Protein AF-A0A847H593-F1 (afdb_monomer)

Radius of gyration: 24.39 Å; Cα contacts (8 Å, |Δi|>4): 795; chains: 1; bounding box: 53×45×111 Å

Sequence (424 aa):
VGGVIAFIKLRKPQNTVVKLAEGFKELTAGEINILKAEIKNKSTKDAQYRERLCKGLAEHLNFNGKIDNYRLVSITGSDELKGILNKLKPENYSFGGENLTNVKNGTFRASLHSHTNYSDGNTDVKMLLEQAAKYADKVHSKTGEKFVLAFTDHDTLESSKEAIKLIAQDPMKYRNLRFVPGMEKSYAHPSPKSVTGNPTEVAEFIAYSINPFCPKLNKYADELKNARKAAADVILDEAFKRQLVSKKYTYEEAKQICKDKSKHLPMDVQWSVYEYLKKNNPAKEPEINALCREYRPKVNDKNEIIFPTIHKTENTMKETINAIKDSGDGFLGLAHPAYLTSKNKGFDSPEKMIREFKQLGQDVAYAAEINYQDYKAAINDKIEPINNICRQVNLVPTGGTDAHSNNIFINKDIIPEKLRELLS

pLDDT: mean 87.47, std 14.46, range [35.31, 98.88]

Secondary structure (DSSP, 8-state):
------------------PPPTTPPP--HHHHHHHHHHHTTS-HHHHHHHHHHHHHHHHHTT--SPPPGGGGTTB--HHHHHHHHTT--GGGS---TTTTHHHHHT---EE--B--TTTT-SS-HHHHHHHHHHHHHHHHHHHS--EEEEE--BT--HHHHHHHHHHHH-TTTTTTEEEEEEEEEEEEEE-TT-TTS-SEEEEEEEEES--TT-HHHHHHHHHHHHHHHHHHHHHHHHHHHTTSSSS---HHHHHTT-SS--SS--SSHHHHHHHHHHHH-GGGHHHHHHHHHHTS-EE-TTS-EE-SSSS--S-BHHHHHHHHHHHTS-EEEESSGGGGGSTTT--S-HHHHHHHHHHHHTTSEEEE-TT-S---GGGHHHHHHHHHHHHHTTPEE-----B-SSSSS-S-SS--HHHHTTT-

Nearest PDB structures (foldseek):
  4ch4-assembly1_A  TM=4.869E-01  e=8.160E+00  Methanosarcina mazei Go1
  1uqt-assembly1_B  TM=3.168E-01  e=6.598E+00  Escherichia coli
  5tvg-assembly6_H  TM=2.941E-01  e=5.933E+00  Burkholderia vietnamiensis G4

Foldseek 3Di:
DDDDDDDDPPDDPPPPPQDDQPLADDDDPVRLVVLCVLCVPDDPLVQVLLQLLQVLLCVVSVHPGGQDSSLQSQEAFAVNVVVVLVVQDLQLQALPPPVSVCLQQLSPAEAAAEEALQWQFPHALVLQLLLQLLSLVVSCVRPVAAHEYEYAHELAQVSLSVNSVVSSRPVVSNNRHNYKRKYKYKAWFAFCPALQNARIFIFIKIWTNFNSSQPLLRCVSVLLQVLLQVLLQVLQVVCVVVVLAPDRDHLVQLCVQRSRNHPGQHALSLVSSLVSSCVRRVVSSVVSVVSSVCQGWHADPVSDIDGSDPGDNHHHLLVVLVSRVVSVGTAIEGEPLLCCCPSVRDGPDSLVVLLVNCVSNVVRHAAYALSEDPDDPVSPVSSVVSVVSCVVSRHRYDHHQNASESYRHHVDVDDPVVVVVSSD

Mean predicted aligned error: 6.9 Å

Solvent-accessible surface area (backbone atoms only — not comparable to full-atom values): 22508 Å² total; per-residue (Å²): 142,83,83,83,83,80,82,76,81,76,76,74,84,85,74,72,76,78,73,70,60,91,83,43,61,87,72,54,73,68,58,51,52,55,32,44,59,74,54,68,82,54,55,72,66,40,50,53,50,42,50,51,48,29,52,35,49,22,60,74,66,73,39,96,58,85,55,62,57,46,30,47,60,24,56,36,29,48,65,60,46,54,61,48,44,77,69,59,54,70,61,21,30,32,44,46,67,99,80,30,50,20,53,75,72,38,47,38,33,37,29,63,28,26,35,26,38,66,13,58,6,72,28,55,55,66,65,48,51,52,50,46,23,58,45,5,48,55,24,24,76,71,69,74,46,58,25,34,41,23,43,26,22,60,60,43,41,61,57,31,48,51,48,52,51,56,34,44,23,43,33,78,72,31,54,42,24,34,39,27,34,21,23,23,38,66,24,40,42,72,23,87,73,19,78,70,76,36,32,49,37,62,55,43,34,34,36,37,23,41,58,64,63,31,67,68,43,45,50,57,38,49,53,34,55,52,20,30,50,54,50,40,43,51,53,36,50,48,37,31,75,70,60,56,39,97,59,85,65,50,58,77,64,36,38,70,63,46,87,28,64,25,86,59,72,60,76,67,34,47,56,54,44,34,55,36,51,30,74,75,28,60,94,38,36,71,62,44,51,53,54,33,58,65,59,43,63,38,53,49,99,83,61,44,80,40,53,68,46,101,39,60,50,65,41,41,59,68,56,54,45,46,45,42,60,74,49,74,36,40,37,32,22,39,44,56,54,44,52,35,69,32,77,90,42,22,46,78,49,48,63,59,51,55,52,46,46,36,66,76,30,46,84,34,37,37,31,28,27,67,36,49,65,74,73,55,81,92,48,57,90,42,36,62,64,45,44,49,51,42,49,76,69,66,32,44,64,40,22,12,33,61,12,33,22,82,42,88,67,44,64,44,82,75,69,55,70,77,54,51,68,70,68,108

Structure (mmCIF, N/CA/C/O backbone):
data_AF-A0A847H593-F1
#
_entry.id   AF-A0A847H593-F1
#
loop_
_atom_site.group_PDB
_atom_site.id
_atom_site.type_symbol
_atom_site.label_atom_id
_atom_site.label_alt_id
_atom_site.label_comp_id
_atom_site.label_asym_id
_atom_site.label_entity_id
_atom_site.label_seq_id
_atom_site.pdbx_PDB_ins_code
_atom_site.Cartn_x
_atom_site.Cartn_y
_atom_site.Cartn_z
_atom_site.occupancy
_atom_site.B_iso_or_equiv
_atom_site.auth_seq_id
_atom_site.auth_comp_id
_atom_site.auth_asym_id
_atom_site.auth_atom_id
_atom_site.pdbx_PDB_model_num
ATOM 1 N N . VAL A 1 1 ? 9.418 17.807 77.693 1.00 40.94 1 VAL A N 1
ATOM 2 C CA . VAL A 1 1 ? 9.940 18.208 76.366 1.00 40.94 1 VAL A CA 1
ATOM 3 C C . VAL A 1 1 ? 9.781 17.017 75.438 1.00 40.94 1 VAL A C 1
ATOM 5 O O . VAL A 1 1 ? 10.441 16.014 75.649 1.00 40.94 1 VAL A O 1
ATOM 8 N N . GLY A 1 2 ? 8.832 17.072 74.509 1.00 35.31 2 GLY A N 1
ATOM 9 C CA . GLY A 1 2 ? 8.511 15.956 73.614 1.00 35.31 2 GLY A CA 1
ATOM 10 C C . GLY A 1 2 ? 7.542 16.431 72.541 1.00 35.31 2 GLY A C 1
ATOM 11 O O . GLY A 1 2 ? 6.343 16.208 72.647 1.00 35.31 2 GLY A O 1
ATOM 12 N N . GLY A 1 3 ? 8.059 17.197 71.579 1.00 35.41 3 GLY A N 1
ATOM 13 C CA . GLY A 1 3 ? 7.282 17.734 70.465 1.00 35.41 3 GLY A CA 1
ATOM 14 C C . GLY A 1 3 ? 7.120 16.689 69.366 1.00 35.41 3 GLY A C 1
ATOM 15 O O . GLY A 1 3 ? 8.106 16.209 68.812 1.00 35.41 3 GLY A O 1
ATOM 16 N N . VAL A 1 4 ? 5.873 16.350 69.048 1.00 36.84 4 VAL A N 1
ATOM 17 C CA . VAL A 1 4 ? 5.514 15.542 67.880 1.00 36.84 4 VAL A CA 1
ATOM 18 C C . VAL A 1 4 ? 5.600 16.434 66.641 1.00 36.84 4 VAL A C 1
ATOM 20 O O . VAL A 1 4 ? 4.833 17.384 66.499 1.00 36.84 4 VAL A O 1
ATOM 23 N N . ILE A 1 5 ? 6.542 16.141 65.743 1.00 38.41 5 ILE A N 1
ATOM 24 C CA . ILE A 1 5 ? 6.642 16.788 64.429 1.00 38.41 5 ILE A CA 1
ATOM 25 C C . ILE A 1 5 ? 5.685 16.065 63.477 1.00 38.41 5 ILE A C 1
ATOM 27 O O . ILE A 1 5 ? 5.936 14.936 63.056 1.00 38.41 5 ILE A O 1
ATOM 31 N N . ALA A 1 6 ? 4.577 16.719 63.133 1.00 38.28 6 ALA A N 1
ATOM 32 C CA . ALA A 1 6 ? 3.684 16.268 62.075 1.00 38.28 6 ALA A CA 1
ATOM 33 C C . ALA A 1 6 ? 4.308 16.580 60.703 1.00 38.28 6 ALA A C 1
ATOM 35 O O . ALA A 1 6 ? 4.415 17.738 60.300 1.00 38.28 6 ALA A O 1
ATOM 36 N N . PHE A 1 7 ? 4.706 15.544 59.961 1.00 37.03 7 PHE A N 1
ATOM 37 C CA . PHE A 1 7 ? 5.093 15.680 58.557 1.00 37.03 7 PHE A CA 1
ATOM 38 C C . PHE A 1 7 ? 3.843 15.877 57.691 1.00 37.03 7 PHE A C 1
ATOM 40 O O . PHE A 1 7 ? 3.176 14.920 57.295 1.00 37.03 7 PHE A O 1
ATOM 47 N N . ILE A 1 8 ? 3.540 17.129 57.353 1.00 40.47 8 ILE A N 1
ATOM 48 C CA . ILE A 1 8 ? 2.596 17.447 56.281 1.00 40.47 8 ILE A CA 1
ATOM 49 C C . ILE A 1 8 ? 3.283 17.111 54.952 1.00 40.47 8 ILE A C 1
ATOM 51 O O . ILE A 1 8 ? 4.184 17.816 54.496 1.00 40.47 8 ILE A O 1
ATOM 55 N N . LYS A 1 9 ? 2.861 16.015 54.310 1.00 40.41 9 LYS A N 1
ATOM 56 C CA . LYS A 1 9 ? 3.217 15.707 52.918 1.00 40.41 9 LYS A CA 1
ATOM 57 C C . LYS A 1 9 ? 2.542 16.746 52.017 1.00 40.41 9 LYS A C 1
ATOM 59 O O . LYS A 1 9 ? 1.393 16.582 51.615 1.00 40.41 9 LYS A O 1
ATOM 64 N N . LEU A 1 10 ? 3.255 17.825 51.704 1.00 39.19 10 LEU A N 1
ATOM 65 C CA . LEU A 1 10 ? 2.851 18.773 50.669 1.00 39.19 10 LEU A CA 1
ATOM 66 C C . LEU A 1 10 ? 2.754 18.019 49.333 1.00 39.19 10 LEU A C 1
ATOM 68 O O . LEU A 1 10 ? 3.764 17.617 48.751 1.00 39.19 10 LEU A O 1
ATOM 72 N N . ARG A 1 11 ? 1.525 17.790 48.849 1.00 41.59 11 ARG A N 1
ATOM 73 C CA . ARG A 1 11 ? 1.285 17.377 47.461 1.00 41.59 11 ARG A CA 1
ATOM 74 C C . ARG A 1 11 ? 1.849 18.477 46.564 1.00 41.59 11 ARG A C 1
ATOM 76 O O . ARG A 1 11 ? 1.363 19.604 46.600 1.00 41.59 11 ARG A O 1
ATOM 83 N N . LYS A 1 12 ? 2.867 18.153 45.760 1.00 38.25 12 LYS A N 1
ATOM 84 C CA . LYS A 1 12 ? 3.304 19.032 44.669 1.00 38.25 12 LYS A CA 1
ATOM 85 C C . LYS A 1 12 ? 2.090 19.316 43.771 1.00 38.25 12 LYS A C 1
ATOM 87 O O . LYS A 1 12 ? 1.389 18.360 43.429 1.00 38.25 12 LYS A O 1
ATOM 92 N N . PRO A 1 13 ? 1.830 20.572 43.380 1.00 40.09 13 PRO A N 1
ATOM 93 C CA . PRO A 1 13 ? 0.763 20.870 42.439 1.00 40.09 13 PRO A CA 1
ATOM 94 C C . PRO A 1 13 ? 1.096 20.206 41.097 1.00 40.09 13 PRO A C 1
ATOM 96 O O . PRO A 1 13 ? 2.041 20.593 40.411 1.00 40.09 13 PRO A O 1
ATOM 99 N N . GLN A 1 14 ? 0.340 19.168 40.735 1.00 42.22 14 GLN A N 1
ATOM 100 C CA . GLN A 1 14 ? 0.356 18.559 39.405 1.00 42.22 14 GLN A CA 1
ATOM 101 C C . GLN A 1 14 ? -0.421 19.453 38.432 1.00 42.22 14 GLN A C 1
ATOM 103 O O . GLN A 1 14 ? -1.475 19.079 37.944 1.00 42.22 14 GLN A O 1
ATOM 108 N N . ASN A 1 15 ? 0.110 20.638 38.143 1.00 40.53 15 ASN A N 1
ATOM 109 C CA . ASN A 1 15 ? -0.242 21.378 36.931 1.00 40.53 15 ASN A CA 1
ATOM 110 C C . ASN A 1 15 ? 0.964 21.362 35.993 1.00 40.53 15 ASN A C 1
ATOM 112 O O . ASN A 1 15 ? 1.471 22.392 35.560 1.00 40.53 15 ASN A O 1
ATOM 116 N N . THR A 1 16 ? 1.472 20.164 35.701 1.00 44.72 16 THR A N 1
ATOM 117 C CA . THR A 1 16 ? 2.312 19.982 34.519 1.00 44.72 16 THR A CA 1
ATOM 118 C C . THR A 1 16 ? 1.346 19.971 33.344 1.00 44.72 16 THR A C 1
ATOM 120 O O . THR A 1 16 ? 0.702 18.958 33.084 1.00 44.72 16 THR A O 1
ATOM 123 N N . VAL A 1 17 ? 1.172 21.122 32.689 1.00 51.69 17 VAL A N 1
ATOM 124 C CA . VAL A 1 17 ? 0.468 21.189 31.405 1.00 51.69 17 VAL A CA 1
ATOM 125 C C . VAL A 1 17 ? 1.188 20.210 30.485 1.00 51.69 17 VAL A C 1
ATOM 127 O O . VAL A 1 17 ? 2.344 20.429 30.118 1.00 51.69 17 VAL A O 1
ATOM 130 N N . VAL A 1 18 ? 0.550 19.076 30.190 1.00 61.72 18 VAL A N 1
ATOM 131 C CA . VAL A 1 18 ? 1.086 18.107 29.238 1.00 61.72 18 VAL A CA 1
ATOM 132 C C . VAL A 1 18 ? 1.036 18.801 27.888 1.00 61.72 18 VAL A C 1
ATOM 134 O O . VAL A 1 18 ? -0.027 18.937 27.290 1.00 61.72 18 VAL A O 1
ATOM 137 N N . LYS A 1 19 ? 2.183 19.322 27.450 1.00 77.88 19 LYS A N 1
ATOM 138 C CA . LYS A 1 19 ? 2.299 20.021 26.175 1.00 77.88 19 LYS A CA 1
ATOM 139 C C . LYS A 1 19 ? 1.885 19.052 25.069 1.00 77.88 19 LYS A C 1
ATOM 141 O O . LYS A 1 19 ? 2.487 17.991 24.945 1.00 77.88 19 LYS A O 1
ATOM 146 N N . LEU A 1 20 ? 0.856 19.400 24.302 1.00 86.31 20 LEU A N 1
ATOM 147 C CA . LEU A 1 20 ? 0.451 18.635 23.127 1.00 86.31 20 LEU A CA 1
ATOM 148 C C . LEU A 1 20 ? 1.415 18.903 21.965 1.00 86.31 20 LEU A C 1
ATOM 150 O O . LEU A 1 20 ? 2.041 19.963 21.891 1.00 86.31 20 LEU A O 1
ATOM 154 N N . ALA A 1 21 ? 1.534 17.931 21.062 1.00 88.69 21 ALA A N 1
ATOM 155 C CA . ALA A 1 21 ? 2.207 18.148 19.789 1.00 88.69 21 ALA A CA 1
ATOM 156 C C . ALA A 1 21 ? 1.424 19.169 18.944 1.00 88.69 21 ALA A C 1
ATOM 158 O O . ALA A 1 21 ? 0.207 19.311 19.077 1.00 88.69 21 ALA A O 1
ATOM 159 N N . GLU A 1 22 ? 2.121 19.893 18.074 1.00 89.81 22 GLU A N 1
ATOM 160 C CA . GLU A 1 22 ? 1.510 20.942 17.259 1.00 89.81 22 GLU A CA 1
ATOM 161 C C . GLU A 1 22 ? 0.374 20.399 16.371 1.00 89.81 22 GLU A C 1
ATOM 163 O O . GLU A 1 22 ? 0.486 19.347 15.733 1.00 89.81 22 GLU A O 1
ATOM 168 N N . GLY A 1 23 ? -0.753 21.116 16.355 1.00 92.50 23 GLY A N 1
ATOM 169 C CA . GLY A 1 23 ? -1.960 20.736 15.616 1.00 92.50 23 GLY A CA 1
ATOM 170 C C . GLY A 1 23 ? -2.795 19.625 16.263 1.00 92.50 23 GLY A C 1
ATOM 171 O O . GLY A 1 23 ? -3.813 19.239 15.696 1.00 92.50 23 GLY A O 1
ATOM 172 N N . PHE A 1 24 ? -2.403 19.099 17.429 1.00 96.25 24 PHE A N 1
ATOM 173 C CA . PHE A 1 24 ? -3.217 18.122 18.150 1.00 96.25 24 PHE A CA 1
ATOM 174 C C . PHE A 1 24 ? -4.346 18.827 18.892 1.00 96.25 24 PHE A C 1
ATOM 176 O O . PHE A 1 24 ? -4.114 19.717 19.708 1.00 96.25 24 PHE A O 1
ATOM 183 N N . LYS A 1 25 ? -5.572 18.371 18.651 1.00 95.69 25 LYS A N 1
ATOM 184 C CA . LYS A 1 25 ? -6.764 18.861 19.332 1.00 95.69 25 LYS A CA 1
ATOM 185 C C . LYS A 1 25 ? -6.735 18.480 20.815 1.00 95.69 25 LYS A C 1
ATOM 187 O O . LYS A 1 25 ? -6.384 17.343 21.177 1.00 95.69 25 LYS A O 1
ATOM 192 N N . GLU A 1 26 ? -7.119 19.430 21.664 1.00 95.00 26 GLU A N 1
ATOM 193 C CA . GLU A 1 26 ? -7.436 19.174 23.067 1.00 95.00 26 GLU A CA 1
ATOM 194 C C . GLU A 1 26 ? -8.719 18.345 23.164 1.00 95.00 26 GLU A C 1
ATOM 196 O O . GLU A 1 26 ? -9.698 18.606 22.468 1.00 95.00 26 GLU A O 1
ATOM 201 N N . LEU A 1 27 ? -8.701 17.322 24.014 1.00 95.56 27 LEU A N 1
ATOM 202 C CA . LEU A 1 27 ? -9.831 16.419 24.205 1.00 95.56 27 LEU A CA 1
ATOM 203 C C . LEU A 1 27 ? -10.391 16.608 25.607 1.00 95.56 27 LEU A C 1
ATOM 205 O O . LEU A 1 27 ? -9.642 16.714 26.581 1.00 95.56 27 LEU A O 1
ATOM 209 N N . THR A 1 28 ? -11.712 16.584 25.718 1.00 96.81 28 THR A N 1
ATOM 210 C CA . THR A 1 28 ? -12.393 16.542 27.010 1.00 96.81 28 THR A CA 1
ATOM 211 C C . THR A 1 28 ? -12.103 15.222 27.729 1.00 96.81 28 THR A C 1
ATOM 213 O O . THR A 1 28 ? -11.808 14.192 27.115 1.00 96.81 28 THR A O 1
ATOM 216 N N . ALA A 1 29 ? -12.252 15.207 29.056 1.00 96.12 29 ALA A N 1
ATOM 217 C CA . ALA A 1 29 ? -12.115 13.975 29.836 1.00 96.12 29 ALA A CA 1
ATOM 218 C C . ALA A 1 29 ? -13.088 12.871 29.367 1.00 96.12 29 ALA A C 1
ATOM 220 O O . ALA A 1 29 ? -12.730 11.693 29.361 1.00 96.12 29 ALA A O 1
ATOM 221 N N . GLY A 1 30 ? -14.297 13.252 28.934 1.00 98.00 30 GLY A N 1
ATOM 222 C CA . GLY A 1 30 ? -15.292 12.331 28.380 1.00 98.00 30 GLY A CA 1
ATOM 223 C C . GLY A 1 30 ? -14.822 11.672 27.083 1.00 98.00 30 GLY A C 1
ATOM 224 O O . GLY A 1 30 ? -14.865 10.448 26.971 1.00 98.00 30 GLY A O 1
ATOM 225 N N . GLU A 1 31 ? -14.297 12.457 26.140 1.00 98.06 31 GLU A N 1
ATOM 226 C CA . GLU A 1 31 ? -13.733 11.936 24.888 1.00 98.06 31 GLU A CA 1
ATOM 227 C C . GLU A 1 31 ? -12.554 10.995 25.150 1.00 98.06 31 GLU A C 1
ATOM 229 O O . GLU A 1 31 ? -12.506 9.896 24.601 1.00 98.06 31 GLU A O 1
ATOM 234 N N . ILE A 1 32 ? -11.641 11.364 26.054 1.00 97.81 32 ILE A N 1
ATOM 235 C CA . ILE A 1 32 ? -10.511 10.503 26.435 1.00 97.81 32 ILE A CA 1
ATOM 236 C C . ILE A 1 32 ? -11.004 9.162 26.994 1.00 97.81 32 ILE A C 1
ATOM 238 O O . ILE A 1 32 ? -10.456 8.114 26.647 1.00 97.81 32 ILE A O 1
ATOM 242 N N . ASN A 1 33 ? -12.033 9.170 27.845 1.00 97.88 33 ASN A N 1
ATOM 243 C CA . ASN A 1 33 ? -12.587 7.945 28.422 1.00 97.88 33 ASN A CA 1
ATOM 244 C C . ASN A 1 33 ? -13.215 7.036 27.358 1.00 97.88 33 ASN A C 1
ATOM 246 O O . ASN A 1 33 ? -12.984 5.827 27.395 1.00 97.88 33 ASN A O 1
ATOM 250 N N . ILE A 1 34 ? -13.938 7.608 26.390 1.00 97.56 34 ILE A N 1
ATOM 251 C CA . ILE A 1 34 ? -14.495 6.868 25.247 1.00 97.56 34 ILE A CA 1
ATOM 252 C C . ILE A 1 34 ? -13.366 6.193 24.457 1.00 97.56 34 ILE A C 1
ATOM 254 O O . ILE A 1 34 ? -13.378 4.977 24.269 1.00 97.56 34 ILE A O 1
ATOM 258 N N . LEU A 1 35 ? -12.342 6.957 24.066 1.00 97.69 35 LEU A N 1
ATOM 259 C CA . LEU A 1 35 ? -11.225 6.448 23.264 1.00 97.69 35 LEU A CA 1
ATOM 260 C C . LEU A 1 35 ? -10.426 5.364 24.008 1.00 97.69 35 LEU A C 1
ATOM 262 O O . LEU A 1 35 ? -10.050 4.348 23.421 1.00 97.69 35 LEU A O 1
ATOM 266 N N . LYS A 1 36 ? -10.191 5.542 25.315 1.00 97.25 36 LYS A N 1
ATOM 267 C CA . LYS A 1 36 ? -9.517 4.540 26.158 1.00 97.25 36 LYS A CA 1
ATOM 268 C C . LYS A 1 36 ? -10.322 3.249 26.284 1.00 97.25 36 LYS A C 1
ATOM 270 O O . LYS A 1 36 ? -9.730 2.170 26.275 1.00 97.25 36 LYS A O 1
ATOM 275 N N . ALA A 1 37 ? -11.647 3.340 26.397 1.00 96.81 37 ALA A N 1
ATOM 276 C CA . ALA A 1 37 ? -12.508 2.165 26.479 1.00 96.81 37 ALA A CA 1
ATOM 277 C C . ALA A 1 37 ? -12.427 1.315 25.199 1.00 96.81 37 ALA A C 1
ATOM 279 O O . ALA A 1 37 ? -12.328 0.091 25.284 1.00 96.81 37 ALA A O 1
ATOM 280 N N . GLU A 1 38 ? -12.374 1.950 24.025 1.00 94.50 38 GLU A N 1
ATOM 281 C CA . GLU A 1 38 ? -12.291 1.253 22.735 1.00 94.50 38 GLU A CA 1
ATOM 282 C C . GLU A 1 38 ? -10.989 0.467 22.521 1.00 94.50 38 GLU A C 1
ATOM 284 O O . GLU A 1 38 ? -10.987 -0.558 21.832 1.00 94.50 38 GLU A O 1
ATOM 289 N N . ILE A 1 39 ? -9.875 0.915 23.106 1.00 94.38 39 ILE A N 1
ATOM 290 C CA . ILE A 1 39 ? -8.580 0.232 22.961 1.00 94.38 39 ILE A CA 1
ATOM 291 C C . ILE A 1 39 ? -8.299 -0.799 24.061 1.00 94.38 39 ILE A C 1
ATOM 293 O O . ILE A 1 39 ? -7.332 -1.551 23.943 1.00 94.38 39 ILE A O 1
ATOM 297 N N . LYS A 1 40 ? -9.122 -0.861 25.118 1.00 91.12 40 LYS A N 1
ATOM 298 C CA . LYS A 1 40 ? -8.876 -1.697 26.308 1.00 91.12 40 LYS A CA 1
ATOM 299 C C . LYS A 1 40 ? -8.852 -3.200 26.005 1.00 91.12 40 LYS A C 1
ATOM 301 O O . LYS A 1 40 ? -8.079 -3.926 26.618 1.00 91.12 40 LYS A O 1
ATOM 306 N N . ASN A 1 41 ? -9.671 -3.654 25.056 1.00 85.56 41 ASN A N 1
ATOM 307 C CA . ASN A 1 41 ? -9.878 -5.080 24.764 1.00 85.56 41 ASN A CA 1
ATOM 308 C C . ASN A 1 41 ? -9.124 -5.563 23.512 1.00 85.56 41 ASN A C 1
ATOM 310 O O . ASN A 1 41 ? -9.497 -6.565 22.905 1.00 85.56 41 ASN A O 1
ATOM 314 N N . LYS A 1 42 ? -8.106 -4.823 23.068 1.00 91.25 42 LYS A N 1
ATOM 315 C CA . LYS A 1 42 ? -7.300 -5.191 21.897 1.00 91.25 42 LYS A CA 1
ATOM 316 C C . LYS A 1 42 ? -6.262 -6.247 22.276 1.00 91.25 42 LYS A C 1
ATOM 318 O O . LYS A 1 42 ? -5.853 -6.312 23.434 1.00 91.25 42 LYS A O 1
ATOM 323 N N . SER A 1 43 ? -5.814 -7.044 21.302 1.00 94.81 43 SER A N 1
ATOM 324 C CA . SER A 1 43 ? -4.760 -8.034 21.547 1.00 94.81 43 SER A CA 1
ATOM 325 C C . SER A 1 43 ? -3.484 -7.355 22.056 1.00 94.81 43 SER A C 1
ATOM 327 O O . SER A 1 43 ? -3.213 -6.188 21.749 1.00 94.81 43 SER A O 1
ATOM 329 N N . THR A 1 44 ? -2.672 -8.091 22.818 1.00 95.81 44 THR A N 1
ATOM 330 C CA . THR A 1 44 ? -1.372 -7.601 23.297 1.00 95.81 44 THR A CA 1
ATOM 331 C C . THR A 1 44 ? -0.489 -7.139 22.138 1.00 95.81 44 THR A C 1
ATOM 333 O O . THR A 1 44 ? 0.153 -6.095 22.237 1.00 95.81 44 THR A O 1
ATOM 336 N N . LYS A 1 45 ? -0.505 -7.866 21.015 1.00 95.62 45 LYS A N 1
ATOM 337 C CA . LYS A 1 45 ? 0.269 -7.522 19.820 1.00 95.62 45 LYS A CA 1
ATOM 338 C C . LYS A 1 45 ? -0.185 -6.195 19.211 1.00 95.62 45 LYS A C 1
ATOM 340 O O . LYS A 1 45 ? 0.651 -5.333 18.955 1.00 95.62 45 LYS A O 1
ATOM 345 N N . ASP A 1 46 ? -1.491 -5.986 19.056 1.00 97.00 46 ASP A N 1
ATOM 346 C CA . ASP A 1 46 ? -2.029 -4.738 18.507 1.00 97.00 46 ASP A CA 1
ATOM 347 C C . ASP A 1 46 ? -1.838 -3.548 19.466 1.00 97.00 46 ASP A C 1
ATOM 349 O O . ASP A 1 46 ? -1.678 -2.407 19.026 1.00 97.00 46 ASP A O 1
ATOM 353 N N . ALA A 1 47 ? -1.832 -3.787 20.783 1.00 96.25 47 ALA A N 1
ATOM 354 C CA . ALA A 1 47 ? -1.483 -2.769 21.773 1.00 96.25 47 ALA A CA 1
ATOM 355 C C . ALA A 1 47 ? -0.020 -2.323 21.638 1.00 96.25 47 ALA A C 1
ATOM 357 O O . ALA A 1 47 ? 0.239 -1.125 21.525 1.00 96.25 47 ALA A O 1
ATOM 358 N N . GLN A 1 48 ? 0.911 -3.275 21.556 1.00 96.88 48 GLN A N 1
ATOM 359 C CA . GLN A 1 48 ? 2.333 -2.994 21.342 1.00 96.88 48 GLN A CA 1
ATOM 360 C C . GLN A 1 48 ? 2.596 -2.333 19.981 1.00 96.88 48 GLN A C 1
ATOM 362 O O . GLN A 1 48 ? 3.434 -1.438 19.878 1.00 96.88 48 GLN A O 1
ATOM 367 N N . TYR A 1 49 ? 1.868 -2.737 18.937 1.00 98.00 49 TYR A N 1
ATOM 368 C CA . TYR A 1 49 ? 1.921 -2.096 17.623 1.00 98.00 49 TYR A CA 1
ATOM 369 C C . TYR A 1 49 ? 1.560 -0.608 17.715 1.00 98.00 49 TYR A C 1
ATOM 371 O O . TYR A 1 49 ? 2.340 0.239 17.282 1.00 98.00 49 TYR A O 1
ATOM 379 N N . ARG A 1 50 ? 0.442 -0.256 18.370 1.00 97.56 50 ARG A N 1
ATOM 380 C CA . ARG A 1 50 ? 0.069 1.155 18.582 1.00 97.56 50 ARG A CA 1
ATOM 381 C C . ARG A 1 50 ? 1.107 1.928 19.394 1.00 97.56 50 ARG A C 1
ATOM 383 O O . ARG A 1 50 ? 1.364 3.084 19.081 1.00 97.56 50 ARG A O 1
ATOM 390 N N . GLU A 1 51 ? 1.731 1.316 20.399 1.00 97.31 51 GLU A N 1
ATOM 391 C CA . GLU A 1 51 ? 2.817 1.959 21.154 1.00 97.31 51 GLU A CA 1
ATOM 392 C C . GLU A 1 51 ? 4.028 2.277 20.268 1.00 97.31 51 GLU A C 1
ATOM 394 O O . GLU A 1 51 ? 4.565 3.387 20.338 1.00 97.31 51 GLU A O 1
ATOM 399 N N . ARG A 1 52 ? 4.422 1.346 19.386 1.00 97.94 52 ARG A N 1
ATOM 400 C CA . ARG A 1 52 ? 5.483 1.580 18.394 1.00 97.94 52 ARG A CA 1
ATOM 401 C C . ARG A 1 52 ? 5.120 2.708 17.429 1.00 97.94 52 ARG A C 1
ATOM 403 O O . ARG A 1 52 ? 5.975 3.546 17.153 1.00 97.94 52 ARG A O 1
ATOM 410 N N . LEU A 1 53 ? 3.869 2.769 16.966 1.00 98.56 53 LEU A N 1
ATOM 411 C CA . LEU A 1 53 ? 3.390 3.866 16.121 1.00 98.56 53 LEU A CA 1
ATOM 412 C C . LEU A 1 53 ? 3.428 5.214 16.846 1.00 98.56 53 LEU A C 1
ATOM 414 O O . LEU A 1 53 ? 3.894 6.191 16.272 1.00 98.56 53 LEU A O 1
ATOM 418 N N . CYS A 1 54 ? 2.980 5.281 18.103 1.00 98.38 54 CYS A N 1
ATOM 419 C CA . CYS A 1 54 ? 3.034 6.511 18.898 1.00 98.38 54 CYS A CA 1
ATOM 420 C C . CYS A 1 54 ? 4.469 7.014 19.073 1.00 98.38 54 CYS A C 1
ATOM 422 O O . CYS A 1 54 ? 4.710 8.214 18.948 1.00 98.38 54 CYS A O 1
ATOM 424 N N . LYS A 1 55 ? 5.417 6.105 19.338 1.00 97.94 55 LYS A N 1
ATOM 425 C CA . LYS A 1 55 ? 6.842 6.439 19.428 1.00 97.94 55 LYS A CA 1
ATOM 426 C C . LYS A 1 55 ? 7.372 6.967 18.092 1.00 97.94 55 LYS A C 1
ATOM 428 O O . LYS A 1 55 ? 7.928 8.059 18.057 1.00 97.94 55 LYS A O 1
ATOM 433 N N . GLY A 1 56 ? 7.143 6.229 17.006 1.00 98.06 56 GLY A N 1
ATOM 434 C CA . GLY A 1 56 ? 7.597 6.621 15.672 1.00 98.06 56 GLY A CA 1
ATOM 435 C C . GLY A 1 56 ? 6.989 7.941 15.195 1.00 98.06 56 GLY A C 1
ATOM 436 O O . GLY A 1 56 ? 7.684 8.760 14.605 1.00 98.06 56 GLY A O 1
ATOM 437 N N . LEU A 1 57 ? 5.717 8.201 15.513 1.00 98.44 57 LEU A N 1
ATOM 438 C CA . LEU A 1 57 ? 5.062 9.472 15.213 1.00 98.44 57 LEU A CA 1
ATOM 439 C C . LEU A 1 57 ? 5.663 10.629 16.024 1.00 98.44 57 LEU A C 1
ATOM 441 O O . LEU A 1 57 ? 5.862 11.706 15.472 1.00 98.44 57 LEU A O 1
ATOM 445 N N . ALA A 1 58 ? 5.962 10.431 17.312 1.00 97.81 58 ALA A N 1
ATOM 446 C CA . ALA A 1 58 ? 6.598 11.464 18.132 1.00 97.81 58 ALA A CA 1
ATOM 447 C C . ALA A 1 58 ? 7.983 11.839 17.579 1.00 97.81 58 ALA A C 1
ATOM 449 O O . ALA A 1 58 ? 8.275 13.023 17.419 1.00 97.81 58 ALA A O 1
ATOM 450 N N . GLU A 1 59 ? 8.785 10.839 17.202 1.00 97.25 59 GLU A N 1
ATOM 451 C CA . GLU A 1 59 ? 10.082 11.029 16.540 1.00 97.25 59 GLU A CA 1
ATOM 452 C C . GLU A 1 59 ? 9.923 11.751 15.193 1.00 97.25 59 GLU A C 1
ATOM 454 O O . GLU A 1 59 ? 10.595 12.748 14.946 1.00 97.25 59 GLU A O 1
ATOM 459 N N . HIS A 1 60 ? 8.976 11.318 14.355 1.00 96.50 60 HIS A N 1
ATOM 460 C CA . HIS A 1 60 ? 8.695 11.934 13.055 1.00 96.50 60 HIS A CA 1
ATOM 461 C C . HIS A 1 60 ? 8.270 13.409 13.160 1.00 96.50 60 HIS A C 1
ATOM 463 O O . HIS A 1 60 ? 8.571 14.207 12.275 1.00 96.50 60 HIS A O 1
ATOM 469 N N . LEU A 1 61 ? 7.585 13.783 14.244 1.00 96.38 61 LEU A N 1
ATOM 470 C CA . LEU A 1 61 ? 7.166 15.158 14.521 1.00 96.38 61 LEU A CA 1
ATOM 471 C C . LEU A 1 61 ? 8.226 15.984 15.269 1.00 96.38 61 LEU A C 1
ATOM 473 O O . LEU A 1 61 ? 7.952 17.136 15.599 1.00 96.38 61 LEU A O 1
ATOM 477 N N . ASN A 1 62 ? 9.405 15.422 15.570 1.00 95.44 62 ASN A N 1
ATOM 478 C CA . ASN A 1 62 ? 10.408 16.024 16.459 1.00 95.44 62 ASN A CA 1
ATOM 479 C C . ASN A 1 62 ? 9.810 16.466 17.812 1.00 95.44 62 ASN A C 1
ATOM 481 O O . ASN A 1 62 ? 10.145 17.517 18.364 1.00 95.44 62 ASN A O 1
ATOM 485 N N . PHE A 1 63 ? 8.876 15.674 18.341 1.00 94.81 63 PHE A N 1
ATOM 486 C CA . PHE A 1 63 ? 8.144 15.974 19.562 1.00 94.81 63 PHE A CA 1
ATOM 487 C C . PHE A 1 63 ? 8.729 15.206 20.752 1.00 94.81 63 PHE A C 1
ATOM 489 O O . PHE A 1 63 ? 8.621 13.987 20.839 1.00 94.81 63 PHE A O 1
ATOM 496 N N . ASN A 1 64 ? 9.282 15.939 21.721 1.00 90.69 64 ASN A N 1
ATOM 497 C CA . ASN A 1 64 ? 9.918 15.369 22.919 1.00 90.69 64 ASN A CA 1
ATOM 498 C C . ASN A 1 64 ? 8.927 14.8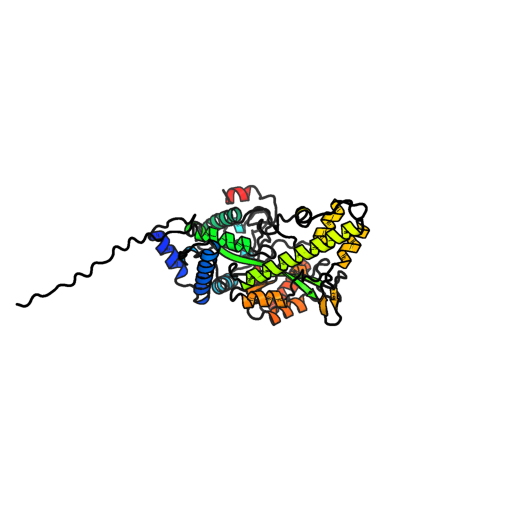37 23.978 1.00 90.69 64 ASN A C 1
ATOM 500 O O . ASN A 1 64 ? 9.344 14.421 25.058 1.00 90.69 64 ASN A O 1
ATOM 504 N N . GLY A 1 65 ? 7.618 14.897 23.717 1.00 90.81 65 GLY A N 1
ATOM 505 C CA . GLY A 1 65 ? 6.586 14.383 24.616 1.00 90.81 65 GLY A CA 1
ATOM 506 C C . GLY A 1 65 ? 6.071 13.000 24.214 1.00 90.81 65 GLY A C 1
ATOM 507 O O . GLY A 1 65 ? 6.487 12.403 23.224 1.00 90.81 65 GLY A O 1
ATOM 508 N N . LYS A 1 66 ? 5.114 12.485 24.991 1.00 93.69 66 LYS A N 1
ATOM 509 C CA . LYS A 1 66 ? 4.452 11.208 24.708 1.00 93.69 66 LYS A CA 1
ATOM 510 C C . LYS A 1 66 ? 3.162 11.441 23.929 1.00 93.69 66 LYS A C 1
ATOM 512 O O . LYS A 1 66 ? 2.302 12.198 24.372 1.00 93.69 66 LYS A O 1
ATOM 517 N N . ILE A 1 67 ? 3.001 10.740 22.810 1.00 96.69 67 ILE A N 1
ATOM 518 C CA . ILE A 1 67 ? 1.703 10.604 22.145 1.00 96.69 67 ILE A CA 1
ATOM 519 C C . ILE A 1 67 ? 0.963 9.439 22.798 1.00 96.69 67 ILE A C 1
ATOM 521 O O . ILE A 1 67 ? 1.474 8.321 22.862 1.00 96.69 67 ILE A O 1
ATOM 525 N N . ASP A 1 68 ? -0.235 9.702 23.310 1.00 95.81 68 ASP A N 1
ATOM 526 C CA . ASP A 1 68 ? -1.050 8.668 23.937 1.00 95.81 68 ASP A CA 1
ATOM 527 C C . ASP A 1 68 ? -1.661 7.708 22.908 1.00 95.81 68 ASP A C 1
ATOM 529 O O . ASP A 1 68 ? -2.196 8.123 21.880 1.00 95.81 68 ASP A O 1
ATOM 533 N N . ASN A 1 69 ? -1.672 6.414 23.231 1.00 96.25 69 ASN A N 1
ATOM 534 C CA . ASN A 1 69 ? -2.159 5.356 22.341 1.00 96.25 69 ASN A CA 1
ATOM 535 C C . ASN A 1 69 ? -3.652 5.461 21.981 1.00 96.25 69 ASN A C 1
ATOM 537 O O . ASN A 1 69 ? -4.043 5.024 20.900 1.00 96.25 69 ASN A O 1
ATOM 541 N N . TYR A 1 70 ? -4.486 6.068 22.833 1.00 96.88 70 TYR A N 1
ATOM 542 C CA . TYR A 1 70 ? -5.908 6.289 22.545 1.00 96.88 70 TYR A CA 1
ATOM 543 C C . TYR A 1 70 ? -6.120 7.278 21.390 1.00 96.88 70 TYR A C 1
ATOM 545 O O . TYR A 1 70 ? -7.177 7.262 20.763 1.00 96.88 70 TYR A O 1
ATOM 553 N N . ARG A 1 71 ? -5.111 8.097 21.050 1.00 97.88 71 ARG A N 1
ATOM 554 C CA . ARG A 1 71 ? -5.147 8.952 19.854 1.00 97.88 71 ARG A CA 1
ATOM 555 C C . ARG A 1 71 ? -5.043 8.153 18.552 1.00 97.88 71 ARG A C 1
ATOM 557 O O . ARG A 1 71 ? -5.344 8.677 17.493 1.00 97.88 71 ARG A O 1
ATOM 564 N N . LEU A 1 72 ? -4.654 6.881 18.626 1.00 98.31 72 LEU A N 1
ATOM 565 C CA . LEU A 1 72 ? -4.578 5.961 17.492 1.00 98.31 72 LEU A CA 1
ATOM 566 C C . LEU A 1 72 ? -5.673 4.878 17.554 1.00 98.31 72 LEU A C 1
ATOM 568 O O . LEU A 1 72 ? -5.477 3.780 17.041 1.00 98.31 72 LEU A O 1
ATOM 572 N N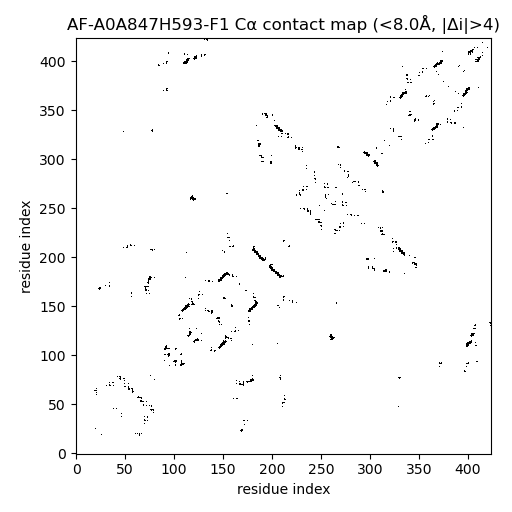 . VAL A 1 73 ? -6.827 5.161 18.179 1.00 97.12 73 VAL A N 1
ATOM 573 C CA . VAL A 1 73 ? -7.955 4.207 18.315 1.00 97.12 73 VAL A CA 1
ATOM 574 C C . VAL A 1 73 ? -8.457 3.655 16.975 1.00 97.12 73 VAL A C 1
ATOM 576 O O . VAL A 1 73 ? -8.952 2.529 16.905 1.00 97.12 73 VAL A O 1
ATOM 579 N N . SER A 1 74 ? -8.332 4.453 15.915 1.00 98.00 74 SER A N 1
ATOM 580 C CA . SER A 1 74 ? -8.785 4.120 14.565 1.00 98.00 74 SER A CA 1
ATOM 581 C C . SER A 1 74 ? -7.756 3.315 13.780 1.00 98.00 74 SER A C 1
ATOM 583 O O . SER A 1 74 ? -8.084 2.823 12.706 1.00 98.00 74 SER A O 1
ATOM 585 N N . ILE A 1 75 ? -6.526 3.174 14.286 1.00 98.50 75 ILE A N 1
ATOM 586 C CA . ILE A 1 75 ? -5.469 2.426 13.609 1.00 98.50 75 ILE A CA 1
ATOM 587 C C . ILE A 1 75 ? -5.615 0.932 13.899 1.00 98.50 75 ILE A C 1
ATOM 589 O O . ILE A 1 75 ? -5.656 0.501 15.054 1.00 98.50 75 ILE A O 1
ATOM 593 N N . THR A 1 76 ? -5.657 0.147 12.829 1.00 98.38 76 THR A N 1
ATOM 594 C CA . THR A 1 76 ? -5.965 -1.284 12.857 1.00 98.38 76 THR A CA 1
ATOM 595 C C . THR A 1 76 ? -4.680 -2.103 12.777 1.00 98.38 76 THR A C 1
ATOM 597 O O . THR A 1 76 ? -3.967 -2.072 11.771 1.00 98.38 76 THR A O 1
ATOM 600 N N . GLY A 1 77 ? -4.382 -2.838 13.850 1.00 98.12 77 GLY A N 1
ATOM 601 C CA . GLY A 1 77 ? -3.261 -3.778 13.897 1.00 98.12 77 GLY A CA 1
ATOM 602 C C . GLY A 1 77 ? -3.563 -5.090 13.171 1.00 98.12 77 GLY A C 1
ATOM 603 O O . GLY A 1 77 ? -4.685 -5.325 12.715 1.00 98.12 77 GLY A O 1
ATOM 604 N N . SER A 1 78 ? -2.546 -5.946 13.037 1.00 97.62 78 SER A N 1
ATOM 605 C CA . SER A 1 78 ? -2.662 -7.164 12.233 1.00 97.62 78 SER A CA 1
ATOM 606 C C . SER A 1 78 ? -3.697 -8.140 12.786 1.00 97.62 78 SER A C 1
ATOM 608 O O . SER A 1 78 ? -4.378 -8.792 12.003 1.00 97.62 78 SER A O 1
ATOM 610 N N . ASP A 1 79 ? -3.812 -8.272 14.111 1.00 97.25 79 ASP A N 1
ATOM 611 C CA . ASP A 1 79 ? -4.724 -9.262 14.693 1.00 97.25 79 ASP A CA 1
ATOM 612 C C . ASP A 1 79 ? -6.176 -8.808 14.539 1.00 97.25 79 ASP A C 1
ATOM 614 O O . ASP A 1 79 ? -7.035 -9.591 14.126 1.00 97.25 79 ASP A O 1
ATOM 618 N N . GLU A 1 80 ? -6.444 -7.524 14.801 1.00 97.69 80 GLU A N 1
ATOM 619 C CA . GLU A 1 80 ? -7.743 -6.913 14.549 1.00 97.69 80 GLU A CA 1
ATOM 620 C C . GLU A 1 80 ? -8.133 -7.028 13.074 1.00 97.69 80 GLU A C 1
ATOM 622 O O . GLU A 1 80 ? -9.247 -7.469 12.786 1.00 97.69 80 GLU A O 1
ATOM 627 N N . LEU A 1 81 ? -7.231 -6.702 12.140 1.00 98.44 81 LEU A N 1
ATOM 628 C CA . LEU A 1 81 ? -7.536 -6.792 10.713 1.00 98.44 81 LEU A CA 1
ATOM 629 C C . LEU A 1 81 ? -7.856 -8.231 10.297 1.00 98.44 81 LEU A C 1
ATOM 631 O O . LEU A 1 81 ? -8.864 -8.453 9.636 1.00 98.44 81 LEU A O 1
ATOM 635 N N . LYS A 1 82 ? -7.068 -9.221 10.731 1.00 98.00 82 LYS A N 1
ATOM 636 C CA . LYS A 1 82 ? -7.355 -10.643 10.468 1.00 98.00 82 LYS A CA 1
ATOM 637 C C . LYS A 1 82 ? -8.732 -11.053 11.005 1.00 98.00 82 LYS A C 1
ATOM 639 O O . LYS A 1 82 ? -9.497 -11.719 10.311 1.00 98.00 82 LYS A O 1
ATOM 644 N N . GLY A 1 83 ? -9.084 -10.603 12.211 1.00 97.44 83 GLY A N 1
ATOM 645 C CA . GLY A 1 83 ? -10.404 -10.832 12.802 1.00 97.44 83 GLY A CA 1
ATOM 646 C C . GLY A 1 83 ? -11.552 -10.162 12.037 1.00 97.44 83 GLY A C 1
ATOM 647 O O . GLY A 1 83 ? -12.650 -10.719 11.983 1.00 97.44 83 GLY A O 1
ATOM 648 N N . ILE A 1 84 ? -11.308 -8.994 11.436 1.00 97.88 84 ILE A N 1
ATOM 649 C CA . ILE A 1 84 ? -12.263 -8.299 10.565 1.00 97.88 84 ILE A CA 1
ATOM 650 C C . ILE A 1 84 ? -12.430 -9.054 9.242 1.00 97.88 84 ILE A C 1
ATOM 652 O O . ILE A 1 84 ? -13.561 -9.350 8.863 1.00 97.88 84 ILE A O 1
ATOM 656 N N . LEU A 1 85 ? -11.329 -9.403 8.568 1.00 98.00 85 LEU A N 1
ATOM 657 C CA . LEU A 1 85 ? -11.344 -10.073 7.261 1.00 98.00 85 LEU A CA 1
ATOM 658 C C . LEU A 1 85 ? -12.159 -11.369 7.286 1.00 98.00 85 LEU A C 1
ATOM 660 O O . LEU A 1 85 ? -12.964 -11.601 6.393 1.00 98.00 85 LEU A O 1
ATOM 664 N N . ASN A 1 86 ? -12.050 -12.153 8.360 1.00 95.56 86 ASN A N 1
ATOM 665 C CA . ASN A 1 86 ? -12.809 -13.398 8.526 1.00 95.56 86 ASN A CA 1
ATOM 666 C C . ASN A 1 86 ? -14.338 -13.209 8.603 1.00 95.56 86 ASN A C 1
ATOM 668 O O . ASN A 1 86 ? -15.079 -14.187 8.514 1.00 95.56 86 ASN A O 1
ATOM 672 N N . LYS A 1 87 ? -14.824 -11.980 8.816 1.00 96.50 87 LYS A N 1
ATOM 673 C CA . LYS A 1 87 ? -16.257 -11.648 8.908 1.00 96.50 87 LYS A CA 1
ATOM 674 C C . LYS A 1 87 ? -16.783 -10.925 7.673 1.00 96.50 87 LYS A C 1
ATOM 676 O O . LYS A 1 87 ? -18.000 -10.776 7.532 1.00 96.50 87 LYS A O 1
ATOM 681 N N . LEU A 1 88 ? -15.891 -10.411 6.829 1.00 96.94 88 LEU A N 1
ATOM 682 C CA . LEU A 1 88 ? -16.276 -9.701 5.621 1.00 96.94 88 LEU A CA 1
ATOM 683 C C . LEU A 1 88 ? -16.684 -10.696 4.536 1.00 96.94 88 LEU A C 1
ATOM 685 O O . LEU A 1 88 ? -16.138 -11.789 4.404 1.00 96.94 88 LEU A O 1
ATOM 689 N N . LYS A 1 89 ? -17.679 -10.290 3.759 1.00 96.38 89 LYS A N 1
ATOM 690 C CA . LYS A 1 89 ? -18.210 -11.011 2.606 1.00 96.38 89 LYS A CA 1
ATOM 691 C C . LYS A 1 89 ? -17.889 -10.236 1.323 1.00 96.38 89 LYS A C 1
ATOM 693 O O . LYS A 1 89 ? -17.600 -9.040 1.417 1.00 96.38 89 LYS A O 1
ATOM 698 N N . PRO A 1 90 ? -17.961 -10.857 0.132 1.00 95.38 90 PRO A N 1
ATOM 699 C CA . PRO A 1 90 ? -17.670 -10.184 -1.137 1.00 95.38 90 PRO A CA 1
ATOM 700 C C . PRO A 1 90 ? -18.395 -8.844 -1.324 1.00 95.38 90 PRO A C 1
ATOM 702 O O . PRO A 1 90 ? -17.784 -7.852 -1.719 1.00 95.38 90 PRO A O 1
ATOM 705 N N . GLU A 1 91 ? -19.674 -8.763 -0.949 1.00 95.19 91 GLU A N 1
ATOM 706 C CA . GLU A 1 91 ? -20.475 -7.539 -1.041 1.00 95.19 91 GLU A CA 1
ATOM 707 C C . GLU A 1 91 ? -19.930 -6.381 -0.192 1.00 95.19 91 GLU A C 1
ATOM 709 O O . GLU A 1 91 ? -20.215 -5.220 -0.483 1.00 95.19 91 GLU A O 1
ATOM 714 N N . ASN A 1 92 ? -19.110 -6.670 0.823 1.00 96.81 92 ASN A N 1
ATOM 715 C CA . ASN A 1 92 ? -18.499 -5.647 1.663 1.00 96.81 92 ASN A CA 1
ATOM 716 C C . ASN A 1 92 ? -17.342 -4.902 1.001 1.00 96.81 92 ASN A C 1
ATOM 718 O O . ASN A 1 92 ? -16.988 -3.829 1.487 1.00 96.81 92 ASN A O 1
ATOM 722 N N . TYR A 1 93 ? -16.803 -5.437 -0.093 1.00 95.62 93 TYR A N 1
ATOM 723 C CA . TYR A 1 93 ? -15.746 -4.817 -0.895 1.00 95.62 93 TYR A CA 1
ATOM 724 C C . TYR A 1 93 ? -16.278 -4.161 -2.172 1.00 95.62 93 TYR A C 1
ATOM 726 O O . TYR A 1 93 ? -15.534 -3.496 -2.885 1.00 95.62 93 TYR A O 1
ATOM 734 N N . SER A 1 94 ? -17.566 -4.339 -2.477 1.00 92.19 94 SER A N 1
ATOM 735 C CA . SER A 1 94 ? -18.178 -3.794 -3.684 1.00 92.19 94 SER A CA 1
ATOM 736 C C . SER A 1 94 ? -19.037 -2.580 -3.377 1.00 92.19 94 SER A C 1
ATOM 738 O O . SER A 1 94 ? -19.875 -2.611 -2.474 1.00 92.19 94 SER A O 1
ATOM 740 N N . PHE A 1 95 ? -18.903 -1.536 -4.195 1.00 88.31 95 PHE A N 1
ATOM 741 C CA . PHE A 1 95 ? -19.744 -0.342 -4.125 1.00 88.31 95 PHE A CA 1
ATOM 742 C C . PHE A 1 95 ? -21.193 -0.598 -4.593 1.00 88.31 95 PHE A C 1
ATOM 744 O O . PHE A 1 95 ? -22.077 0.220 -4.335 1.00 88.31 95 PHE A O 1
ATOM 751 N N . GLY A 1 96 ? -21.488 -1.760 -5.192 1.00 87.31 96 GLY A N 1
ATOM 752 C CA . GLY A 1 96 ? -22.845 -2.156 -5.589 1.00 87.31 96 GLY A CA 1
ATOM 753 C C . GLY A 1 96 ? -23.270 -1.620 -6.959 1.00 87.31 96 GLY A C 1
ATOM 754 O O . GLY A 1 96 ? -24.417 -1.196 -7.123 1.00 87.31 96 GLY A O 1
ATOM 755 N N . GLY A 1 97 ? -22.341 -1.622 -7.921 1.00 83.44 97 GLY A N 1
ATOM 756 C CA . GLY A 1 97 ? -22.570 -1.224 -9.313 1.00 83.44 97 GLY A CA 1
ATOM 757 C C . GLY A 1 97 ? -22.809 0.277 -9.504 1.00 83.44 97 GLY A C 1
ATOM 758 O O . GLY A 1 97 ? -22.617 1.078 -8.592 1.00 83.44 97 GLY A O 1
ATOM 759 N N . GLU A 1 98 ? -23.259 0.672 -10.696 1.00 79.88 98 GLU A N 1
ATOM 760 C CA . GLU A 1 98 ? -23.473 2.087 -11.062 1.00 79.88 98 GLU A CA 1
ATOM 761 C C . GLU A 1 98 ? -24.449 2.823 -10.128 1.00 79.88 98 GLU A C 1
ATOM 763 O O . GLU A 1 98 ? -24.345 4.031 -9.923 1.00 79.88 98 GLU A O 1
ATOM 768 N N . ASN A 1 99 ? -25.378 2.086 -9.511 1.00 82.31 99 ASN A N 1
ATOM 769 C CA . ASN A 1 99 ? -26.366 2.631 -8.582 1.00 82.31 99 ASN A CA 1
ATOM 770 C C . ASN A 1 99 ? -25.850 2.814 -7.150 1.00 82.31 99 ASN A C 1
ATOM 772 O O . ASN A 1 99 ? -26.564 3.409 -6.331 1.00 82.31 99 ASN A O 1
ATOM 776 N N . LEU A 1 100 ? -24.631 2.349 -6.857 1.00 86.81 100 LEU A N 1
ATOM 777 C CA . LEU A 1 100 ? -23.969 2.470 -5.559 1.00 86.81 100 LEU A CA 1
ATOM 778 C C . LEU A 1 100 ? -24.790 1.858 -4.413 1.00 86.81 100 LEU A C 1
ATOM 780 O O . LEU A 1 100 ? -24.852 2.410 -3.311 1.00 86.81 100 LEU A O 1
ATOM 784 N N . THR A 1 101 ? -25.499 0.759 -4.680 1.00 90.69 101 THR A N 1
ATOM 785 C CA . THR A 1 101 ? -26.486 0.195 -3.746 1.00 90.69 101 THR A CA 1
ATOM 786 C C . THR A 1 101 ? -25.852 -0.142 -2.397 1.00 90.69 101 THR A C 1
ATOM 788 O O . THR A 1 101 ? -26.403 0.209 -1.351 1.00 90.69 101 THR A O 1
ATOM 791 N N . ASN A 1 102 ? -24.655 -0.734 -2.421 1.00 93.69 102 ASN A N 1
ATOM 792 C CA . ASN A 1 102 ? -23.937 -1.136 -1.214 1.00 93.69 102 ASN A CA 1
ATOM 793 C C . ASN A 1 102 ? -23.363 0.064 -0.456 1.00 93.69 102 ASN A C 1
ATOM 795 O O . ASN A 1 102 ? -23.309 0.050 0.773 1.00 93.69 102 ASN A O 1
ATOM 799 N N . VAL A 1 103 ? -22.982 1.133 -1.165 1.00 91.69 103 VAL A N 1
ATOM 800 C CA . VAL A 1 103 ? -22.578 2.389 -0.517 1.00 91.69 103 VAL A CA 1
ATOM 801 C C . VAL A 1 103 ? -23.767 2.993 0.228 1.00 91.69 103 VAL A C 1
ATOM 803 O O . VAL A 1 103 ? -23.657 3.342 1.405 1.00 91.69 103 VAL A O 1
ATOM 806 N N . LYS A 1 104 ? -24.929 3.070 -0.433 1.00 89.69 104 LYS A N 1
ATOM 807 C CA . LYS A 1 104 ? -26.144 3.702 0.101 1.00 89.69 104 LYS A CA 1
ATOM 808 C C . LYS A 1 104 ? -26.739 2.958 1.289 1.00 89.69 104 LYS A C 1
ATOM 810 O O . LYS A 1 104 ? -27.215 3.612 2.214 1.00 89.69 104 LYS A O 1
ATOM 815 N N . ASN A 1 105 ? -26.732 1.629 1.292 1.00 92.62 105 ASN A N 1
ATOM 816 C CA . ASN A 1 105 ? -27.298 0.844 2.394 1.00 92.62 105 ASN A CA 1
ATOM 817 C C . ASN A 1 105 ? -26.284 0.540 3.522 1.00 92.62 105 ASN A C 1
ATOM 819 O O . ASN A 1 105 ? -26.683 0.002 4.547 1.00 92.62 105 ASN A O 1
ATOM 823 N N . GLY A 1 106 ? -25.005 0.911 3.365 1.00 94.25 106 GLY A N 1
ATOM 824 C CA . GLY A 1 106 ? -23.947 0.650 4.353 1.00 94.25 106 GLY A CA 1
ATOM 825 C C . GLY A 1 106 ? -23.335 -0.755 4.279 1.00 94.25 106 GLY A C 1
ATOM 826 O O . GLY A 1 106 ? -22.596 -1.146 5.179 1.00 94.25 106 GLY A O 1
ATOM 827 N N . THR A 1 107 ? -23.628 -1.521 3.222 1.00 96.75 107 THR A N 1
ATOM 828 C CA . THR A 1 107 ? -23.039 -2.850 2.984 1.00 96.75 107 THR A CA 1
ATOM 829 C C . THR A 1 107 ? -21.580 -2.754 2.555 1.00 96.75 107 THR A C 1
ATOM 831 O O . THR A 1 107 ? -20.804 -3.638 2.911 1.00 96.75 107 THR A O 1
ATOM 834 N N . PHE A 1 108 ? -21.181 -1.702 1.833 1.00 95.94 108 PHE A N 1
ATOM 835 C CA . PHE A 1 108 ? -19.778 -1.450 1.503 1.00 95.94 108 PHE A CA 1
ATOM 836 C C . PHE A 1 108 ? -19.025 -1.057 2.781 1.00 95.94 108 PHE A C 1
ATOM 838 O O . PHE A 1 108 ? -19.253 0.005 3.355 1.00 95.94 108 PHE A O 1
ATOM 845 N N . ARG A 1 109 ? -18.169 -1.955 3.276 1.00 96.50 109 ARG A N 1
ATOM 846 C CA . ARG A 1 109 ? -17.537 -1.837 4.600 1.00 96.50 109 ARG A CA 1
ATOM 847 C C . ARG A 1 109 ? -16.014 -1.843 4.554 1.00 96.50 109 ARG A C 1
ATOM 849 O O . ARG A 1 109 ? -15.408 -1.530 5.574 1.00 96.50 109 ARG A O 1
ATOM 856 N N . ALA A 1 110 ? -15.397 -2.175 3.423 1.00 97.25 110 ALA A N 1
ATOM 857 C CA . ALA A 1 110 ? -13.946 -2.206 3.311 1.00 97.25 110 ALA A CA 1
ATOM 858 C C . ALA A 1 110 ? -13.444 -1.817 1.915 1.00 97.25 110 ALA A C 1
ATOM 860 O O . ALA A 1 110 ? -13.908 -2.361 0.917 1.00 97.25 110 ALA A O 1
ATOM 861 N N . SER A 1 111 ? -12.430 -0.950 1.870 1.00 95.75 111 SER A N 1
ATOM 862 C CA . SER A 1 111 ? -11.541 -0.782 0.715 1.00 95.75 111 SER A CA 1
ATOM 863 C C . SER A 1 111 ? -10.092 -0.858 1.185 1.00 95.75 111 SER A C 1
ATOM 865 O O . SER A 1 111 ? -9.602 0.030 1.881 1.00 95.75 111 SER A O 1
ATOM 867 N N . LEU A 1 112 ? -9.416 -1.959 0.858 1.00 97.56 112 LEU A N 1
ATOM 868 C CA . LEU A 1 112 ? -8.050 -2.248 1.301 1.00 97.56 112 LEU A CA 1
ATOM 869 C C . LEU A 1 112 ? -7.015 -2.056 0.181 1.00 97.56 112 LEU A C 1
ATOM 871 O O . LEU A 1 112 ? -5.917 -2.597 0.272 1.00 97.56 112 LEU A O 1
ATOM 875 N N . HIS A 1 113 ? -7.370 -1.314 -0.866 1.00 96.75 113 HIS A N 1
ATOM 876 C CA . HIS A 1 113 ? -6.473 -0.957 -1.962 1.00 96.75 113 HIS A CA 1
ATOM 877 C C . HIS A 1 113 ? -6.901 0.405 -2.512 1.00 96.75 113 HIS A C 1
ATOM 879 O O . HIS A 1 113 ? -7.967 0.522 -3.123 1.00 96.75 113 HIS A O 1
ATOM 885 N N . SER A 1 114 ? -6.144 1.451 -2.185 1.00 94.25 114 SER A N 1
ATOM 886 C CA . SER A 1 114 ? -6.400 2.835 -2.610 1.00 94.25 114 SER A CA 1
ATOM 887 C C . SER A 1 114 ? -5.096 3.620 -2.656 1.00 94.25 114 SER A C 1
ATOM 889 O O . SER A 1 114 ? -4.251 3.456 -1.771 1.00 94.25 114 SER A O 1
ATOM 891 N N . HIS A 1 115 ? -4.993 4.536 -3.613 1.00 93.75 115 HIS A N 1
ATOM 892 C CA . HIS A 1 115 ? -3.796 5.334 -3.857 1.00 93.75 115 HIS A CA 1
ATOM 893 C C . HIS A 1 115 ? -4.053 6.814 -3.605 1.00 93.75 115 HIS A C 1
ATOM 895 O O . HIS A 1 115 ? -5.167 7.320 -3.770 1.00 93.75 115 HIS A O 1
ATOM 901 N N . THR A 1 116 ? -3.015 7.530 -3.188 1.00 92.69 116 THR A N 1
ATOM 902 C CA . THR A 1 116 ? -3.050 8.977 -2.989 1.00 92.69 116 THR A CA 1
ATOM 903 C C . THR A 1 116 ? -2.011 9.645 -3.889 1.00 92.69 116 THR A C 1
ATOM 905 O O . THR A 1 116 ? -1.258 9.010 -4.621 1.00 92.69 116 THR A O 1
ATOM 908 N N . ASN A 1 117 ? -1.908 10.966 -3.804 1.00 89.31 117 ASN A N 1
ATOM 909 C CA . ASN A 1 117 ? -0.876 11.740 -4.496 1.00 89.31 117 ASN A CA 1
ATOM 910 C C . ASN A 1 117 ? 0.566 11.504 -3.992 1.00 89.31 117 ASN A C 1
ATOM 912 O O . ASN A 1 117 ? 1.468 12.265 -4.347 1.00 89.31 117 ASN A O 1
ATOM 916 N N . TYR A 1 118 ? 0.798 10.503 -3.136 1.00 89.94 118 TYR A N 1
ATOM 917 C CA . TYR A 1 118 ? 2.147 10.071 -2.773 1.00 89.94 118 TYR A CA 1
ATOM 918 C C . TYR A 1 118 ? 2.714 9.064 -3.771 1.00 89.94 118 TYR A C 1
ATOM 920 O O . TYR A 1 118 ? 3.941 8.959 -3.878 1.00 89.94 118 TYR A O 1
ATOM 928 N N . SER A 1 119 ? 1.838 8.398 -4.520 1.00 87.50 119 SER A N 1
ATOM 929 C CA . SER A 1 119 ? 2.146 7.640 -5.723 1.00 87.50 119 SER A CA 1
ATOM 930 C C . SER A 1 119 ? 1.306 8.174 -6.888 1.00 87.50 119 SER A C 1
ATOM 932 O O . SER A 1 119 ? 1.521 9.310 -7.311 1.00 87.50 119 SER A O 1
ATOM 934 N N . ASP A 1 120 ? 0.364 7.400 -7.400 1.00 85.31 120 ASP A N 1
ATOM 935 C CA . ASP A 1 120 ? -0.350 7.644 -8.648 1.00 85.31 120 ASP A CA 1
ATOM 936 C C . ASP A 1 120 ? -1.830 8.001 -8.485 1.00 85.31 120 ASP A C 1
ATOM 938 O O . ASP A 1 120 ? -2.538 8.244 -9.465 1.00 85.31 120 ASP A O 1
ATOM 942 N N . GLY A 1 121 ? -2.279 8.165 -7.242 1.00 87.00 121 GLY A N 1
ATOM 943 C CA . GLY A 1 121 ? -3.573 8.749 -6.932 1.00 87.00 121 GLY A CA 1
ATOM 944 C C . GLY A 1 121 ? -3.636 10.257 -7.206 1.00 87.00 121 GLY A C 1
ATOM 945 O O . GLY A 1 121 ? -2.674 11.016 -7.074 1.00 87.00 121 GLY A O 1
ATOM 946 N N . ASN A 1 122 ? -4.830 10.742 -7.535 1.00 85.69 122 ASN A N 1
ATOM 947 C CA . ASN A 1 122 ? -5.074 12.134 -7.910 1.00 85.69 122 ASN A CA 1
ATOM 948 C C . ASN A 1 122 ? -5.332 13.071 -6.722 1.00 85.69 122 ASN A C 1
ATOM 950 O O . ASN A 1 122 ? -5.339 14.294 -6.899 1.00 85.69 122 ASN A O 1
ATOM 954 N N . THR A 1 123 ? -5.534 12.518 -5.524 1.00 87.56 123 THR A N 1
ATOM 955 C CA . THR A 1 123 ? -5.982 13.248 -4.333 1.00 87.56 123 THR A CA 1
ATOM 956 C C . THR A 1 123 ? -5.044 13.074 -3.143 1.00 87.56 123 THR A C 1
ATOM 958 O O . THR A 1 123 ? -4.399 12.042 -2.986 1.00 87.56 123 THR A O 1
ATOM 961 N N . ASP A 1 124 ? -4.973 14.101 -2.294 1.00 92.38 124 ASP A N 1
ATOM 962 C CA . ASP A 1 124 ? -4.209 14.063 -1.052 1.00 92.38 124 ASP A CA 1
ATOM 963 C C . ASP A 1 124 ? -4.827 13.179 0.047 1.00 92.38 124 ASP A C 1
ATOM 965 O O . ASP A 1 124 ? -6.023 12.876 0.089 1.00 92.38 124 ASP A O 1
ATOM 969 N N . VAL A 1 125 ? -3.967 12.774 0.979 1.00 96.06 125 VAL A N 1
ATOM 970 C CA . VAL A 1 125 ? -4.308 11.904 2.109 1.00 96.06 125 VAL A CA 1
ATOM 971 C C . VAL A 1 125 ? -5.455 12.483 2.935 1.00 96.06 125 VAL A C 1
ATOM 973 O O . VAL A 1 125 ? -6.374 11.755 3.313 1.00 96.06 125 VAL A O 1
ATOM 976 N N . LYS A 1 126 ? -5.424 13.790 3.217 1.00 96.31 126 LYS A N 1
ATOM 977 C CA . LYS A 1 126 ? -6.409 14.446 4.079 1.00 96.31 126 LYS A CA 1
ATOM 978 C C . LYS A 1 126 ? -7.805 14.372 3.474 1.00 96.31 126 LYS A C 1
ATOM 980 O O . LYS A 1 126 ? -8.737 13.983 4.172 1.00 96.31 126 LYS A O 1
ATOM 985 N N . MET A 1 127 ? -7.955 14.700 2.196 1.00 94.06 127 MET A N 1
ATOM 986 C CA . MET A 1 127 ? -9.246 14.707 1.522 1.00 94.06 127 MET A CA 1
ATOM 987 C C . MET A 1 127 ? -9.858 13.300 1.466 1.00 94.06 127 MET A C 1
ATOM 989 O O . MET A 1 127 ? -11.032 13.146 1.811 1.00 94.06 127 MET A O 1
ATOM 993 N N . LEU A 1 128 ? -9.090 12.259 1.114 1.00 94.62 128 LEU A N 1
ATOM 994 C CA . LEU A 1 128 ? -9.606 10.878 1.122 1.00 94.62 128 LEU A CA 1
ATOM 995 C C . LEU A 1 128 ? -9.952 10.401 2.533 1.00 94.62 128 LEU A C 1
ATOM 997 O O . LEU A 1 128 ? -10.993 9.777 2.741 1.00 94.62 128 LEU A O 1
ATOM 1001 N N . LEU A 1 129 ? -9.116 10.724 3.521 1.00 97.44 129 LEU A N 1
ATOM 1002 C CA . LEU A 1 129 ? -9.350 10.330 4.905 1.00 97.44 129 LEU A CA 1
ATOM 1003 C C . LEU A 1 129 ? -10.596 11.016 5.492 1.00 97.44 129 LEU A C 1
ATOM 1005 O O . LEU A 1 129 ? -11.341 10.404 6.255 1.00 97.44 129 LEU A O 1
ATOM 1009 N N . GLU A 1 130 ? -10.870 12.264 5.107 1.00 96.25 130 GLU A N 1
ATOM 1010 C CA . GLU A 1 130 ? -12.091 12.983 5.481 1.00 96.25 130 GLU A CA 1
ATOM 1011 C C . GLU A 1 130 ? -13.345 12.390 4.836 1.00 96.25 130 GLU A C 1
ATOM 1013 O O . GLU A 1 130 ? -14.361 12.230 5.519 1.00 96.25 130 GLU A O 1
ATOM 1018 N N . GLN A 1 131 ? -13.277 12.011 3.556 1.00 95.00 131 GLN A N 1
ATOM 1019 C CA . GLN A 1 131 ? -14.358 11.270 2.902 1.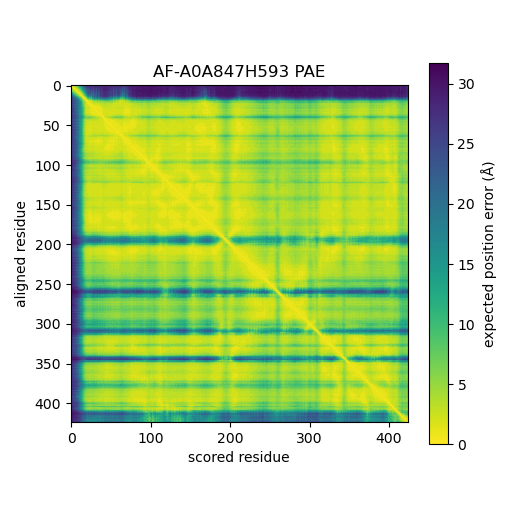00 95.00 131 GLN A CA 1
ATOM 1020 C C . GLN A 1 131 ? -14.623 9.941 3.621 1.00 95.00 131 GLN A C 1
ATOM 1022 O O . GLN A 1 131 ? -15.775 9.613 3.913 1.00 95.00 131 GLN A O 1
ATOM 1027 N N . ALA A 1 132 ? -13.562 9.210 3.972 1.00 96.69 132 ALA A N 1
ATOM 1028 C CA . ALA A 1 132 ? -13.664 7.941 4.681 1.00 96.69 132 ALA A CA 1
ATOM 1029 C C . ALA A 1 132 ? -14.247 8.099 6.085 1.00 96.69 132 ALA A C 1
ATOM 1031 O O . ALA A 1 132 ? -15.086 7.294 6.472 1.00 96.69 132 ALA A O 1
ATOM 1032 N N . ALA A 1 133 ? -13.872 9.143 6.828 1.00 98.00 133 ALA A N 1
ATOM 1033 C CA . ALA A 1 133 ? -14.440 9.433 8.144 1.00 98.00 133 ALA A CA 1
ATOM 1034 C C . ALA A 1 133 ? -15.951 9.700 8.064 1.00 98.00 133 ALA A C 1
ATOM 1036 O O . ALA A 1 133 ? -16.735 9.051 8.757 1.00 98.00 133 ALA A O 1
ATOM 1037 N N . LYS A 1 134 ? -16.371 10.584 7.146 1.00 96.69 134 LYS A N 1
ATOM 1038 C CA . LYS A 1 134 ? -17.793 10.883 6.909 1.00 96.69 134 LYS A CA 1
ATOM 1039 C C . LYS A 1 134 ? -18.576 9.635 6.513 1.00 96.69 134 LYS A C 1
ATOM 1041 O O . LYS A 1 134 ? -19.687 9.410 6.995 1.00 96.69 134 LYS A O 1
ATOM 1046 N N . TYR A 1 135 ? -18.012 8.819 5.624 1.00 96.38 135 TYR A N 1
ATOM 1047 C CA . TYR A 1 135 ? -18.652 7.580 5.208 1.00 96.38 135 TYR A CA 1
ATOM 1048 C C . TYR A 1 135 ? -18.728 6.566 6.355 1.00 96.38 135 TYR A C 1
ATOM 1050 O O . TYR A 1 135 ? -19.770 5.946 6.557 1.00 96.38 135 TYR A O 1
ATOM 1058 N N . ALA A 1 136 ? -17.673 6.454 7.161 1.00 98.06 136 ALA A N 1
ATOM 1059 C CA . ALA A 1 136 ? -17.629 5.582 8.325 1.00 98.06 136 ALA A CA 1
ATOM 1060 C C . ALA A 1 136 ? -18.719 5.918 9.354 1.00 98.06 136 ALA A C 1
ATOM 1062 O O . ALA A 1 136 ? -19.363 5.009 9.874 1.00 98.06 136 ALA A O 1
ATOM 1063 N N . ASP A 1 137 ? -18.996 7.202 9.595 1.00 97.75 137 ASP A N 1
ATOM 1064 C CA . ASP A 1 137 ? -20.109 7.635 10.450 1.00 97.75 137 ASP A CA 1
ATOM 1065 C C . ASP A 1 137 ? -21.478 7.223 9.878 1.00 97.75 137 ASP A C 1
ATOM 1067 O O . ASP A 1 137 ? -22.374 6.785 10.611 1.00 97.75 137 ASP A O 1
ATOM 1071 N N . LYS A 1 138 ? -21.644 7.294 8.550 1.00 96.19 138 LYS A N 1
ATOM 1072 C CA . LYS A 1 138 ? -22.864 6.836 7.861 1.00 96.19 138 LYS A CA 1
ATOM 1073 C C . LYS A 1 138 ? -23.027 5.314 7.943 1.00 96.19 138 LYS A C 1
ATOM 1075 O O . LYS A 1 138 ? -24.137 4.841 8.173 1.00 96.19 138 LYS A O 1
ATOM 1080 N N . VAL A 1 139 ? -21.946 4.548 7.795 1.00 97.06 139 VAL A N 1
ATOM 1081 C CA . VAL A 1 139 ? -21.957 3.085 7.980 1.00 97.06 139 VAL A CA 1
ATOM 1082 C C . VAL A 1 139 ? -22.324 2.742 9.422 1.00 97.06 139 VAL A C 1
ATOM 1084 O O . VAL A 1 139 ? -23.236 1.945 9.650 1.00 97.06 139 VAL A O 1
ATOM 1087 N N . HIS A 1 140 ? -21.679 3.392 10.390 1.00 97.81 140 HIS A N 1
ATOM 1088 C CA . HIS A 1 140 ? -21.890 3.126 11.807 1.00 97.81 140 HIS A CA 1
ATOM 1089 C C . HIS A 1 140 ? -23.309 3.453 12.264 1.00 97.81 140 HIS A C 1
ATOM 1091 O O . HIS A 1 140 ? -23.937 2.637 12.930 1.00 97.81 140 HIS A O 1
ATOM 1097 N N . SER A 1 141 ? -23.867 4.592 11.849 1.00 96.94 141 SER A N 1
ATOM 1098 C CA . SER A 1 141 ? -25.249 4.953 12.201 1.00 96.94 141 SER A CA 1
ATOM 1099 C C . SER A 1 141 ? -26.297 3.985 11.639 1.00 96.94 141 SER A C 1
ATOM 1101 O O . SER A 1 141 ? -27.342 3.802 12.257 1.00 96.94 141 SER A O 1
ATOM 1103 N N . LYS A 1 142 ? -26.026 3.339 10.497 1.00 95.75 142 LYS A N 1
ATOM 1104 C CA . LYS A 1 142 ? -26.945 2.377 9.865 1.00 95.75 142 LYS A CA 1
ATOM 1105 C C . LYS A 1 142 ? -26.803 0.953 10.381 1.00 95.75 142 LYS A C 1
ATOM 1107 O O . LYS A 1 142 ? -27.784 0.219 10.413 1.00 95.75 142 LYS A O 1
ATOM 1112 N N . THR A 1 143 ? -25.582 0.545 10.710 1.00 96.19 143 THR A N 1
ATOM 1113 C CA . THR A 1 143 ? -25.250 -0.876 10.904 1.00 96.19 143 THR A CA 1
ATOM 1114 C C . THR A 1 143 ? -24.635 -1.180 12.266 1.00 96.19 143 THR A C 1
ATOM 1116 O O . THR A 1 143 ? -24.539 -2.343 12.638 1.00 96.19 143 THR A O 1
ATOM 1119 N N . GLY A 1 144 ? -24.178 -0.163 13.000 1.00 96.38 144 GLY A N 1
ATOM 1120 C CA . GLY A 1 144 ? -23.328 -0.322 14.181 1.00 96.38 144 GLY A CA 1
ATOM 1121 C C . GLY A 1 144 ? -21.877 -0.708 13.861 1.00 96.38 144 GLY A C 1
ATOM 1122 O O . GLY A 1 144 ? -21.028 -0.682 14.751 1.00 96.38 144 GLY A O 1
ATOM 1123 N N . GLU A 1 145 ? -21.551 -1.007 12.602 1.00 96.94 145 GLU A N 1
ATOM 1124 C CA . GLU A 1 145 ? -20.218 -1.431 12.169 1.00 96.94 145 GLU A CA 1
ATOM 1125 C C . GLU A 1 145 ? -19.322 -0.242 11.805 1.00 96.94 145 GLU A C 1
ATOM 1127 O O . GLU A 1 145 ? -19.764 0.901 11.721 1.00 96.94 145 GLU A O 1
ATOM 1132 N N . LYS A 1 146 ? -18.032 -0.506 11.595 1.00 97.38 146 LYS A N 1
ATOM 1133 C CA . LYS A 1 146 ? -17.043 0.501 11.185 1.00 97.38 146 LYS A CA 1
ATOM 1134 C C . LYS A 1 146 ? -16.608 0.281 9.740 1.00 97.38 146 LYS A C 1
ATOM 1136 O O . LYS A 1 146 ? -16.623 -0.849 9.257 1.00 97.38 146 LYS A O 1
ATOM 1141 N N . PHE A 1 147 ? -16.202 1.354 9.064 1.00 98.31 147 PHE A N 1
ATOM 1142 C CA . PHE A 1 147 ? -15.633 1.271 7.716 1.00 9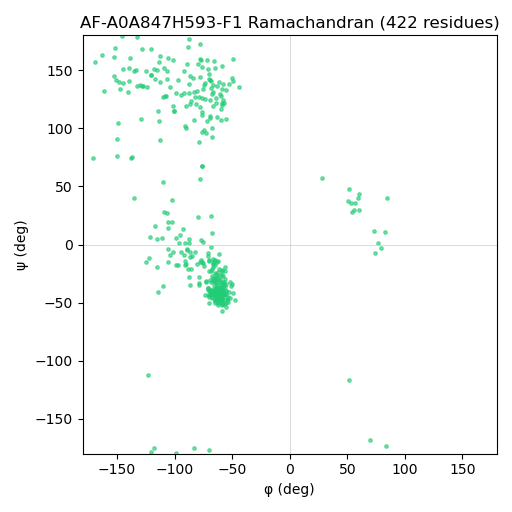8.31 147 PHE A CA 1
ATOM 1143 C C . PHE A 1 147 ? -14.123 1.038 7.792 1.00 98.31 147 PHE A C 1
ATOM 1145 O O . PHE A 1 147 ? -13.451 1.662 8.612 1.00 98.31 147 PHE A O 1
ATOM 1152 N N . VAL A 1 148 ? -13.592 0.157 6.947 1.00 98.50 148 VAL A N 1
ATOM 1153 C CA . VAL A 1 148 ? -12.167 -0.186 6.888 1.00 98.50 148 VAL A CA 1
ATOM 1154 C C . VAL A 1 148 ? -11.543 0.418 5.636 1.00 98.50 148 VAL A C 1
ATOM 1156 O O . VAL A 1 148 ? -12.036 0.199 4.532 1.00 98.50 148 VAL A O 1
ATOM 1159 N N . LEU A 1 149 ? -10.442 1.144 5.801 1.00 98.25 149 LEU A N 1
ATOM 1160 C CA . LEU A 1 149 ? -9.722 1.783 4.700 1.00 98.25 149 LEU A CA 1
ATOM 1161 C C . LEU A 1 149 ? -8.226 1.500 4.815 1.00 98.25 149 LEU A C 1
ATOM 1163 O O . LEU A 1 149 ? -7.673 1.659 5.902 1.00 98.25 149 LEU A O 1
ATOM 1167 N N . ALA A 1 150 ? -7.571 1.167 3.706 1.00 98.38 150 ALA A N 1
ATOM 1168 C CA . ALA A 1 150 ? -6.115 1.208 3.593 1.00 98.38 150 ALA A CA 1
ATOM 1169 C C . ALA A 1 150 ? -5.679 2.226 2.536 1.00 98.38 150 ALA A C 1
ATOM 1171 O O . ALA A 1 150 ? -6.309 2.328 1.485 1.00 98.38 150 ALA A O 1
ATOM 1172 N N . PHE A 1 151 ? -4.580 2.932 2.806 1.00 97.44 151 PHE A N 1
ATOM 1173 C CA . PHE A 1 151 ? -3.786 3.574 1.758 1.00 97.44 151 PHE A CA 1
ATOM 1174 C C . PHE A 1 151 ? -2.600 2.677 1.446 1.00 97.44 151 PHE A C 1
ATOM 1176 O O . PHE A 1 151 ? -1.924 2.193 2.357 1.00 97.44 151 PHE A O 1
ATOM 1183 N N . THR A 1 152 ? -2.403 2.416 0.163 1.00 96.81 152 THR A N 1
ATOM 1184 C CA . THR A 1 152 ? -1.487 1.399 -0.346 1.00 96.81 152 THR A CA 1
ATOM 1185 C C . THR A 1 152 ? -0.679 1.955 -1.504 1.00 96.81 152 THR A C 1
ATOM 1187 O O . THR A 1 152 ? -0.425 1.241 -2.454 1.00 96.81 152 THR A O 1
ATOM 1190 N N . ASP A 1 153 ? -0.251 3.213 -1.409 1.00 93.94 153 ASP A N 1
ATOM 1191 C CA . ASP A 1 153 ? 0.569 3.853 -2.436 1.00 93.94 153 ASP A CA 1
ATOM 1192 C C . ASP A 1 153 ? 1.782 3.012 -2.852 1.00 93.94 153 ASP A C 1
ATOM 1194 O O . ASP A 1 153 ? 2.447 2.390 -2.009 1.00 93.94 153 ASP A O 1
ATOM 1198 N N . HIS A 1 154 ? 2.103 3.063 -4.145 1.00 91.50 154 HIS A N 1
ATOM 1199 C CA . HIS A 1 154 ? 3.220 2.326 -4.721 1.00 91.50 154 HIS A CA 1
ATOM 1200 C C . HIS A 1 154 ? 4.562 2.688 -4.071 1.00 91.50 154 HIS A C 1
ATOM 1202 O O . HIS A 1 154 ? 5.029 3.832 -4.102 1.00 91.50 154 HIS A O 1
ATOM 1208 N N . ASP A 1 155 ? 5.224 1.666 -3.526 1.00 89.88 155 ASP A N 1
ATOM 1209 C CA . ASP A 1 155 ? 6.616 1.679 -3.074 1.00 89.88 155 ASP A CA 1
ATOM 1210 C C . ASP A 1 155 ? 6.954 2.814 -2.078 1.00 89.88 155 ASP A C 1
ATOM 1212 O O . ASP A 1 155 ? 8.096 3.279 -1.995 1.00 89.88 155 ASP A O 1
ATOM 1216 N N . THR A 1 156 ? 5.970 3.283 -1.303 1.00 91.19 156 THR A N 1
ATOM 1217 C CA . THR A 1 156 ? 6.136 4.392 -0.358 1.00 91.19 156 THR A CA 1
ATOM 1218 C C . THR A 1 156 ? 5.307 4.213 0.913 1.00 91.19 156 THR A C 1
ATOM 1220 O O . THR A 1 156 ? 4.247 3.603 0.914 1.00 91.19 156 THR A O 1
ATOM 1223 N N . LEU A 1 157 ? 5.797 4.774 2.022 1.00 95.25 157 LEU A N 1
ATOM 1224 C CA . LEU A 1 157 ? 5.143 4.719 3.338 1.00 95.25 157 LEU A CA 1
ATOM 1225 C C . LEU A 1 157 ? 4.505 6.057 3.738 1.00 95.25 157 LEU A C 1
ATOM 1227 O O . LEU A 1 157 ? 3.917 6.173 4.813 1.00 95.25 157 LEU A O 1
ATOM 1231 N N . GLU A 1 158 ? 4.680 7.090 2.917 1.00 95.44 158 GLU A N 1
ATOM 1232 C CA . GLU A 1 158 ? 4.422 8.475 3.308 1.00 95.44 158 GLU A CA 1
ATOM 1233 C C . GLU A 1 158 ? 2.937 8.781 3.535 1.00 95.44 158 GLU A C 1
ATOM 1235 O O . GLU A 1 158 ? 2.606 9.452 4.513 1.00 95.44 158 GLU A O 1
ATOM 1240 N N . SER A 1 159 ? 2.036 8.230 2.717 1.00 96.31 159 SER A N 1
ATOM 1241 C CA . SER A 1 159 ? 0.591 8.398 2.916 1.00 96.31 159 SER A CA 1
ATOM 1242 C C . SER A 1 159 ? 0.118 7.773 4.228 1.00 96.31 159 SER A C 1
ATOM 1244 O O . SER A 1 159 ? -0.659 8.374 4.969 1.00 96.31 159 SER A O 1
ATOM 1246 N N . SER A 1 160 ? 0.667 6.607 4.579 1.00 98.00 160 SER A N 1
ATOM 1247 C CA . SER A 1 160 ? 0.444 5.959 5.871 1.00 98.00 160 SER A CA 1
ATOM 1248 C C . SER A 1 160 ? 0.950 6.812 7.043 1.00 98.00 160 SER A C 1
ATOM 1250 O O . SER A 1 160 ? 0.250 6.930 8.051 1.00 98.00 160 SER A O 1
ATOM 1252 N N . LYS A 1 161 ? 2.128 7.449 6.934 1.00 98.50 161 LYS A N 1
ATOM 1253 C CA . LYS A 1 161 ? 2.641 8.366 7.975 1.00 98.50 161 LYS A CA 1
ATOM 1254 C C . LYS A 1 161 ? 1.730 9.581 8.151 1.00 98.50 161 LYS A C 1
ATOM 1256 O O . LYS A 1 161 ? 1.387 9.926 9.285 1.00 98.50 161 LYS A O 1
ATOM 1261 N N . GLU A 1 162 ? 1.317 10.209 7.050 1.00 98.44 162 GLU A N 1
ATOM 1262 C CA . GLU A 1 162 ? 0.440 11.379 7.094 1.00 98.44 162 GLU A CA 1
ATOM 1263 C C . GLU A 1 162 ? -0.945 11.031 7.652 1.00 98.44 162 GLU A C 1
ATOM 1265 O O . GLU A 1 162 ? -1.444 11.736 8.530 1.00 98.44 162 GLU A O 1
ATOM 1270 N N . ALA A 1 163 ? -1.542 9.915 7.230 1.00 98.75 163 ALA A N 1
ATOM 1271 C CA . ALA A 1 163 ? -2.838 9.480 7.739 1.00 98.75 163 ALA A CA 1
ATOM 1272 C C . ALA A 1 163 ? -2.796 9.233 9.254 1.00 98.75 163 ALA A C 1
ATOM 1274 O O . ALA A 1 163 ? -3.672 9.699 9.982 1.00 98.75 163 ALA A O 1
ATOM 1275 N N . ILE A 1 164 ? -1.745 8.572 9.760 1.00 98.88 164 ILE A N 1
ATOM 1276 C CA . ILE A 1 164 ? -1.562 8.355 11.204 1.00 98.88 164 ILE A CA 1
ATOM 1277 C C . ILE A 1 164 ? -1.433 9.690 11.950 1.00 98.88 164 ILE A C 1
ATOM 1279 O O . ILE A 1 164 ? -2.041 9.853 13.010 1.00 98.88 164 ILE A O 1
ATOM 1283 N N . LYS A 1 165 ? -0.687 10.659 11.401 1.00 98.69 165 LYS A N 1
ATOM 1284 C CA . LYS A 1 165 ? -0.580 12.011 11.969 1.00 98.69 165 LYS A CA 1
ATOM 1285 C C . LYS A 1 165 ? -1.952 12.689 12.052 1.00 98.69 165 LYS A C 1
ATOM 1287 O O . LYS A 1 165 ? -2.321 13.159 13.127 1.00 98.69 165 LYS A O 1
ATOM 1292 N N . LEU A 1 166 ? -2.710 12.711 10.955 1.00 98.75 166 LEU A N 1
ATOM 1293 C CA . LEU A 1 166 ? -4.038 13.332 10.892 1.00 98.75 166 LEU A CA 1
ATOM 1294 C C . LEU A 1 166 ? -5.024 12.675 11.869 1.00 98.75 166 LEU A C 1
ATOM 1296 O O . LEU A 1 166 ? -5.779 13.375 12.545 1.00 98.75 166 LEU A O 1
ATOM 1300 N N . ILE A 1 167 ? -4.982 11.345 11.994 1.00 98.75 167 ILE A N 1
ATOM 1301 C CA . ILE A 1 167 ? -5.796 10.596 12.961 1.00 98.75 167 ILE A CA 1
ATOM 1302 C C . ILE A 1 167 ? -5.428 10.977 14.395 1.00 98.75 167 ILE A C 1
ATOM 1304 O O . ILE A 1 167 ? -6.314 11.249 15.202 1.00 98.75 167 ILE A O 1
ATOM 1308 N N . ALA A 1 168 ? -4.135 11.052 14.715 1.00 98.56 168 ALA A N 1
ATOM 1309 C CA . ALA A 1 168 ? -3.673 11.400 16.057 1.00 98.56 168 ALA A CA 1
ATOM 1310 C C . ALA A 1 168 ? -4.043 12.838 16.475 1.00 98.56 168 ALA A C 1
ATOM 1312 O O . ALA A 1 168 ? -4.248 13.109 17.669 1.00 98.56 168 ALA A O 1
ATOM 1313 N N . GLN A 1 169 ? -4.133 13.745 15.496 1.00 98.25 169 GLN A N 1
ATOM 1314 C CA . GLN A 1 169 ? -4.507 15.143 15.697 1.00 98.25 169 GLN A CA 1
ATOM 1315 C C . GLN A 1 169 ? -5.978 15.308 16.108 1.00 98.25 169 GLN A C 1
ATOM 1317 O O . GLN A 1 169 ? -6.246 16.102 17.008 1.00 98.25 169 GLN A O 1
ATOM 1322 N N . ASP A 1 170 ? -6.911 14.537 15.533 1.00 98.19 170 ASP A N 1
ATOM 1323 C CA . ASP A 1 170 ? -8.339 14.547 15.905 1.00 98.19 170 ASP A CA 1
ATOM 1324 C C . ASP A 1 170 ? -8.934 13.122 15.963 1.00 98.19 170 ASP A C 1
ATOM 1326 O O . ASP A 1 170 ? -9.697 12.716 15.083 1.00 98.19 170 ASP A O 1
ATOM 1330 N N . PRO A 1 171 ? -8.615 12.327 17.001 1.00 98.25 171 PRO A N 1
ATOM 1331 C CA . PRO A 1 171 ? -9.003 10.915 17.061 1.00 98.25 171 PRO A CA 1
ATOM 1332 C C . PRO A 1 171 ? -10.515 10.693 17.148 1.00 98.25 171 PRO A C 1
ATOM 1334 O O . PRO A 1 171 ? -11.010 9.644 16.740 1.00 98.25 171 PRO A O 1
ATOM 1337 N N . MET A 1 172 ? -11.262 11.675 17.659 1.00 98.19 172 MET A N 1
ATOM 1338 C CA . MET A 1 172 ? -12.718 11.589 17.742 1.00 98.19 172 MET A CA 1
ATOM 1339 C C . MET A 1 172 ? -13.364 11.644 16.359 1.00 98.19 172 MET A C 1
ATOM 1341 O O . MET A 1 172 ? -14.284 10.867 16.106 1.00 98.19 172 MET A O 1
ATOM 1345 N N . LYS A 1 173 ? -12.851 12.492 15.455 1.00 98.25 173 LYS A N 1
ATOM 1346 C CA . LYS A 1 173 ? -13.324 12.594 14.063 1.00 98.25 173 LYS A CA 1
ATOM 1347 C C . LYS A 1 173 ? -13.227 11.266 13.316 1.00 98.25 173 LYS A C 1
ATOM 1349 O O . LYS A 1 173 ? -14.097 10.943 12.520 1.00 98.25 173 LYS A O 1
ATOM 1354 N N . TYR A 1 174 ? -12.182 10.485 13.579 1.00 98.44 174 TYR A N 1
ATOM 1355 C CA . TYR A 1 174 ? -11.931 9.231 12.866 1.00 98.44 174 TYR A CA 1
ATOM 1356 C C . TYR A 1 174 ? -12.391 7.992 13.635 1.00 98.44 174 TYR A C 1
ATOM 1358 O O . TYR A 1 174 ? -12.119 6.879 13.191 1.00 98.44 174 TYR A O 1
ATOM 1366 N N . ARG A 1 175 ? -13.066 8.122 14.785 1.00 97.31 175 ARG A N 1
ATOM 1367 C CA . ARG A 1 175 ? -13.320 6.984 15.691 1.00 97.31 175 ARG A CA 1
ATOM 1368 C C . ARG A 1 175 ? -14.075 5.823 15.036 1.00 97.31 175 ARG A C 1
ATOM 1370 O O . ARG A 1 175 ? -13.850 4.671 15.396 1.00 97.31 175 ARG A O 1
ATOM 1377 N N . ASN A 1 176 ? -14.957 6.108 14.075 1.00 98.31 176 ASN A N 1
ATOM 1378 C CA . ASN A 1 176 ? -15.749 5.098 13.364 1.00 98.31 176 ASN A CA 1
ATOM 1379 C C . ASN A 1 176 ? -15.026 4.507 12.147 1.00 98.31 176 ASN A C 1
ATOM 1381 O O . ASN A 1 176 ? -15.506 3.540 11.561 1.00 98.31 176 ASN A O 1
ATOM 1385 N N . LEU A 1 177 ? -13.856 5.041 11.800 1.00 98.62 177 LEU A N 1
ATOM 1386 C CA . LEU A 1 177 ? -12.963 4.499 10.788 1.00 98.62 177 LEU A CA 1
ATOM 1387 C C . LEU A 1 177 ? -12.023 3.452 11.407 1.00 98.62 177 LEU A C 1
ATOM 1389 O O . LEU A 1 177 ? -11.558 3.572 12.546 1.00 98.62 177 LEU A O 1
ATOM 1393 N N . ARG A 1 178 ? -11.715 2.424 10.623 1.00 98.56 178 ARG A N 1
ATOM 1394 C CA . ARG A 1 178 ? -10.634 1.464 10.836 1.00 98.56 178 ARG A CA 1
ATOM 1395 C C . ARG A 1 178 ? -9.602 1.661 9.736 1.00 98.56 178 ARG A C 1
ATOM 1397 O O . ARG A 1 178 ? -9.692 1.079 8.662 1.00 98.56 178 ARG A O 1
ATOM 1404 N N . PHE A 1 179 ? -8.644 2.537 10.000 1.00 98.81 179 PHE A N 1
ATOM 1405 C CA . PHE A 1 179 ? -7.550 2.805 9.082 1.00 98.81 179 PHE A CA 1
ATOM 1406 C C . PHE A 1 179 ? -6.472 1.727 9.217 1.00 98.81 179 PHE A C 1
ATOM 1408 O O . PHE A 1 179 ? -6.054 1.388 10.328 1.00 98.81 179 PHE A O 1
ATOM 1415 N N . VAL A 1 180 ? -6.027 1.196 8.087 1.00 98.81 180 VAL A N 1
ATOM 1416 C CA . VAL A 1 180 ? -4.983 0.182 7.958 1.00 98.81 180 VAL A CA 1
ATOM 1417 C C . VAL A 1 180 ? -3.794 0.841 7.257 1.00 98.81 180 VAL A C 1
ATOM 1419 O O . VAL A 1 180 ? -3.861 1.073 6.051 1.00 98.81 180 VAL A O 1
ATOM 1422 N N . PRO A 1 181 ? -2.698 1.142 7.975 1.00 98.56 181 PRO A N 1
ATOM 1423 C CA . PRO A 1 181 ? -1.468 1.584 7.333 1.00 98.56 181 PRO A CA 1
ATOM 1424 C C . PRO A 1 181 ? -0.975 0.501 6.373 1.00 98.56 181 PRO A C 1
ATOM 1426 O O . PRO A 1 181 ? -0.849 -0.664 6.770 1.00 98.56 181 PRO A O 1
ATOM 1429 N N . GLY A 1 182 ? -0.714 0.880 5.128 1.00 98.00 182 GLY A N 1
ATOM 1430 C CA . GLY A 1 182 ? -0.317 -0.037 4.072 1.00 98.00 182 GLY A CA 1
ATOM 1431 C C . GLY A 1 182 ? 0.666 0.561 3.071 1.00 98.00 182 GLY A C 1
ATOM 1432 O O . GLY A 1 182 ? 1.120 1.699 3.218 1.00 98.00 182 GLY A O 1
ATOM 1433 N N . MET A 1 183 ? 1.038 -0.278 2.106 1.00 96.56 183 MET A N 1
ATOM 1434 C CA . MET A 1 183 ? 1.905 0.025 0.963 1.00 96.56 183 MET A CA 1
ATOM 1435 C C . MET A 1 183 ? 1.678 -1.053 -0.100 1.00 96.56 183 MET A C 1
ATOM 1437 O O . MET A 1 183 ? 1.725 -2.239 0.236 1.00 96.56 183 MET A O 1
ATOM 1441 N N . GLU A 1 184 ? 1.477 -0.674 -1.358 1.00 95.50 184 GLU A N 1
ATOM 1442 C CA . GLU A 1 184 ? 1.578 -1.612 -2.474 1.00 95.50 184 GLU A CA 1
ATOM 1443 C C . GLU A 1 184 ? 3.039 -1.678 -2.915 1.00 95.50 184 GLU A C 1
ATOM 1445 O O . GLU A 1 184 ? 3.681 -0.673 -3.217 1.00 95.50 184 GLU A O 1
ATOM 1450 N N . LYS A 1 185 ? 3.616 -2.874 -2.870 1.00 92.81 185 LYS A N 1
ATOM 1451 C CA . LYS A 1 185 ? 5.030 -3.107 -3.120 1.00 92.81 185 LYS A CA 1
ATOM 1452 C C . LYS A 1 185 ? 5.212 -3.944 -4.371 1.00 92.81 185 LYS A C 1
ATOM 1454 O O . LYS A 1 185 ? 4.920 -5.141 -4.378 1.00 92.81 185 LYS A O 1
ATOM 1459 N N . SER A 1 186 ? 5.818 -3.323 -5.372 1.00 88.50 186 SER A N 1
ATOM 1460 C CA . SER A 1 186 ? 6.210 -3.976 -6.617 1.00 88.50 186 SER A CA 1
ATOM 1461 C C . SER A 1 186 ? 7.356 -4.964 -6.379 1.00 88.50 186 SER A C 1
ATOM 1463 O O . SER A 1 186 ? 8.272 -4.679 -5.586 1.00 88.50 186 SER A O 1
ATOM 1465 N N . TYR A 1 187 ? 7.333 -6.113 -7.059 1.00 88.31 187 TYR A N 1
ATOM 1466 C CA . TYR A 1 187 ? 8.426 -7.085 -7.039 1.00 88.31 187 TYR A CA 1
ATOM 1467 C C . TYR A 1 187 ? 8.622 -7.794 -8.382 1.00 88.31 187 TYR A C 1
ATOM 1469 O O . TYR A 1 187 ? 7.680 -8.260 -9.012 1.00 88.31 187 TYR A O 1
ATOM 1477 N N . ALA A 1 188 ? 9.875 -7.974 -8.776 1.00 87.12 188 ALA A N 1
ATOM 1478 C CA . ALA A 1 188 ? 10.236 -8.770 -9.931 1.00 87.12 188 ALA A CA 1
ATOM 1479 C C . ALA A 1 188 ? 10.334 -10.264 -9.572 1.00 87.12 188 ALA A C 1
ATOM 1481 O O . ALA A 1 188 ? 10.815 -10.652 -8.498 1.00 87.12 188 ALA A O 1
ATOM 1482 N N . HIS A 1 189 ? 9.905 -11.111 -10.503 1.00 84.62 189 HIS A N 1
ATOM 1483 C CA . HIS A 1 189 ? 9.985 -12.565 -10.430 1.00 84.62 189 HIS A CA 1
ATOM 1484 C C . HIS A 1 189 ? 10.646 -13.115 -11.708 1.00 84.62 189 HIS A C 1
ATOM 1486 O O . HIS A 1 189 ? 10.356 -12.620 -12.802 1.00 84.62 189 HIS A O 1
ATOM 1492 N N . PRO A 1 190 ? 11.576 -14.083 -11.603 1.00 80.94 190 PRO A N 1
ATOM 1493 C CA . PRO A 1 190 ? 12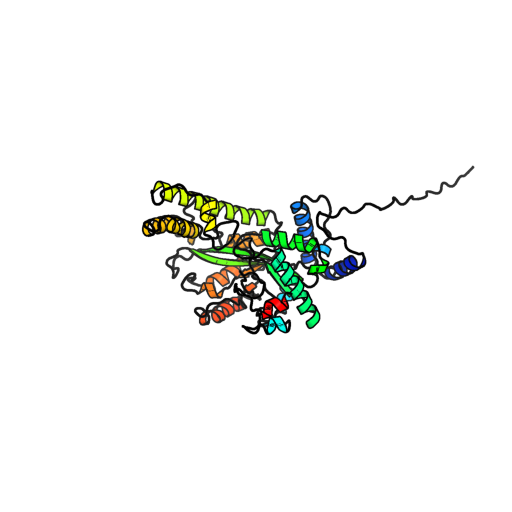.211 -14.681 -12.773 1.00 80.94 190 PRO A CA 1
ATOM 1494 C C . PRO A 1 190 ? 11.203 -15.429 -13.649 1.00 80.94 190 PRO A C 1
ATOM 1496 O O . PRO A 1 190 ? 10.553 -16.367 -13.189 1.00 80.94 190 PRO A O 1
ATOM 1499 N N . SER A 1 191 ? 11.155 -15.081 -14.933 1.00 77.38 191 SER A N 1
ATOM 1500 C CA . SER A 1 191 ? 10.285 -15.729 -15.914 1.00 77.38 191 SER A CA 1
ATOM 1501 C C . SER A 1 191 ? 11.026 -15.982 -17.229 1.00 77.38 191 SER A C 1
ATOM 1503 O O . SER A 1 191 ? 10.862 -15.265 -18.218 1.00 77.38 191 SER A O 1
ATOM 1505 N N . PRO A 1 192 ? 11.910 -16.994 -17.268 1.00 68.81 192 PRO A N 1
ATOM 1506 C CA . PRO A 1 192 ? 12.732 -17.265 -18.444 1.00 68.81 192 PRO A CA 1
ATOM 1507 C C . PRO A 1 192 ? 11.922 -17.714 -19.670 1.00 68.81 192 PRO A C 1
ATOM 1509 O O . PRO A 1 192 ? 12.476 -17.736 -20.768 1.00 68.81 192 PRO A O 1
ATOM 1512 N N . LYS A 1 193 ? 10.644 -18.093 -19.516 1.00 69.12 193 LYS A N 1
ATOM 1513 C CA . LYS A 1 193 ? 9.770 -18.485 -20.628 1.00 69.12 193 LYS A CA 1
ATOM 1514 C C . LYS A 1 193 ? 8.571 -17.549 -20.797 1.00 69.12 193 LYS A C 1
ATOM 1516 O O . LYS A 1 193 ? 7.672 -17.926 -21.550 1.00 69.12 193 LYS A O 1
ATOM 1521 N N . SER A 1 194 ? 8.609 -16.351 -20.188 1.00 68.44 194 SER A N 1
ATOM 1522 C CA . SER A 1 194 ? 7.474 -15.425 -20.160 1.00 68.44 194 SER A CA 1
ATOM 1523 C C . SER A 1 194 ? 6.795 -15.318 -21.514 1.00 68.44 194 SER A C 1
ATOM 1525 O O . SER A 1 194 ? 7.443 -15.095 -22.543 1.00 68.44 194 SER A O 1
ATOM 1527 N N . VAL A 1 195 ? 5.465 -15.355 -21.500 1.00 63.25 195 VAL A N 1
ATOM 1528 C CA . VAL A 1 195 ? 4.613 -15.200 -22.690 1.00 63.25 195 VAL A CA 1
ATOM 1529 C C . VAL A 1 195 ? 4.889 -13.880 -23.429 1.00 63.25 195 VAL A C 1
ATOM 1531 O O . VAL A 1 195 ? 4.638 -13.758 -24.627 1.00 63.25 195 VAL A O 1
ATOM 1534 N N . THR A 1 196 ? 5.441 -12.889 -22.728 1.00 63.84 196 THR A N 1
ATOM 1535 C CA . THR A 1 196 ? 5.793 -11.568 -23.268 1.00 63.84 196 THR A CA 1
ATOM 1536 C C . THR A 1 196 ? 7.213 -11.485 -23.852 1.00 63.84 196 THR A C 1
ATOM 1538 O O . THR A 1 196 ? 7.591 -10.444 -24.388 1.00 63.84 196 THR A O 1
ATOM 1541 N N . GLY A 1 197 ? 8.016 -12.553 -23.748 1.00 66.25 197 GLY A N 1
ATOM 1542 C CA . GLY A 1 197 ? 9.450 -12.546 -24.073 1.00 66.25 197 GLY A CA 1
ATOM 1543 C C . GLY A 1 197 ? 10.306 -11.808 -23.034 1.00 66.25 197 GLY A C 1
ATOM 1544 O O . GLY A 1 197 ? 11.474 -11.501 -23.279 1.00 66.25 197 GLY A O 1
ATOM 1545 N N . ASN A 1 198 ? 9.716 -11.488 -21.882 1.00 70.94 198 ASN A N 1
ATOM 1546 C CA . ASN A 1 198 ? 10.335 -10.741 -20.801 1.00 70.94 198 ASN A CA 1
ATOM 1547 C C . ASN A 1 198 ? 11.016 -11.705 -19.822 1.00 70.94 198 ASN A C 1
ATOM 1549 O O . ASN A 1 198 ? 10.311 -12.482 -19.195 1.00 70.94 198 ASN A O 1
ATOM 1553 N N . PRO A 1 199 ? 12.340 -11.641 -19.598 1.00 72.69 199 PRO A N 1
ATOM 1554 C CA . PRO A 1 199 ? 13.002 -12.576 -18.684 1.00 72.69 199 PRO A CA 1
ATOM 1555 C C . PRO A 1 199 ? 12.578 -12.376 -17.219 1.00 72.69 199 PRO A C 1
ATOM 1557 O O . PRO A 1 199 ? 12.812 -13.241 -16.382 1.00 72.69 199 PRO A O 1
ATOM 1560 N N . THR A 1 200 ? 11.960 -11.239 -16.898 1.00 77.69 200 THR A N 1
ATOM 1561 C CA . THR A 1 200 ? 11.398 -10.923 -15.586 1.00 77.69 200 THR A CA 1
ATOM 1562 C C . THR A 1 200 ? 9.950 -10.489 -15.733 1.00 77.69 200 THR A C 1
ATOM 1564 O O . THR A 1 200 ? 9.632 -9.647 -16.578 1.00 77.69 200 THR A O 1
ATOM 1567 N N . GLU A 1 201 ? 9.101 -10.996 -14.854 1.00 79.06 201 GLU A N 1
ATOM 1568 C CA . GLU A 1 201 ? 7.728 -10.538 -14.682 1.00 79.06 201 GLU A CA 1
ATOM 1569 C C . GLU A 1 201 ? 7.595 -9.729 -13.416 1.00 79.06 201 GLU A C 1
ATOM 1571 O O . GLU A 1 201 ? 8.419 -9.835 -12.505 1.00 79.06 201 GLU A O 1
ATOM 1576 N N . VAL A 1 202 ? 6.535 -8.932 -13.360 1.00 80.00 202 VAL A N 1
ATOM 1577 C CA . VAL A 1 202 ? 6.245 -8.153 -12.176 1.00 80.00 202 VAL A CA 1
ATOM 1578 C C . VAL A 1 202 ? 4.803 -8.323 -11.740 1.00 80.00 202 VAL A C 1
ATOM 1580 O O . VAL A 1 202 ? 3.871 -8.277 -12.543 1.00 80.00 202 VAL A O 1
ATOM 1583 N N . ALA A 1 203 ? 4.652 -8.472 -10.433 1.00 86.56 203 ALA A N 1
ATOM 1584 C CA . ALA A 1 203 ? 3.419 -8.287 -9.715 1.00 86.56 203 ALA A CA 1
ATOM 1585 C C . ALA A 1 203 ? 3.635 -7.414 -8.469 1.00 86.56 203 ALA A C 1
ATOM 1587 O O . ALA A 1 203 ? 4.745 -6.979 -8.148 1.00 86.56 203 ALA A O 1
ATOM 1588 N N . GLU A 1 204 ? 2.543 -7.174 -7.761 1.00 92.06 204 GLU A N 1
ATOM 1589 C CA . GLU A 1 204 ? 2.509 -6.356 -6.561 1.00 92.06 204 GLU A CA 1
ATOM 1590 C C . GLU A 1 204 ? 2.010 -7.172 -5.365 1.00 92.06 204 GLU A C 1
ATOM 1592 O O . GLU A 1 204 ? 1.178 -8.081 -5.479 1.00 92.06 204 GLU A O 1
ATOM 1597 N N . PHE A 1 205 ? 2.559 -6.864 -4.194 1.00 95.62 205 PHE A N 1
ATOM 1598 C CA . PHE A 1 205 ? 1.970 -7.250 -2.920 1.00 95.62 205 PHE A CA 1
ATOM 1599 C C . PHE A 1 205 ? 1.357 -6.034 -2.256 1.00 95.62 205 PHE A C 1
ATOM 1601 O O . PHE A 1 205 ? 1.924 -4.952 -2.321 1.00 95.62 205 PHE A O 1
ATOM 1608 N N . ILE A 1 206 ? 0.296 -6.235 -1.491 1.00 97.75 206 ILE A N 1
ATOM 1609 C CA . ILE A 1 206 ? -0.206 -5.221 -0.573 1.00 97.75 206 ILE A CA 1
ATOM 1610 C C . ILE A 1 206 ? 0.265 -5.583 0.829 1.00 97.75 206 ILE A C 1
ATOM 1612 O O . ILE A 1 206 ? -0.051 -6.656 1.349 1.00 97.75 206 ILE A O 1
ATOM 1616 N N . ALA A 1 207 ? 1.040 -4.700 1.447 1.00 98.19 207 ALA A N 1
ATOM 1617 C CA . ALA A 1 207 ? 1.406 -4.810 2.846 1.00 98.19 207 ALA A CA 1
ATOM 1618 C C . ALA A 1 207 ? 0.341 -4.131 3.714 1.00 98.19 207 ALA A C 1
ATOM 1620 O O . ALA A 1 207 ? -0.024 -2.984 3.468 1.00 98.19 207 ALA A O 1
ATOM 1621 N N . TYR A 1 208 ? -0.134 -4.831 4.743 1.00 98.62 208 TYR A N 1
ATOM 1622 C CA . TYR A 1 208 ? -1.206 -4.384 5.632 1.00 98.62 208 TYR A CA 1
ATOM 1623 C C . TYR A 1 208 ? -0.752 -4.296 7.081 1.00 98.62 208 TYR A C 1
ATOM 1625 O O . TYR A 1 208 ? 0.014 -5.142 7.543 1.00 98.62 208 TYR A O 1
ATOM 1633 N N . SER A 1 209 ? -1.292 -3.322 7.820 1.00 98.38 209 SER A N 1
ATOM 1634 C CA . SER A 1 209 ? -1.014 -3.096 9.247 1.00 98.38 209 SER A CA 1
ATOM 1635 C C . SER A 1 209 ? 0.486 -2.991 9.546 1.00 98.38 209 SER A C 1
ATOM 1637 O O . SER A 1 209 ? 0.965 -3.468 10.576 1.00 98.38 209 SER A O 1
ATOM 1639 N N . ILE A 1 210 ? 1.236 -2.389 8.624 1.00 98.25 210 ILE A N 1
ATOM 1640 C CA . ILE A 1 210 ? 2.680 -2.176 8.758 1.00 98.25 210 ILE A CA 1
ATOM 1641 C C .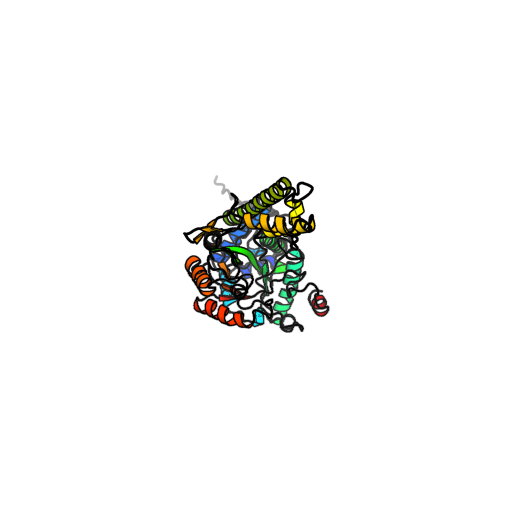 ILE A 1 210 ? 2.972 -1.007 9.697 1.00 98.25 210 ILE A C 1
ATOM 1643 O O . ILE A 1 210 ? 2.135 -0.129 9.904 1.00 98.25 210 ILE A O 1
ATOM 1647 N N . ASN A 1 211 ? 4.176 -0.959 10.264 1.00 98.31 211 ASN A N 1
ATOM 1648 C CA . ASN A 1 211 ? 4.661 0.232 10.954 1.00 98.31 211 ASN A CA 1
ATOM 1649 C C . ASN A 1 211 ? 5.427 1.126 9.959 1.00 98.31 211 ASN A C 1
ATOM 1651 O O . ASN A 1 211 ? 6.597 0.839 9.681 1.00 98.31 211 ASN A O 1
ATOM 1655 N N . PRO A 1 212 ? 4.832 2.223 9.450 1.00 97.94 212 PRO A N 1
ATOM 1656 C CA . PRO A 1 212 ? 5.494 3.072 8.464 1.00 97.94 212 PRO A CA 1
ATOM 1657 C C . PRO A 1 212 ? 6.649 3.892 9.058 1.00 97.94 212 PRO A C 1
ATOM 1659 O O . PRO A 1 212 ? 7.397 4.515 8.312 1.00 97.94 212 PRO A O 1
ATOM 1662 N N . PHE A 1 213 ? 6.839 3.883 10.381 1.00 98.19 213 PHE A N 1
ATOM 1663 C CA . PHE A 1 213 ? 7.974 4.510 11.064 1.00 98.19 213 PHE A CA 1
ATOM 1664 C C . PHE A 1 213 ? 9.112 3.523 11.362 1.00 98.19 213 PHE A C 1
ATOM 1666 O O . PHE A 1 213 ? 10.119 3.906 11.948 1.00 98.19 213 PHE A O 1
ATOM 1673 N N . CYS A 1 214 ? 8.985 2.247 10.975 1.00 97.12 214 CYS A N 1
ATOM 1674 C CA . CYS A 1 214 ? 10.042 1.262 11.187 1.00 97.12 214 CYS A CA 1
ATOM 1675 C C . CYS A 1 214 ? 11.305 1.641 10.385 1.00 97.12 214 CYS A C 1
ATOM 1677 O O . CYS A 1 214 ? 11.227 1.719 9.154 1.00 97.12 214 CYS A O 1
ATOM 1679 N N . PRO A 1 215 ? 12.480 1.833 11.022 1.00 95.50 215 PRO A N 1
ATOM 1680 C CA . PRO A 1 215 ? 13.689 2.266 10.317 1.00 95.50 215 PRO A CA 1
ATOM 1681 C C . PRO A 1 215 ? 14.129 1.304 9.210 1.00 95.50 215 PRO A C 1
ATOM 1683 O O . PRO A 1 215 ? 14.544 1.743 8.142 1.00 95.50 215 PRO A O 1
ATOM 1686 N N . LYS A 1 216 ? 13.991 -0.010 9.436 1.00 94.50 216 LYS A N 1
ATOM 1687 C CA . LYS A 1 216 ? 14.341 -1.031 8.437 1.00 94.50 216 LYS A CA 1
ATOM 1688 C C . LYS A 1 216 ? 13.450 -0.946 7.198 1.00 94.50 216 LYS A C 1
ATOM 1690 O O . LYS A 1 216 ? 13.958 -1.012 6.085 1.00 94.50 216 LYS A O 1
ATOM 1695 N N . LEU A 1 217 ? 12.141 -0.769 7.394 1.00 94.69 217 LEU A N 1
ATOM 1696 C CA . LEU A 1 217 ? 11.187 -0.688 6.289 1.00 94.69 217 LEU A CA 1
ATOM 1697 C C . LEU A 1 217 ? 11.338 0.622 5.502 1.00 94.69 217 LEU A C 1
ATOM 1699 O O . LEU A 1 217 ? 11.257 0.605 4.279 1.00 94.69 217 LEU A O 1
ATOM 1703 N N . ASN A 1 218 ? 11.624 1.734 6.190 1.00 94.44 218 ASN A N 1
ATOM 1704 C CA . ASN A 1 218 ? 11.946 3.010 5.542 1.00 94.44 218 ASN A CA 1
ATOM 1705 C C . ASN A 1 218 ? 13.210 2.902 4.695 1.00 94.44 218 ASN A C 1
ATOM 1707 O O . ASN A 1 218 ? 13.173 3.209 3.511 1.00 94.44 218 ASN A O 1
ATOM 1711 N N . LYS A 1 219 ? 14.295 2.373 5.275 1.00 93.25 219 LYS A N 1
ATOM 1712 C CA . LYS A 1 219 ? 15.544 2.137 4.548 1.00 93.25 219 LYS A CA 1
ATOM 1713 C C . LYS A 1 219 ? 15.309 1.291 3.292 1.00 93.25 219 LYS A C 1
ATOM 1715 O O . LYS A 1 219 ? 15.764 1.665 2.220 1.00 93.25 219 LYS A O 1
ATOM 1720 N N . TYR A 1 220 ? 14.551 0.202 3.419 1.00 91.25 220 TYR A N 1
ATOM 1721 C CA . TYR A 1 220 ? 14.191 -0.663 2.296 1.00 91.25 220 TYR A CA 1
ATOM 1722 C C . TYR A 1 220 ? 13.419 0.075 1.183 1.00 91.25 220 TYR A C 1
ATOM 1724 O O . TYR A 1 220 ? 13.715 -0.111 0.003 1.00 91.25 220 TYR A O 1
ATOM 1732 N N . ALA A 1 221 ? 12.450 0.927 1.535 1.00 89.81 221 ALA A N 1
ATOM 1733 C CA . ALA A 1 221 ? 11.708 1.722 0.555 1.00 89.81 221 ALA A CA 1
ATOM 1734 C C . ALA A 1 221 ? 12.593 2.795 -0.115 1.00 89.81 221 ALA A C 1
ATOM 1736 O O . ALA A 1 221 ? 12.532 2.983 -1.331 1.00 89.81 221 ALA A O 1
ATOM 1737 N N . ASP A 1 222 ? 13.448 3.467 0.658 1.00 89.06 222 ASP A N 1
ATOM 1738 C CA . ASP A 1 222 ? 14.314 4.546 0.172 1.00 89.06 222 ASP A CA 1
ATOM 1739 C C . ASP A 1 222 ? 15.441 4.036 -0.735 1.00 89.06 222 ASP A C 1
ATOM 1741 O O . ASP A 1 222 ? 15.748 4.662 -1.752 1.00 89.06 222 ASP A O 1
ATOM 1745 N N . GLU A 1 223 ? 16.039 2.884 -0.418 1.00 88.12 223 GLU A N 1
ATOM 1746 C CA . GLU A 1 223 ? 17.070 2.253 -1.251 1.00 88.12 223 GLU A CA 1
ATOM 1747 C C . GLU A 1 223 ? 16.560 1.988 -2.672 1.00 88.12 223 GLU A C 1
ATOM 1749 O O . GLU A 1 223 ? 17.253 2.297 -3.644 1.00 88.12 223 GLU A O 1
ATOM 1754 N N . LEU A 1 224 ? 15.320 1.509 -2.806 1.00 85.31 224 LEU A N 1
ATOM 1755 C CA . LEU A 1 224 ? 14.705 1.249 -4.105 1.00 85.31 224 LEU A CA 1
ATOM 1756 C C . LEU A 1 224 ? 14.443 2.536 -4.896 1.00 85.31 224 LEU A C 1
ATOM 1758 O O . LEU A 1 224 ? 14.762 2.620 -6.083 1.00 85.31 224 LEU A O 1
ATOM 1762 N N . LYS A 1 225 ? 13.890 3.561 -4.238 1.00 85.69 225 LYS A N 1
ATOM 1763 C CA . LYS A 1 225 ? 13.640 4.872 -4.859 1.00 85.69 225 LYS A CA 1
ATOM 1764 C C . LYS A 1 225 ? 14.934 5.493 -5.384 1.00 85.69 225 LYS A C 1
ATOM 1766 O O . LYS A 1 225 ? 14.977 5.982 -6.515 1.00 85.69 225 LYS A O 1
ATOM 1771 N N . ASN A 1 226 ? 15.999 5.428 -4.586 1.00 86.88 226 ASN A N 1
ATOM 1772 C CA . ASN A 1 226 ? 17.315 5.937 -4.959 1.00 86.88 226 ASN A CA 1
ATOM 1773 C C . ASN A 1 226 ? 17.931 5.135 -6.112 1.00 86.88 226 ASN A C 1
ATOM 1775 O O . ASN A 1 226 ? 18.485 5.728 -7.037 1.00 86.88 226 ASN A O 1
ATOM 1779 N N . ALA A 1 227 ? 17.781 3.808 -6.105 1.00 86.50 227 ALA A N 1
ATOM 1780 C CA . ALA A 1 227 ? 18.241 2.949 -7.191 1.00 86.50 227 ALA A CA 1
ATOM 1781 C C . ALA A 1 227 ? 17.542 3.265 -8.523 1.00 86.50 227 ALA A C 1
ATOM 1783 O O . ALA A 1 227 ? 18.205 3.373 -9.556 1.00 86.50 227 ALA A O 1
ATOM 1784 N N . ARG A 1 228 ? 16.218 3.474 -8.507 1.00 87.00 228 ARG A N 1
ATOM 1785 C CA . ARG A 1 228 ? 15.445 3.867 -9.698 1.00 87.00 228 ARG A CA 1
ATOM 1786 C C . ARG A 1 228 ? 15.870 5.231 -10.226 1.00 87.00 228 ARG A C 1
ATOM 1788 O O . ARG A 1 228 ? 16.078 5.374 -11.427 1.00 87.00 228 ARG A O 1
ATOM 1795 N N . LYS A 1 229 ? 16.066 6.214 -9.343 1.00 88.31 229 LYS A N 1
ATOM 1796 C CA . LYS A 1 229 ? 16.605 7.524 -9.732 1.00 88.31 229 LYS A CA 1
ATOM 1797 C C . LYS A 1 229 ? 17.960 7.394 -10.427 1.00 88.31 229 LYS A C 1
ATOM 1799 O O . LYS A 1 229 ? 18.119 7.888 -11.537 1.00 88.31 229 LYS A O 1
ATOM 1804 N N . ALA A 1 230 ? 18.896 6.677 -9.810 1.00 88.12 230 ALA A N 1
ATOM 1805 C CA . ALA A 1 230 ? 20.227 6.493 -10.375 1.00 88.12 230 ALA A CA 1
ATOM 1806 C C . ALA A 1 230 ? 20.187 5.778 -11.738 1.00 88.12 230 ALA A C 1
ATOM 1808 O O . ALA A 1 230 ? 20.898 6.166 -12.660 1.00 88.12 230 ALA A O 1
ATOM 1809 N N . ALA A 1 231 ? 19.325 4.770 -11.902 1.00 87.81 231 ALA A N 1
ATOM 1810 C CA . ALA A 1 231 ? 19.147 4.100 -13.187 1.00 87.81 231 ALA A CA 1
ATOM 1811 C C . ALA A 1 231 ? 18.572 5.032 -14.266 1.00 87.81 231 ALA A C 1
ATOM 1813 O O . ALA A 1 231 ? 19.052 5.019 -15.397 1.00 87.81 231 ALA A O 1
ATOM 1814 N N . ALA A 1 232 ? 17.591 5.869 -13.923 1.00 90.00 232 ALA A N 1
ATOM 1815 C CA . ALA A 1 232 ? 17.049 6.858 -14.848 1.00 90.00 232 ALA A CA 1
ATOM 1816 C C . ALA A 1 232 ? 18.111 7.867 -15.303 1.00 90.00 232 ALA A C 1
ATOM 1818 O O . ALA A 1 232 ? 18.227 8.117 -16.501 1.00 90.00 232 ALA A O 1
ATOM 1819 N N . ASP A 1 233 ? 18.911 8.394 -14.370 1.00 90.44 233 ASP A N 1
ATOM 1820 C CA . ASP A 1 233 ? 20.000 9.326 -14.682 1.00 90.44 233 ASP A CA 1
ATOM 1821 C C . ASP A 1 233 ? 21.003 8.699 -15.668 1.00 90.44 233 ASP A C 1
ATOM 1823 O O . ASP A 1 233 ? 21.406 9.344 -16.635 1.00 90.44 233 ASP A O 1
ATOM 1827 N N . VAL A 1 234 ? 21.339 7.414 -15.497 1.00 91.62 234 VAL A N 1
ATOM 1828 C CA . VAL A 1 234 ? 22.217 6.687 -16.432 1.00 91.62 234 VAL A CA 1
ATOM 1829 C C . VAL A 1 234 ? 21.607 6.588 -17.836 1.00 91.62 234 VAL A C 1
ATOM 1831 O O . VAL A 1 234 ? 22.308 6.831 -18.817 1.00 91.62 234 VAL A O 1
ATOM 1834 N N . ILE A 1 235 ? 20.318 6.250 -17.952 1.00 92.50 235 ILE A N 1
ATOM 1835 C CA . ILE A 1 235 ? 19.646 6.105 -19.257 1.00 92.50 235 ILE A CA 1
ATOM 1836 C C . ILE A 1 235 ? 19.552 7.458 -19.973 1.00 92.50 235 ILE A C 1
ATOM 1838 O O . ILE A 1 235 ? 19.814 7.540 -21.174 1.00 92.50 235 ILE A O 1
ATOM 1842 N N . LEU A 1 236 ? 19.203 8.524 -19.248 1.00 93.69 236 LEU A N 1
ATOM 1843 C CA . LEU A 1 236 ? 19.116 9.883 -19.791 1.00 93.69 236 LEU A CA 1
ATOM 1844 C C . LEU A 1 236 ? 20.484 10.385 -20.276 1.00 93.69 236 LEU A C 1
ATOM 1846 O O . LEU A 1 236 ? 20.581 10.961 -21.364 1.00 93.69 236 LEU A O 1
ATOM 1850 N N . ASP A 1 237 ? 21.544 10.124 -19.507 1.00 93.94 237 ASP A N 1
ATOM 1851 C CA . ASP A 1 237 ? 22.918 10.457 -19.888 1.00 93.94 237 ASP A CA 1
ATOM 1852 C C . ASP A 1 237 ? 23.350 9.721 -21.156 1.00 93.94 237 ASP A C 1
ATOM 1854 O O . ASP A 1 237 ? 23.971 10.313 -22.043 1.00 93.94 237 ASP A O 1
ATOM 1858 N N . GLU A 1 238 ? 23.008 8.439 -21.265 1.00 95.38 238 GLU A N 1
ATOM 1859 C CA . GLU A 1 238 ? 23.338 7.630 -22.432 1.00 95.38 238 GLU A CA 1
ATOM 1860 C C . GLU A 1 238 ? 22.558 8.072 -23.678 1.00 95.38 238 GLU A C 1
ATOM 1862 O O . GLU A 1 238 ? 23.138 8.197 -24.759 1.00 95.38 238 GLU A O 1
ATOM 1867 N N . ALA A 1 239 ? 21.274 8.413 -23.533 1.00 96.00 239 ALA A N 1
ATOM 1868 C CA . ALA A 1 239 ? 20.467 8.967 -24.619 1.00 96.00 239 ALA A CA 1
ATOM 1869 C C . ALA A 1 239 ? 21.072 10.262 -25.183 1.00 96.00 239 ALA A C 1
ATOM 1871 O O . ALA A 1 239 ? 21.107 10.452 -26.403 1.00 96.00 239 ALA A O 1
ATOM 1872 N N . PHE A 1 240 ? 21.590 11.135 -24.311 1.00 96.56 240 PHE A N 1
ATOM 1873 C CA . PHE A 1 240 ? 22.271 12.360 -24.724 1.00 96.56 240 PHE A CA 1
ATOM 1874 C C . PHE A 1 240 ? 23.599 12.073 -25.441 1.00 96.56 240 PHE A C 1
ATOM 1876 O O . PHE A 1 240 ? 23.834 12.608 -26.523 1.00 96.56 240 PHE A O 1
ATOM 1883 N N . LYS A 1 241 ? 24.443 11.179 -24.902 1.00 96.88 241 LYS A N 1
ATOM 1884 C CA . LYS A 1 241 ? 25.717 10.782 -25.540 1.00 96.88 241 LYS A CA 1
ATOM 1885 C C . LYS A 1 241 ? 25.518 10.178 -26.929 1.00 96.88 241 LYS A C 1
ATOM 1887 O O . LYS A 1 241 ? 26.287 10.472 -27.841 1.00 96.88 241 LYS A O 1
ATOM 1892 N N . ARG A 1 242 ? 24.469 9.369 -27.099 1.00 97.00 242 ARG A N 1
ATOM 1893 C CA . ARG A 1 242 ? 24.082 8.761 -28.382 1.00 97.00 242 ARG A CA 1
ATOM 1894 C C . ARG A 1 242 ? 23.374 9.733 -29.332 1.00 97.00 242 ARG A C 1
ATOM 1896 O O . ARG A 1 242 ? 22.942 9.316 -30.402 1.00 97.00 242 ARG A O 1
ATOM 1903 N N . GLN A 1 243 ? 23.245 11.010 -28.956 1.00 96.31 243 GLN A N 1
ATOM 1904 C CA . GLN A 1 243 ? 22.572 12.052 -29.739 1.00 96.31 243 GLN A CA 1
ATOM 1905 C C . GLN A 1 243 ? 21.122 11.678 -30.101 1.00 96.31 243 GLN A C 1
ATOM 1907 O O . GLN A 1 243 ? 20.588 12.095 -31.128 1.00 96.31 243 GLN A O 1
ATOM 1912 N N . LEU A 1 244 ? 20.464 10.886 -29.245 1.00 95.69 244 LEU A N 1
ATOM 1913 C CA . LEU A 1 244 ? 19.043 10.553 -29.393 1.00 95.69 244 LEU A CA 1
ATOM 1914 C C . LEU A 1 244 ? 18.150 11.719 -28.972 1.00 95.69 244 LEU A C 1
ATOM 1916 O O . LEU A 1 244 ? 16.966 11.744 -29.290 1.00 95.69 244 LEU A O 1
ATOM 1920 N N . VAL A 1 245 ? 18.715 12.695 -28.270 1.00 93.06 245 VAL A N 1
ATOM 1921 C CA . VAL A 1 245 ? 18.073 13.932 -27.838 1.00 93.06 245 VAL A CA 1
ATOM 1922 C C . VAL A 1 245 ? 19.039 15.103 -27.999 1.00 93.06 245 VAL A C 1
ATOM 1924 O O . VAL A 1 245 ? 20.253 14.928 -27.934 1.00 93.06 245 VAL A O 1
ATOM 1927 N N . SER A 1 246 ? 18.501 16.306 -28.206 1.00 90.94 246 SER A N 1
ATOM 1928 C CA . SER A 1 246 ? 19.288 17.515 -28.498 1.00 90.94 246 SER A CA 1
ATOM 1929 C C . SER A 1 246 ? 19.895 18.188 -27.266 1.00 90.94 246 SER A C 1
ATOM 1931 O O . SER A 1 246 ? 20.806 19.004 -27.396 1.00 90.94 246 SER A O 1
ATOM 1933 N N . LYS A 1 247 ? 19.405 17.864 -26.067 1.00 92.94 247 LYS A N 1
ATOM 1934 C CA . LYS A 1 247 ? 19.917 18.385 -24.798 1.00 92.94 247 LYS A CA 1
ATOM 1935 C C . LYS A 1 247 ? 19.973 17.290 -23.741 1.00 92.94 247 LYS A C 1
ATOM 1937 O O . LYS A 1 247 ? 19.285 16.275 -23.845 1.00 92.94 247 LYS A O 1
ATOM 1942 N N . LYS A 1 248 ? 20.771 17.532 -22.703 1.00 91.69 248 LYS A N 1
ATOM 1943 C CA . LYS A 1 248 ? 20.808 16.685 -21.514 1.00 91.69 248 LYS A CA 1
ATOM 1944 C C . LYS A 1 248 ? 19.546 16.918 -20.684 1.00 91.69 248 LYS A C 1
ATOM 1946 O O . LYS A 1 248 ? 19.250 18.054 -20.317 1.00 91.69 248 LYS A O 1
ATOM 1951 N N . TYR A 1 249 ? 18.834 15.837 -20.405 1.00 90.50 249 TYR A N 1
ATOM 1952 C CA . TYR A 1 249 ? 17.641 15.825 -19.569 1.00 90.50 249 TYR A CA 1
ATOM 1953 C C . TYR A 1 249 ? 17.949 15.309 -18.163 1.00 90.50 249 TYR A C 1
ATOM 1955 O O . TYR A 1 249 ? 18.938 14.610 -17.955 1.00 90.50 249 TYR A O 1
ATOM 1963 N N . THR A 1 250 ? 17.088 15.643 -17.206 1.00 89.19 250 THR A N 1
ATOM 1964 C CA . THR A 1 250 ? 17.227 15.267 -15.793 1.00 89.19 250 THR A CA 1
ATOM 1965 C C . THR A 1 250 ? 16.132 14.308 -15.332 1.00 89.19 250 THR A C 1
ATOM 1967 O O . THR A 1 250 ? 15.029 14.290 -15.883 1.00 89.19 250 THR A O 1
ATOM 1970 N N . TYR A 1 251 ? 16.401 13.553 -14.262 1.00 85.81 251 TYR A N 1
ATOM 1971 C CA . TYR A 1 251 ? 15.385 12.744 -13.584 1.00 85.81 251 TYR A CA 1
ATOM 1972 C C . TYR A 1 251 ? 14.134 13.542 -13.183 1.00 85.81 251 TYR A C 1
ATOM 1974 O O . TYR A 1 251 ? 13.018 13.048 -13.337 1.00 85.81 251 TYR A O 1
ATOM 1982 N N . GLU A 1 252 ? 14.296 14.774 -12.684 1.00 86.88 252 GLU A N 1
ATOM 1983 C CA . GLU A 1 252 ? 13.151 15.594 -12.263 1.00 86.88 252 GLU A CA 1
ATOM 1984 C C . GLU A 1 252 ? 12.282 16.029 -13.445 1.00 86.88 252 GLU A C 1
ATOM 1986 O O . GLU A 1 252 ? 11.067 16.122 -13.295 1.00 86.88 252 GLU A O 1
ATOM 1991 N N . GLU A 1 253 ? 12.866 16.243 -14.628 1.00 86.69 253 GLU A N 1
ATOM 1992 C CA . GLU A 1 253 ? 12.075 16.455 -15.840 1.00 86.69 253 GLU A CA 1
ATOM 1993 C C . GLU A 1 253 ? 11.384 15.158 -16.293 1.00 86.69 253 GLU A C 1
ATOM 1995 O O . GLU A 1 253 ? 10.200 15.182 -16.622 1.00 86.69 253 GLU A O 1
ATOM 2000 N N . ALA A 1 254 ? 12.089 14.020 -16.274 1.00 83.50 254 ALA A N 1
ATOM 2001 C CA . ALA A 1 254 ? 11.527 12.735 -16.693 1.00 83.50 254 ALA A CA 1
ATOM 2002 C C . ALA A 1 254 ? 10.344 12.302 -15.817 1.00 83.50 254 ALA A C 1
ATOM 2004 O O . ALA A 1 254 ? 9.355 11.785 -16.329 1.00 83.50 254 ALA A O 1
ATOM 2005 N N . LYS A 1 255 ? 10.389 12.583 -14.511 1.00 80.75 255 LYS A N 1
ATOM 2006 C CA . LYS A 1 255 ? 9.280 12.313 -13.585 1.00 80.75 255 LYS A CA 1
ATOM 2007 C C . LYS A 1 255 ? 7.979 13.016 -13.972 1.00 80.75 255 LYS A C 1
ATOM 2009 O O . LYS A 1 255 ? 6.910 12.503 -13.676 1.00 80.75 255 LYS A O 1
ATOM 2014 N N . GLN A 1 256 ? 8.037 14.139 -14.689 1.00 74.38 256 GLN A N 1
ATOM 2015 C CA . GLN A 1 256 ? 6.836 14.882 -15.088 1.00 74.38 256 GLN A CA 1
ATOM 2016 C C . GLN A 1 256 ? 5.948 14.132 -16.092 1.00 74.38 256 GLN A C 1
ATOM 2018 O O . GLN A 1 256 ? 4.834 14.579 -16.362 1.00 74.38 256 GLN A O 1
ATOM 2023 N N . ILE A 1 257 ? 6.429 13.037 -16.692 1.00 68.44 257 ILE A N 1
ATOM 2024 C CA . ILE A 1 257 ? 5.621 12.214 -17.602 1.00 68.44 257 ILE A CA 1
ATOM 2025 C C . ILE A 1 257 ? 4.858 11.104 -16.911 1.00 68.44 257 ILE A C 1
ATOM 2027 O O . ILE A 1 257 ? 3.953 10.536 -17.529 1.00 68.44 257 ILE A O 1
ATOM 2031 N N . CYS A 1 258 ? 5.243 10.764 -15.680 1.00 61.69 258 CYS A N 1
ATOM 2032 C CA . CYS A 1 258 ? 4.461 9.844 -14.890 1.00 61.69 258 CYS A CA 1
ATOM 2033 C C . CYS A 1 258 ? 3.073 10.466 -14.776 1.00 61.69 258 CYS A C 1
ATOM 2035 O O . CYS A 1 258 ? 2.922 11.635 -14.418 1.00 61.69 258 CYS A O 1
ATOM 2037 N N . LYS A 1 259 ? 2.059 9.702 -15.196 1.00 51.31 259 LYS A N 1
ATOM 2038 C CA . LYS A 1 259 ? 0.659 10.087 -14.975 1.00 51.31 259 LYS A CA 1
ATOM 2039 C C . LYS A 1 259 ? 0.417 10.275 -13.481 1.00 51.31 259 LYS A C 1
ATOM 2041 O O . LYS A 1 259 ? -0.338 11.152 -13.073 1.00 51.31 259 LYS A O 1
ATOM 2046 N N . ASP A 1 260 ? 1.146 9.491 -12.708 1.00 50.12 260 ASP A N 1
ATOM 2047 C CA . ASP A 1 260 ? 1.383 9.619 -11.301 1.00 50.12 260 ASP A CA 1
ATOM 2048 C C . ASP A 1 260 ? 1.989 10.992 -11.023 1.00 50.12 260 ASP A C 1
ATOM 2050 O O . ASP A 1 260 ? 3.108 11.305 -11.433 1.00 50.12 260 ASP A O 1
ATOM 2054 N N . LYS A 1 261 ? 1.327 11.786 -10.190 1.00 50.28 261 LYS A N 1
ATOM 2055 C CA . LYS A 1 261 ? 1.993 12.892 -9.485 1.00 50.28 261 LYS A CA 1
ATOM 2056 C C . LYS A 1 261 ? 2.987 12.356 -8.440 1.00 50.28 261 LYS A C 1
ATOM 2058 O O . LYS A 1 261 ? 3.271 13.041 -7.454 1.00 50.28 261 LYS A O 1
ATOM 2063 N N . SER A 1 262 ? 3.485 11.134 -8.624 1.00 53.16 262 SER A N 1
ATOM 2064 C CA . SER A 1 262 ? 4.349 10.438 -7.700 1.00 53.16 262 SER A CA 1
ATOM 2065 C C . SER A 1 262 ? 5.613 11.253 -7.535 1.00 53.16 262 SER A C 1
ATOM 2067 O O . SER A 1 262 ? 6.189 11.807 -8.473 1.00 53.16 262 SER A O 1
ATOM 2069 N N . LYS A 1 263 ? 6.100 11.318 -6.298 1.00 61.97 263 LYS A N 1
ATOM 2070 C CA . LYS A 1 263 ? 7.387 11.959 -6.021 1.00 61.97 263 LYS A CA 1
ATOM 2071 C C . LYS A 1 263 ? 8.559 11.167 -6.605 1.00 61.97 263 LYS A C 1
ATOM 2073 O O . LYS A 1 263 ? 9.685 11.642 -6.468 1.00 61.97 263 LYS A O 1
ATOM 2078 N N . HIS A 1 264 ? 8.340 10.006 -7.237 1.00 66.38 264 HIS A N 1
ATOM 2079 C CA . HIS A 1 264 ? 9.373 9.074 -7.699 1.00 66.38 264 HIS A CA 1
ATOM 2080 C C . HIS A 1 264 ? 8.912 8.274 -8.925 1.00 66.38 264 HIS A C 1
ATOM 2082 O O . HIS A 1 264 ? 7.773 7.833 -8.954 1.00 66.38 264 HIS A O 1
ATOM 2088 N N . LEU A 1 265 ? 9.807 8.015 -9.887 1.00 71.56 265 LEU A N 1
ATOM 2089 C CA . LEU A 1 265 ? 9.508 7.098 -10.995 1.00 71.56 265 LEU A CA 1
ATOM 2090 C C . LEU A 1 265 ? 9.124 5.697 -10.471 1.00 71.56 265 LEU A C 1
ATOM 2092 O O . LEU A 1 265 ? 9.779 5.207 -9.536 1.00 71.56 265 LEU A O 1
ATOM 2096 N N . PRO A 1 266 ? 8.100 5.057 -11.063 1.00 74.19 266 PRO A N 1
ATOM 2097 C CA . PRO A 1 266 ? 7.651 3.739 -10.653 1.00 74.19 266 PRO A CA 1
ATOM 2098 C C . PRO A 1 266 ? 8.689 2.678 -11.026 1.00 74.19 266 PRO A C 1
ATOM 2100 O O . PRO A 1 266 ? 9.789 2.952 -11.522 1.00 74.19 266 PRO A O 1
ATOM 2103 N N . MET A 1 267 ? 8.327 1.437 -10.754 1.00 74.00 267 MET A N 1
ATOM 2104 C CA . MET A 1 267 ? 8.981 0.285 -11.346 1.00 74.00 267 MET A CA 1
ATOM 2105 C C . MET A 1 267 ? 9.109 0.400 -12.868 1.00 74.00 267 MET A C 1
ATOM 2107 O O . MET A 1 267 ? 8.360 1.134 -13.514 1.00 74.00 267 MET A O 1
ATOM 2111 N N . ASP A 1 268 ? 10.041 -0.368 -13.441 1.00 77.81 268 ASP A N 1
ATOM 2112 C CA . ASP A 1 268 ? 10.277 -0.372 -14.883 1.00 77.81 268 ASP A CA 1
ATOM 2113 C C . ASP A 1 268 ? 10.671 1.037 -15.351 1.00 77.81 268 ASP A C 1
ATOM 2115 O O . ASP A 1 268 ? 10.225 1.568 -16.371 1.00 77.81 268 ASP A O 1
ATOM 2119 N N . VAL A 1 269 ? 11.545 1.656 -14.553 1.00 83.62 269 VAL A N 1
ATOM 2120 C CA . VAL A 1 269 ? 11.988 3.043 -14.692 1.00 83.62 269 VAL A CA 1
ATOM 2121 C C . VAL A 1 269 ? 12.448 3.386 -16.112 1.00 83.62 269 VAL A C 1
ATOM 2123 O O . VAL A 1 269 ? 12.195 4.489 -16.597 1.00 83.62 269 VAL A O 1
ATOM 2126 N N . GLN A 1 270 ? 13.045 2.425 -16.820 1.00 86.81 270 GLN A N 1
ATOM 2127 C CA . GLN A 1 270 ? 13.458 2.561 -18.213 1.00 86.81 270 GLN A CA 1
ATOM 2128 C C . GLN A 1 270 ? 12.297 2.896 -19.157 1.00 86.81 270 GLN A C 1
ATOM 2130 O O . GLN A 1 270 ? 12.493 3.638 -20.113 1.00 86.81 270 GLN A O 1
ATOM 2135 N N . TRP A 1 271 ? 11.087 2.399 -18.892 1.00 87.25 271 TRP A N 1
ATOM 2136 C CA . TRP A 1 271 ? 9.917 2.667 -19.725 1.00 87.25 271 TRP A CA 1
ATOM 2137 C C . TRP A 1 271 ? 9.319 4.043 -19.450 1.00 87.25 271 TRP A C 1
ATOM 2139 O O . TRP A 1 271 ? 8.896 4.720 -20.385 1.00 87.25 271 TRP A O 1
ATOM 2149 N N . SER A 1 272 ? 9.388 4.513 -18.202 1.00 86.06 272 SER A N 1
ATOM 2150 C CA . SER A 1 272 ? 9.072 5.913 -17.894 1.00 86.06 272 SER A CA 1
ATOM 2151 C C . SER A 1 272 ? 10.056 6.863 -18.592 1.00 86.06 272 SER A C 1
ATOM 2153 O O . SER A 1 272 ? 9.663 7.852 -19.210 1.00 86.06 272 SER A O 1
ATOM 2155 N N . VAL A 1 273 ? 11.350 6.529 -18.581 1.00 89.62 273 VAL A N 1
ATOM 2156 C CA . VAL A 1 273 ? 12.368 7.302 -19.308 1.00 89.62 273 VAL A CA 1
ATOM 2157 C C . VAL A 1 273 ? 12.150 7.242 -20.826 1.00 89.62 273 VAL A C 1
ATOM 2159 O O . VAL A 1 273 ? 12.223 8.280 -21.481 1.00 89.62 273 VAL A O 1
ATOM 2162 N N . TYR A 1 274 ? 11.820 6.074 -21.388 1.00 92.00 274 TYR A N 1
ATOM 2163 C CA . TYR A 1 274 ? 11.467 5.918 -22.805 1.00 92.00 274 TYR A CA 1
ATOM 2164 C C . TYR A 1 274 ? 10.322 6.849 -23.210 1.00 92.00 274 TYR A C 1
ATOM 2166 O O . TYR A 1 274 ? 10.457 7.581 -24.187 1.00 92.00 274 TYR A O 1
ATOM 2174 N N . GLU A 1 275 ? 9.221 6.868 -22.454 1.00 90.31 275 GLU A N 1
ATOM 2175 C CA . GLU A 1 275 ? 8.066 7.719 -22.751 1.00 90.31 275 GLU A CA 1
ATOM 2176 C C . GLU A 1 275 ? 8.441 9.212 -22.725 1.00 90.31 275 GLU A C 1
ATOM 2178 O O . GLU A 1 275 ? 8.033 9.973 -23.609 1.00 90.31 275 GLU A O 1
ATOM 2183 N N . TYR A 1 276 ? 9.291 9.633 -21.779 1.00 90.62 276 TYR A N 1
ATOM 2184 C CA . TYR A 1 276 ? 9.812 11.000 -21.757 1.00 90.62 276 TYR A CA 1
ATOM 2185 C C . TYR A 1 276 ? 10.690 11.328 -22.961 1.00 90.62 276 TYR A C 1
ATOM 2187 O O . TYR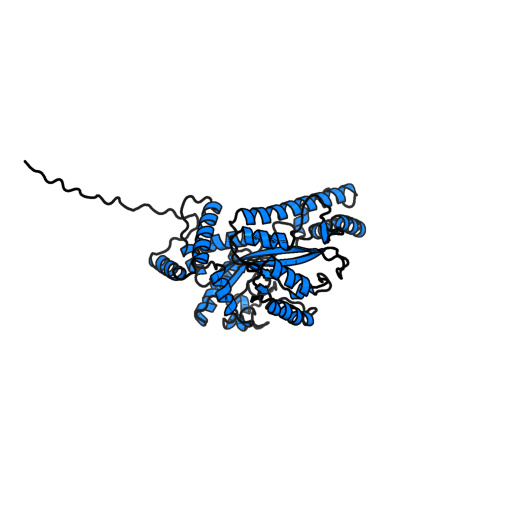 A 1 276 ? 10.473 12.344 -23.627 1.00 90.62 276 TYR A O 1
ATOM 2195 N N . LEU A 1 277 ? 11.676 10.484 -23.259 1.00 92.81 277 LEU A N 1
ATOM 2196 C CA . LEU A 1 277 ? 12.594 10.693 -24.374 1.00 92.81 277 LEU A CA 1
ATOM 2197 C C . LEU A 1 277 ? 11.838 10.690 -25.709 1.00 92.81 277 LEU A C 1
ATOM 2199 O O . LEU A 1 277 ? 12.041 11.593 -26.517 1.00 92.81 277 LEU A O 1
ATOM 2203 N N . LYS A 1 278 ? 10.901 9.753 -25.906 1.00 93.31 278 LYS A N 1
ATOM 2204 C CA . LYS A 1 278 ? 10.023 9.678 -27.084 1.00 93.31 278 LYS A CA 1
ATOM 2205 C C . LYS A 1 278 ? 9.210 10.956 -27.260 1.00 93.31 278 LYS A C 1
ATOM 2207 O O . LYS A 1 278 ? 9.154 11.490 -28.362 1.00 93.31 278 LYS A O 1
ATOM 2212 N N . LYS A 1 279 ? 8.609 11.484 -26.187 1.00 91.12 279 LYS A N 1
ATOM 2213 C CA . LYS A 1 279 ? 7.858 12.750 -26.242 1.00 91.12 279 LYS A CA 1
ATOM 2214 C C . LYS A 1 279 ? 8.735 13.924 -26.691 1.00 91.12 279 LYS A C 1
ATOM 2216 O O . LYS A 1 279 ? 8.247 14.829 -27.360 1.00 91.12 279 LYS A O 1
ATOM 2221 N N . ASN A 1 280 ? 10.013 13.909 -26.322 1.00 90.69 280 ASN A N 1
ATOM 2222 C CA . ASN A 1 280 ? 10.966 14.969 -26.640 1.00 90.69 280 ASN A CA 1
ATOM 2223 C C . ASN A 1 280 ? 11.690 14.780 -27.984 1.00 90.69 280 ASN A C 1
ATOM 2225 O O . ASN A 1 280 ? 12.198 15.755 -28.532 1.00 90.69 280 ASN A O 1
ATOM 2229 N N . ASN A 1 281 ? 11.745 13.560 -28.524 1.00 94.44 281 ASN A N 1
ATOM 2230 C CA . ASN A 1 281 ? 12.284 13.288 -29.852 1.00 94.44 281 ASN A CA 1
ATOM 2231 C C . ASN A 1 281 ? 11.611 12.067 -30.513 1.00 94.44 281 ASN A C 1
ATOM 2233 O O . ASN A 1 281 ? 12.208 10.990 -30.595 1.00 94.44 281 ASN A O 1
ATOM 2237 N N . PRO A 1 282 ? 10.375 12.216 -31.019 1.00 94.75 282 PRO A N 1
ATOM 2238 C CA . PRO A 1 282 ? 9.612 11.094 -31.568 1.00 94.75 282 PRO A CA 1
ATOM 2239 C C . PRO A 1 282 ? 10.259 10.480 -32.819 1.00 94.75 282 PRO A C 1
ATOM 2241 O O . PRO A 1 282 ? 10.093 9.294 -33.078 1.00 94.75 282 PRO A O 1
ATOM 2244 N N . ALA A 1 283 ? 11.059 11.247 -33.569 1.00 96.88 283 ALA A N 1
ATOM 2245 C CA . ALA A 1 283 ? 11.760 10.754 -34.758 1.00 96.88 283 ALA A CA 1
ATOM 2246 C C . ALA A 1 283 ? 12.841 9.700 -34.444 1.00 96.88 283 ALA A C 1
ATOM 2248 O O . ALA A 1 283 ? 13.280 8.993 -35.348 1.00 96.88 283 ALA A O 1
ATOM 2249 N N . LYS A 1 284 ? 13.272 9.603 -33.180 1.00 96.94 284 LYS A N 1
ATOM 2250 C CA . LYS A 1 284 ? 14.271 8.646 -32.681 1.00 96.94 284 LYS A CA 1
ATOM 2251 C C . LYS A 1 284 ? 13.664 7.513 -31.856 1.00 96.94 284 LYS A C 1
ATOM 2253 O O . LYS A 1 284 ? 14.381 6.817 -31.141 1.00 96.94 284 LYS A O 1
ATOM 2258 N N . GLU A 1 285 ? 12.344 7.332 -31.910 1.00 95.88 285 GLU A N 1
ATOM 2259 C CA . GLU A 1 285 ? 11.645 6.331 -31.102 1.00 95.88 285 GLU A CA 1
ATOM 2260 C C . GLU A 1 285 ? 12.243 4.911 -31.207 1.00 95.88 285 GLU A C 1
ATOM 2262 O O . GLU A 1 285 ? 12.440 4.298 -30.151 1.00 95.88 285 GLU A O 1
ATOM 2267 N N . PRO A 1 286 ? 12.578 4.371 -32.400 1.00 96.88 286 PRO A N 1
ATOM 2268 C CA . PRO A 1 286 ? 13.167 3.036 -32.500 1.00 96.88 286 PRO A CA 1
ATOM 2269 C C . PRO A 1 286 ? 14.492 2.910 -31.736 1.00 96.88 286 PRO A C 1
ATOM 2271 O O . PRO A 1 286 ? 14.693 1.937 -31.007 1.00 96.88 286 PRO A O 1
ATOM 2274 N N . GLU A 1 287 ? 15.375 3.903 -31.846 1.00 97.56 287 GLU A N 1
ATOM 2275 C CA . GLU A 1 287 ? 16.664 3.920 -31.153 1.00 97.56 287 GLU A CA 1
ATOM 2276 C C . GLU A 1 287 ? 16.514 4.140 -29.641 1.00 97.56 287 GLU A C 1
ATOM 2278 O O . GLU A 1 287 ? 17.225 3.514 -28.854 1.00 97.56 287 GLU A O 1
ATOM 2283 N N . ILE A 1 288 ? 15.563 4.978 -29.212 1.00 95.94 288 ILE A N 1
ATOM 2284 C CA . ILE A 1 288 ? 15.252 5.196 -27.789 1.00 95.94 288 ILE A CA 1
ATOM 2285 C C . ILE A 1 288 ? 14.693 3.909 -27.164 1.00 95.94 288 ILE A C 1
ATOM 2287 O O . ILE A 1 288 ? 15.088 3.534 -26.058 1.00 95.94 288 ILE A O 1
ATOM 2291 N N . ASN A 1 289 ? 13.803 3.205 -27.868 1.00 94.31 289 ASN A N 1
ATOM 2292 C CA . ASN A 1 289 ? 13.276 1.906 -27.443 1.00 94.31 289 ASN A CA 1
ATOM 2293 C C . ASN A 1 289 ? 14.404 0.869 -27.320 1.00 94.31 289 ASN A C 1
ATOM 2295 O O . ASN A 1 289 ? 14.481 0.162 -26.316 1.00 94.31 289 ASN A O 1
ATOM 2299 N N . ALA A 1 290 ? 15.309 0.805 -28.305 1.00 94.12 290 ALA A N 1
ATOM 2300 C CA . ALA A 1 290 ? 16.469 -0.083 -28.258 1.00 94.12 290 ALA A CA 1
ATOM 2301 C C . ALA A 1 290 ? 17.362 0.209 -27.040 1.00 94.12 290 ALA A C 1
ATOM 2303 O O . ALA A 1 290 ? 17.658 -0.713 -26.282 1.00 94.12 290 ALA A O 1
ATOM 2304 N N . LEU A 1 291 ? 17.691 1.484 -26.794 1.00 94.00 291 LEU A N 1
ATOM 2305 C CA . LEU A 1 291 ? 18.442 1.914 -25.613 1.00 94.00 291 LEU A CA 1
ATOM 2306 C C . LEU A 1 291 ? 17.762 1.452 -24.319 1.00 94.00 291 LEU A C 1
ATOM 2308 O O . LEU A 1 291 ? 18.384 0.790 -23.496 1.00 94.00 291 LEU A O 1
ATOM 2312 N N . CYS A 1 292 ? 16.477 1.756 -24.128 1.00 91.00 292 CYS A N 1
ATOM 2313 C CA . CYS A 1 292 ? 15.787 1.437 -22.874 1.00 91.00 292 CYS A CA 1
ATOM 2314 C C . CYS A 1 292 ? 15.682 -0.079 -22.632 1.00 91.00 292 CYS A C 1
ATOM 2316 O O . CYS A 1 292 ? 15.715 -0.525 -21.484 1.00 91.00 292 CYS A O 1
ATOM 2318 N N . ARG A 1 293 ? 15.639 -0.894 -23.696 1.00 88.19 293 ARG A N 1
ATOM 2319 C CA . ARG A 1 293 ? 15.700 -2.362 -23.596 1.00 88.19 293 ARG A CA 1
ATOM 2320 C C . ARG A 1 293 ? 17.045 -2.881 -23.087 1.00 88.19 293 ARG A C 1
ATOM 2322 O O . ARG A 1 293 ? 17.059 -3.928 -22.445 1.00 88.19 293 ARG A O 1
ATOM 2329 N N . GLU A 1 294 ? 18.152 -2.176 -23.323 1.00 89.06 294 GLU A N 1
ATOM 2330 C CA . GLU A 1 294 ? 19.474 -2.559 -22.797 1.00 89.06 294 GLU A CA 1
ATOM 2331 C C . GLU A 1 294 ? 19.515 -2.519 -21.262 1.00 89.06 294 GLU A C 1
ATOM 2333 O O . GLU A 1 294 ? 20.193 -3.344 -20.646 1.00 89.06 294 GLU A O 1
ATOM 2338 N N . TYR A 1 295 ? 18.750 -1.600 -20.663 1.00 86.88 295 TYR A N 1
ATOM 2339 C CA . TYR A 1 295 ? 18.682 -1.347 -19.218 1.00 86.88 295 TYR A CA 1
ATOM 2340 C C . TYR A 1 295 ? 17.608 -2.147 -18.486 1.00 86.88 295 TYR A C 1
ATOM 2342 O O . TYR A 1 295 ? 17.460 -2.045 -17.268 1.00 86.88 295 TYR A O 1
ATOM 2350 N N . ARG A 1 296 ? 16.885 -2.987 -19.215 1.00 81.50 296 ARG A N 1
ATOM 2351 C CA . ARG A 1 296 ? 15.885 -3.876 -18.650 1.00 81.50 296 ARG A CA 1
ATOM 2352 C C . ARG A 1 296 ? 16.523 -4.973 -17.777 1.00 81.50 296 ARG A C 1
ATOM 2354 O O . ARG A 1 296 ? 17.518 -5.563 -18.208 1.00 81.50 296 ARG A O 1
ATOM 2361 N N . PRO A 1 297 ? 15.919 -5.344 -16.630 1.00 81.06 297 PRO A N 1
ATOM 2362 C CA . PRO A 1 297 ? 16.303 -6.546 -15.893 1.00 81.06 297 PRO A CA 1
ATOM 2363 C C . PRO A 1 297 ? 16.392 -7.798 -16.783 1.00 81.06 297 PRO A C 1
ATOM 2365 O O . PRO A 1 297 ? 15.581 -8.007 -17.689 1.00 81.06 297 PRO A O 1
ATOM 2368 N N . LYS A 1 298 ? 17.399 -8.629 -16.513 1.00 81.44 298 LYS A N 1
ATOM 2369 C CA . LYS A 1 298 ? 17.696 -9.899 -17.191 1.00 81.44 298 LYS A CA 1
ATOM 2370 C C . LYS A 1 298 ? 17.658 -11.041 -16.179 1.00 81.44 298 LYS A C 1
ATOM 2372 O O . LYS A 1 298 ? 17.662 -10.798 -14.976 1.00 81.44 298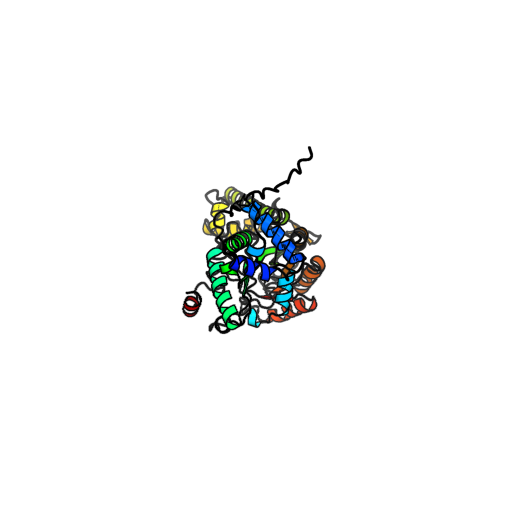 LYS A O 1
ATOM 2377 N N . VAL A 1 299 ? 17.660 -12.281 -16.657 1.00 81.94 299 VAL A N 1
ATOM 2378 C CA . VAL A 1 299 ? 17.770 -13.474 -15.809 1.00 81.94 299 VAL A CA 1
ATOM 2379 C C . VAL A 1 299 ? 18.958 -14.311 -16.261 1.00 81.94 299 VAL A C 1
ATOM 2381 O O . VAL A 1 299 ? 19.172 -14.470 -17.461 1.00 81.94 299 VAL A O 1
ATOM 2384 N N . ASN A 1 300 ? 19.758 -14.785 -15.304 1.00 81.44 300 ASN A N 1
ATOM 2385 C CA . ASN A 1 300 ? 20.902 -15.658 -15.576 1.00 81.44 300 ASN A CA 1
ATOM 2386 C C . ASN A 1 300 ? 20.513 -17.143 -15.606 1.00 81.44 300 ASN A C 1
ATOM 2388 O O . ASN A 1 300 ? 19.390 -17.517 -15.273 1.00 81.44 300 ASN A O 1
ATOM 2392 N N . ASP A 1 301 ? 21.482 -18.005 -15.915 1.00 81.25 301 ASP A N 1
ATOM 2393 C CA . ASP A 1 301 ? 21.286 -19.462 -15.991 1.00 81.25 301 ASP A CA 1
ATOM 2394 C C . ASP A 1 301 ? 20.861 -20.107 -14.655 1.00 81.25 301 ASP A C 1
ATOM 2396 O O . ASP A 1 301 ? 20.403 -21.248 -14.627 1.00 81.25 301 ASP A O 1
ATOM 2400 N N . LYS A 1 302 ? 20.988 -19.384 -13.533 1.00 81.19 302 LYS A N 1
ATOM 2401 C CA . LYS A 1 302 ? 20.546 -19.804 -12.193 1.00 81.19 302 LYS A CA 1
ATOM 2402 C C . LYS A 1 302 ? 19.150 -19.285 -11.830 1.00 81.19 302 LYS A C 1
ATOM 2404 O O . LYS A 1 302 ? 18.722 -19.458 -10.691 1.00 81.19 302 LYS A O 1
ATOM 2409 N N . ASN A 1 303 ? 18.430 -18.678 -12.775 1.00 76.94 303 ASN A N 1
ATOM 2410 C CA . ASN A 1 303 ? 17.152 -17.995 -12.559 1.00 76.94 303 ASN A CA 1
ATOM 2411 C C . ASN A 1 303 ? 17.226 -16.818 -11.571 1.00 76.94 303 ASN A C 1
ATOM 2413 O O . ASN A 1 303 ? 16.252 -16.508 -10.889 1.00 76.94 303 ASN A O 1
ATOM 2417 N N . GLU A 1 304 ? 18.370 -16.145 -11.481 1.00 81.50 304 GLU A N 1
ATOM 2418 C CA . GLU A 1 304 ? 18.534 -14.948 -10.656 1.00 81.50 304 GLU A CA 1
ATOM 2419 C C . GLU A 1 304 ? 18.372 -13.692 -11.514 1.00 81.50 304 GLU A C 1
ATOM 2421 O O . GLU A 1 304 ? 18.838 -13.637 -12.655 1.00 81.50 304 GLU A O 1
ATOM 2426 N N . ILE A 1 305 ? 17.729 -12.667 -10.950 1.00 80.62 305 ILE A N 1
ATOM 2427 C CA . ILE A 1 305 ? 17.531 -11.384 -11.628 1.00 80.62 305 ILE A CA 1
ATOM 2428 C C . ILE A 1 305 ? 18.837 -10.586 -11.614 1.00 80.62 305 ILE A C 1
ATOM 2430 O O . ILE A 1 305 ? 19.399 -10.317 -10.552 1.00 80.62 305 ILE A O 1
ATOM 2434 N N . ILE A 1 306 ? 19.280 -10.166 -12.797 1.00 77.75 306 ILE A N 1
ATOM 2435 C CA . ILE A 1 306 ? 20.425 -9.284 -13.017 1.00 77.75 306 ILE A CA 1
ATOM 2436 C C . ILE 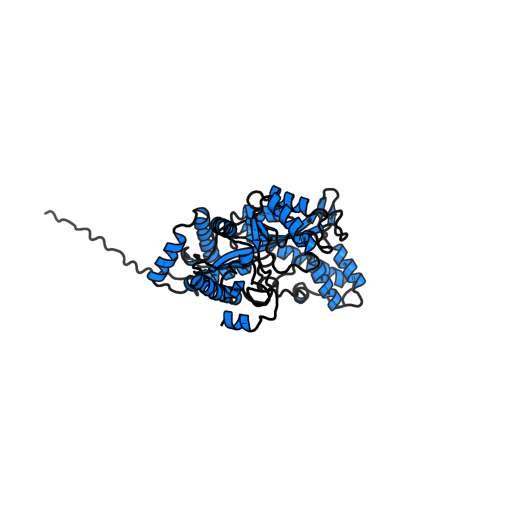A 1 306 ? 19.919 -7.932 -13.510 1.00 77.75 306 ILE A C 1
ATOM 2438 O O . ILE A 1 306 ? 19.218 -7.845 -14.518 1.00 77.75 306 ILE A O 1
ATOM 2442 N N . PHE A 1 307 ? 20.335 -6.866 -12.837 1.00 73.81 307 PHE A N 1
ATOM 2443 C CA . PHE A 1 307 ? 20.087 -5.498 -13.278 1.00 73.81 307 PHE A CA 1
ATOM 2444 C C . PHE A 1 307 ? 21.268 -5.032 -14.145 1.00 73.81 307 PHE A C 1
ATOM 2446 O O . PHE A 1 307 ? 22.414 -5.219 -13.739 1.00 73.81 307 PHE A O 1
ATOM 2453 N N . PRO A 1 308 ? 21.034 -4.465 -15.345 1.00 66.69 308 PRO A N 1
ATOM 2454 C CA . PRO A 1 308 ? 22.118 -3.960 -16.196 1.00 66.69 308 PRO A CA 1
ATOM 2455 C C . PRO A 1 308 ? 22.826 -2.739 -15.608 1.00 66.69 308 PRO A C 1
ATOM 2457 O O . PRO A 1 308 ? 23.951 -2.427 -15.990 1.00 66.69 308 PRO A O 1
ATOM 2460 N N . THR A 1 309 ? 22.166 -2.038 -14.688 1.00 62.44 309 THR A N 1
ATOM 2461 C CA . THR A 1 309 ? 22.785 -0.998 -13.872 1.00 62.44 309 THR A CA 1
ATOM 2462 C C . THR A 1 309 ? 23.356 -1.619 -12.599 1.00 62.44 309 THR A C 1
ATOM 2464 O O . THR A 1 309 ? 22.868 -2.631 -12.100 1.00 62.44 309 THR A O 1
ATOM 2467 N N . ILE A 1 310 ? 24.355 -0.962 -12.007 1.00 56.53 310 ILE A N 1
ATOM 2468 C CA . ILE A 1 310 ? 24.877 -1.325 -10.676 1.00 56.53 310 ILE A CA 1
ATOM 2469 C C . ILE A 1 310 ? 23.815 -1.213 -9.563 1.00 56.53 310 ILE A C 1
ATOM 2471 O O . ILE A 1 310 ? 24.065 -1.600 -8.423 1.00 56.53 310 ILE A O 1
ATOM 2475 N N . HIS A 1 311 ? 22.642 -0.655 -9.875 1.00 61.81 311 HIS A N 1
ATOM 2476 C CA . HIS A 1 311 ? 21.580 -0.372 -8.930 1.00 61.81 311 HIS A CA 1
ATOM 2477 C C . HIS A 1 311 ? 20.407 -1.323 -9.137 1.00 61.81 311 HIS A C 1
ATOM 2479 O O . HIS A 1 311 ? 19.850 -1.451 -10.223 1.00 61.81 311 HIS A O 1
ATOM 2485 N N . LYS A 1 312 ? 19.991 -1.960 -8.050 1.00 74.19 312 LYS A N 1
ATOM 2486 C CA . LYS A 1 312 ? 18.830 -2.837 -8.028 1.00 74.19 312 LYS A CA 1
ATOM 2487 C C . LYS A 1 312 ? 17.542 -2.015 -8.104 1.00 74.19 312 LYS A C 1
ATOM 2489 O O . LYS A 1 312 ? 17.077 -1.501 -7.093 1.00 74.19 312 LYS A O 1
ATOM 2494 N N . THR A 1 313 ? 16.988 -1.862 -9.304 1.00 69.50 313 THR A N 1
ATOM 2495 C CA . THR A 1 313 ? 15.788 -1.037 -9.528 1.00 69.50 313 THR A CA 1
ATOM 2496 C C . THR A 1 313 ? 14.495 -1.718 -9.102 1.00 69.50 313 THR A C 1
ATOM 2498 O O . THR A 1 313 ? 13.496 -1.023 -8.945 1.00 69.50 313 THR A O 1
ATOM 2501 N N . GLU A 1 314 ? 14.522 -3.039 -8.885 1.00 79.25 314 GLU A N 1
ATOM 2502 C CA . GLU A 1 314 ? 13.381 -3.835 -8.423 1.00 79.25 314 GLU A CA 1
ATOM 2503 C C . GLU A 1 314 ? 13.759 -4.793 -7.298 1.00 79.25 314 GLU A C 1
ATOM 2505 O O . GLU A 1 314 ? 14.870 -5.318 -7.250 1.00 79.25 314 GLU A O 1
ATOM 2510 N N . ASN A 1 315 ? 12.801 -5.093 -6.425 1.00 84.88 315 ASN A N 1
ATOM 2511 C CA . ASN A 1 315 ? 12.967 -6.108 -5.387 1.00 84.88 315 ASN A CA 1
ATOM 2512 C C . ASN A 1 315 ? 12.482 -7.468 -5.867 1.00 84.88 315 ASN A C 1
ATOM 2514 O O . ASN A 1 315 ? 11.536 -7.555 -6.637 1.00 84.88 315 ASN A O 1
ATOM 2518 N N . THR A 1 316 ? 13.089 -8.540 -5.374 1.00 89.44 316 THR A N 1
ATOM 2519 C CA . THR A 1 316 ? 12.536 -9.885 -5.549 1.00 89.44 316 THR A CA 1
ATOM 2520 C C . THR A 1 316 ? 11.384 -10.116 -4.576 1.00 89.44 316 THR A C 1
ATOM 2522 O O . THR A 1 316 ? 11.320 -9.497 -3.509 1.00 89.44 316 THR A O 1
ATOM 2525 N N . MET A 1 317 ? 10.521 -11.087 -4.885 1.00 91.38 317 MET A N 1
ATOM 2526 C CA . MET A 1 317 ? 9.496 -11.572 -3.953 1.00 91.38 317 MET A CA 1
ATOM 2527 C C . MET A 1 317 ? 10.072 -11.849 -2.553 1.00 91.38 317 MET A C 1
ATOM 2529 O O . MET A 1 317 ? 9.518 -11.413 -1.542 1.00 91.38 317 MET A O 1
ATOM 2533 N N . LYS A 1 318 ? 11.204 -12.563 -2.494 1.00 93.12 318 LYS A N 1
ATOM 2534 C CA . LYS A 1 318 ? 11.849 -12.970 -1.241 1.00 93.12 318 LYS A CA 1
ATOM 2535 C C . LYS A 1 318 ? 12.299 -11.771 -0.406 1.00 93.12 318 LYS A C 1
ATOM 2537 O O . LYS A 1 318 ? 12.114 -11.773 0.807 1.00 93.12 318 LYS A O 1
ATOM 2542 N N . GLU A 1 319 ? 12.869 -10.750 -1.035 1.00 93.00 319 GLU A N 1
ATOM 2543 C CA . GLU A 1 319 ? 13.304 -9.540 -0.329 1.00 93.00 319 GLU A CA 1
ATOM 2544 C C . GLU A 1 319 ? 12.129 -8.743 0.211 1.00 93.00 319 GLU A C 1
ATOM 2546 O O . GLU A 1 319 ? 12.187 -8.295 1.352 1.00 93.00 319 GLU A O 1
ATOM 2551 N N . THR A 1 320 ? 11.047 -8.621 -0.559 1.00 93.56 320 THR A N 1
ATOM 2552 C CA . THR A 1 320 ? 9.826 -7.961 -0.084 1.00 93.56 320 THR A CA 1
ATOM 2553 C C . THR A 1 320 ? 9.238 -8.676 1.130 1.00 93.56 320 THR A C 1
ATOM 2555 O O . THR A 1 320 ? 8.937 -8.039 2.139 1.00 93.56 320 THR A O 1
ATOM 2558 N N . ILE A 1 321 ? 9.140 -10.007 1.083 1.00 96.12 321 ILE A N 1
ATOM 2559 C CA . ILE A 1 321 ? 8.678 -10.818 2.218 1.00 96.12 321 ILE A CA 1
ATOM 2560 C C . ILE A 1 321 ? 9.573 -10.610 3.446 1.00 96.12 321 ILE A C 1
ATOM 2562 O O . ILE A 1 321 ? 9.066 -10.422 4.555 1.00 96.12 321 ILE A O 1
ATOM 2566 N N . ASN A 1 322 ? 10.893 -10.633 3.259 1.00 96.12 322 ASN A N 1
ATOM 2567 C CA . ASN A 1 322 ? 11.847 -10.457 4.349 1.00 96.12 322 ASN A CA 1
ATOM 2568 C C . ASN A 1 322 ? 11.774 -9.053 4.952 1.00 96.12 322 ASN A C 1
ATOM 2570 O O . ASN A 1 322 ? 11.771 -8.934 6.171 1.00 96.12 322 ASN A O 1
ATOM 2574 N N . ALA A 1 323 ? 11.622 -8.006 4.138 1.00 95.00 323 ALA A N 1
ATOM 2575 C CA . ALA A 1 323 ? 11.482 -6.638 4.628 1.00 95.00 323 ALA A CA 1
ATOM 2576 C C . ALA A 1 323 ? 10.262 -6.475 5.552 1.00 95.00 323 ALA A C 1
ATOM 2578 O O . ALA A 1 323 ? 10.355 -5.822 6.593 1.00 95.00 323 ALA A O 1
ATOM 2579 N N . ILE A 1 324 ? 9.133 -7.114 5.220 1.00 95.81 324 ILE A N 1
ATOM 2580 C CA . ILE A 1 324 ? 7.941 -7.101 6.078 1.00 95.81 324 ILE A CA 1
ATOM 2581 C C . ILE A 1 324 ? 8.161 -7.924 7.350 1.00 95.81 324 ILE A C 1
ATOM 2583 O O . ILE A 1 324 ? 7.874 -7.420 8.437 1.00 95.81 324 ILE A O 1
ATOM 2587 N N . LYS A 1 325 ? 8.735 -9.133 7.256 1.00 95.31 325 LYS A N 1
ATOM 2588 C CA . LYS A 1 325 ? 9.107 -9.942 8.436 1.00 95.31 325 LYS A CA 1
ATOM 2589 C C . LYS A 1 325 ? 10.017 -9.166 9.391 1.00 95.31 325 LYS A C 1
ATOM 2591 O O . LYS A 1 325 ? 9.746 -9.098 10.588 1.00 95.31 325 LYS A O 1
ATOM 2596 N N . ASP A 1 326 ? 11.049 -8.528 8.852 1.00 94.06 326 ASP A N 1
ATOM 2597 C CA . ASP A 1 326 ? 12.051 -7.778 9.610 1.00 94.06 326 ASP A CA 1
ATOM 2598 C C . ASP A 1 326 ? 11.505 -6.484 10.213 1.00 94.06 326 ASP A C 1
ATOM 2600 O O . ASP A 1 326 ? 12.075 -5.976 11.187 1.00 94.06 326 ASP A O 1
ATOM 2604 N N . SER A 1 327 ? 10.415 -5.949 9.651 1.00 91.44 327 SER A N 1
ATOM 2605 C CA . SER A 1 327 ? 9.714 -4.796 10.215 1.00 91.44 327 SER A CA 1
ATOM 2606 C C . SER A 1 327 ? 9.019 -5.126 11.542 1.00 91.44 327 SER A C 1
ATOM 2608 O O . SER A 1 327 ? 8.801 -4.220 12.348 1.00 91.44 327 SER A O 1
ATOM 2610 N N . GLY A 1 328 ? 8.721 -6.412 11.778 1.00 90.25 328 GLY A N 1
ATOM 2611 C CA . GLY A 1 328 ? 8.070 -6.941 12.979 1.00 90.25 328 GLY A CA 1
ATOM 2612 C C . GLY A 1 328 ? 6.551 -6.756 13.026 1.00 90.25 328 GLY A C 1
ATOM 2613 O O . GLY A 1 328 ? 5.914 -7.235 13.964 1.00 90.25 328 GLY A O 1
ATOM 2614 N N . ASP A 1 329 ? 5.968 -6.090 12.028 1.00 92.81 329 ASP A N 1
ATOM 2615 C CA . ASP A 1 329 ? 4.560 -5.710 11.985 1.00 92.81 329 ASP A CA 1
ATOM 2616 C C . ASP A 1 329 ? 3.938 -6.003 10.615 1.00 92.81 329 ASP A C 1
ATOM 2618 O O . ASP A 1 329 ? 4.591 -5.926 9.575 1.00 92.81 329 ASP A O 1
ATOM 2622 N N . GLY A 1 330 ? 2.641 -6.301 10.624 1.00 96.88 330 GLY A N 1
ATOM 2623 C CA . GLY A 1 330 ? 1.852 -6.469 9.410 1.00 96.88 330 GLY A CA 1
ATOM 2624 C C . GLY A 1 330 ? 1.925 -7.846 8.749 1.00 96.88 330 GLY A C 1
ATOM 2625 O O . GLY A 1 330 ? 2.435 -8.824 9.300 1.00 96.88 330 GLY A O 1
ATOM 2626 N N . PHE A 1 331 ? 1.314 -7.930 7.571 1.00 98.19 331 PHE A N 1
ATOM 2627 C CA . PHE A 1 331 ? 1.313 -9.101 6.695 1.00 98.19 331 PHE A CA 1
ATOM 2628 C C . PHE A 1 331 ? 1.159 -8.666 5.233 1.00 98.19 331 PHE A C 1
ATOM 2630 O O . PHE A 1 331 ? 0.861 -7.508 4.952 1.00 98.19 331 PHE A O 1
ATOM 2637 N N . LEU A 1 332 ? 1.359 -9.598 4.307 1.00 98.44 332 LEU A N 1
ATOM 2638 C CA . LEU A 1 332 ? 1.239 -9.405 2.868 1.00 98.44 332 LEU A CA 1
ATOM 2639 C C . LEU A 1 332 ? -0.024 -10.071 2.314 1.00 98.44 332 LEU A C 1
ATOM 2641 O O . LEU A 1 332 ? -0.388 -11.188 2.708 1.00 98.44 332 LEU A O 1
ATOM 2645 N N . GLY A 1 333 ? -0.643 -9.397 1.351 1.00 97.94 333 GLY A N 1
ATOM 2646 C CA . GLY A 1 333 ? -1.610 -9.962 0.425 1.00 97.94 333 GLY A CA 1
ATOM 2647 C C . GLY A 1 333 ? -1.127 -9.877 -1.023 1.00 97.94 333 GLY A C 1
ATOM 2648 O O . GLY A 1 333 ? -0.373 -8.972 -1.368 1.00 97.94 333 GLY A O 1
ATOM 2649 N N . LEU A 1 334 ? -1.557 -10.807 -1.874 1.00 96.50 334 LEU A N 1
ATOM 2650 C CA . LEU A 1 334 ? -1.409 -10.660 -3.328 1.00 96.50 334 LEU A CA 1
ATOM 2651 C C . LEU A 1 334 ? -2.337 -9.550 -3.832 1.00 96.50 334 LEU A C 1
ATOM 2653 O O . LEU A 1 334 ? -3.545 -9.644 -3.602 1.00 96.50 334 LEU A O 1
ATOM 2657 N N . ALA A 1 335 ? -1.784 -8.546 -4.515 1.00 95.25 335 ALA A N 1
ATOM 2658 C CA . ALA A 1 335 ? -2.571 -7.526 -5.203 1.00 95.25 335 ALA A CA 1
ATOM 2659 C C . ALA A 1 335 ? -3.185 -8.124 -6.474 1.00 95.25 335 ALA A C 1
ATOM 2661 O O . ALA A 1 335 ? -2.514 -8.905 -7.157 1.00 95.25 335 ALA A O 1
ATOM 2662 N N . HIS A 1 336 ? -4.462 -7.812 -6.734 1.00 93.44 336 HIS A N 1
ATOM 2663 C CA . HIS A 1 336 ? -5.203 -8.103 -7.972 1.00 93.44 336 HIS A CA 1
ATOM 2664 C C . HIS A 1 336 ? -4.725 -9.355 -8.758 1.00 93.44 336 HIS A C 1
ATOM 2666 O O . HIS A 1 336 ? -4.499 -9.301 -9.972 1.00 93.44 336 HIS A O 1
ATOM 2672 N N . PRO A 1 337 ? -4.704 -10.555 -8.138 1.00 92.56 337 PRO A N 1
ATOM 2673 C CA . PRO A 1 337 ? -3.953 -11.720 -8.619 1.00 92.56 337 PRO A CA 1
ATOM 2674 C C . PRO A 1 337 ? -4.376 -12.255 -9.997 1.00 92.56 337 PRO A C 1
ATOM 2676 O O . PRO A 1 337 ? -3.570 -12.880 -10.681 1.00 92.56 337 PRO A O 1
ATOM 2679 N N . ALA A 1 338 ? -5.600 -12.017 -10.477 1.00 89.88 338 ALA A N 1
ATOM 2680 C CA . ALA A 1 338 ? -5.985 -12.435 -11.829 1.00 89.88 338 ALA A CA 1
ATOM 2681 C C . ALA A 1 338 ? -5.114 -11.793 -12.932 1.00 89.88 338 ALA A C 1
ATOM 2683 O O . ALA A 1 338 ? -4.909 -12.410 -13.982 1.00 89.88 338 ALA A O 1
ATOM 2684 N N . TYR A 1 339 ? -4.526 -10.609 -12.700 1.00 88.00 339 TYR A N 1
ATOM 2685 C CA . TYR A 1 339 ? -3.625 -9.968 -13.666 1.00 88.00 339 TYR A CA 1
ATOM 2686 C C . TYR A 1 339 ? -2.332 -10.750 -13.921 1.00 88.00 339 TYR A C 1
ATOM 2688 O O . TYR A 1 339 ? -1.732 -10.568 -14.984 1.00 88.00 339 TYR A O 1
ATOM 2696 N N . LEU A 1 340 ? -1.972 -11.691 -13.042 1.00 84.06 340 LEU A N 1
ATOM 2697 C CA . LEU A 1 340 ? -0.875 -12.640 -13.254 1.00 84.06 340 LEU A CA 1
ATOM 2698 C C . LEU A 1 340 ? -1.070 -13.498 -14.511 1.00 84.06 340 LEU A C 1
ATOM 2700 O O . LEU A 1 340 ? -0.106 -14.022 -15.046 1.00 84.06 340 LEU A O 1
ATOM 2704 N N . THR A 1 341 ? -2.304 -13.654 -14.996 1.00 77.44 341 THR A N 1
ATOM 2705 C CA . THR A 1 341 ? -2.627 -14.420 -16.217 1.00 77.44 341 THR A CA 1
ATOM 2706 C C . THR A 1 341 ? -2.715 -13.560 -17.477 1.00 77.44 341 THR A C 1
ATOM 2708 O O . THR A 1 341 ? -2.924 -14.079 -18.575 1.00 77.44 341 THR A O 1
ATOM 2711 N N . SER A 1 342 ? -2.625 -12.234 -17.342 1.00 72.25 342 SER A N 1
ATOM 2712 C CA . SER A 1 342 ? -2.882 -11.318 -18.453 1.00 72.25 342 SER A CA 1
ATOM 2713 C C . SER A 1 342 ? -1.776 -11.403 -19.503 1.00 72.25 342 SER A C 1
ATOM 2715 O O . SER A 1 342 ? -0.608 -11.470 -19.158 1.00 72.25 342 SER A O 1
ATOM 2717 N N . LYS A 1 343 ? -2.100 -11.313 -20.799 1.00 58.62 343 LYS A N 1
ATOM 2718 C CA . LYS A 1 343 ? -1.094 -11.403 -21.881 1.00 58.62 343 LYS A CA 1
ATOM 2719 C C . LYS A 1 343 ? 0.059 -10.387 -21.778 1.00 58.62 343 LYS A C 1
ATOM 2721 O O . LYS A 1 343 ? 1.094 -10.618 -22.384 1.00 58.62 343 LYS A O 1
ATOM 2726 N N . ASN A 1 344 ? -0.116 -9.298 -21.022 1.00 55.84 344 ASN A N 1
ATOM 2727 C CA . ASN A 1 344 ? 0.873 -8.228 -20.856 1.00 55.84 344 ASN A CA 1
ATOM 2728 C C . ASN A 1 344 ? 1.699 -8.330 -19.556 1.00 55.84 344 ASN A C 1
ATOM 2730 O O . ASN A 1 344 ? 2.747 -7.698 -19.477 1.00 55.84 344 ASN A O 1
ATOM 2734 N N . LYS A 1 345 ? 1.253 -9.106 -18.555 1.00 56.50 345 LYS A N 1
ATOM 2735 C CA . LYS A 1 345 ? 1.989 -9.394 -17.300 1.00 56.50 345 LYS A CA 1
ATOM 2736 C C . LYS A 1 345 ? 2.234 -10.904 -17.095 1.00 56.50 345 LYS A C 1
ATOM 2738 O O . LYS A 1 345 ? 2.632 -11.319 -16.016 1.00 56.50 345 LYS A O 1
ATOM 2743 N N . GLY A 1 346 ? 1.888 -11.717 -18.092 1.00 59.88 346 GLY A N 1
ATOM 2744 C CA . GLY A 1 346 ? 1.442 -13.095 -17.912 1.00 59.88 346 GLY A CA 1
ATOM 2745 C C . GLY A 1 346 ? 2.536 -14.018 -17.442 1.00 59.88 346 GLY A C 1
ATOM 2746 O O . GLY A 1 346 ? 3.413 -14.346 -18.234 1.00 59.88 346 GLY A O 1
ATOM 2747 N N . PHE A 1 347 ? 2.401 -14.458 -16.195 1.00 67.50 347 PHE A N 1
ATOM 2748 C CA . PHE A 1 347 ? 3.277 -15.433 -15.593 1.00 67.50 347 PHE A CA 1
ATOM 2749 C C . PHE A 1 347 ? 3.204 -16.763 -16.317 1.00 67.50 347 PHE A C 1
ATOM 2751 O O . PHE A 1 347 ? 2.116 -17.264 -16.603 1.00 67.50 347 PHE A O 1
ATOM 2758 N N . ASP A 1 348 ? 4.371 -17.368 -16.542 1.00 70.56 348 ASP A N 1
ATOM 2759 C CA . ASP A 1 348 ? 4.489 -18.725 -17.090 1.00 70.56 348 ASP A CA 1
ATOM 2760 C C . ASP A 1 348 ? 3.707 -19.741 -16.256 1.00 70.56 348 ASP A C 1
ATOM 2762 O O . ASP A 1 348 ? 3.159 -20.720 -16.764 1.00 70.56 348 ASP A O 1
ATOM 2766 N N . SER A 1 349 ? 3.660 -19.509 -14.943 1.00 82.38 349 SER A N 1
ATOM 2767 C CA . SER A 1 349 ? 2.868 -20.299 -14.013 1.00 82.38 349 SER A CA 1
ATOM 2768 C C . SER A 1 349 ? 2.424 -19.439 -12.824 1.00 82.38 349 SER A C 1
ATOM 2770 O O . SER A 1 349 ? 3.118 -19.385 -11.802 1.00 82.38 349 SER A O 1
ATOM 2772 N N . PRO A 1 350 ? 1.246 -18.792 -12.914 1.00 87.62 350 PRO A N 1
ATOM 2773 C CA . PRO A 1 350 ? 0.666 -18.044 -11.801 1.00 87.62 350 PRO A CA 1
ATOM 2774 C C . PRO A 1 350 ? 0.491 -18.923 -10.559 1.00 87.62 350 PRO A C 1
ATOM 2776 O O . PRO A 1 350 ? 0.746 -18.481 -9.444 1.00 87.62 350 PRO A O 1
ATOM 2779 N N . GLU A 1 351 ? 0.132 -20.198 -10.746 1.00 91.50 351 GLU A N 1
ATOM 2780 C CA . GLU A 1 351 ? 0.009 -21.158 -9.647 1.00 91.50 351 GLU A CA 1
ATOM 2781 C C . GLU A 1 351 ? 1.327 -21.360 -8.899 1.00 91.50 351 GLU A C 1
ATOM 2783 O O . GLU A 1 351 ? 1.352 -21.298 -7.667 1.00 91.50 351 GLU A O 1
ATOM 2788 N N . LYS A 1 352 ? 2.430 -21.578 -9.627 1.00 89.62 352 LYS A N 1
ATOM 2789 C CA . LYS A 1 352 ? 3.749 -21.752 -9.017 1.00 89.62 352 LYS A CA 1
ATOM 2790 C C . LYS A 1 352 ? 4.135 -20.518 -8.207 1.00 89.62 352 LYS A C 1
ATOM 2792 O O . LYS A 1 352 ? 4.579 -20.673 -7.073 1.00 89.62 352 LYS A O 1
ATOM 2797 N N . MET A 1 353 ? 3.914 -19.323 -8.755 1.00 90.75 353 MET A N 1
ATOM 2798 C CA . MET A 1 353 ? 4.204 -18.066 -8.065 1.00 90.75 353 MET A CA 1
ATOM 2799 C C . MET A 1 353 ? 3.379 -17.934 -6.775 1.00 90.75 353 MET A C 1
ATOM 2801 O O . MET A 1 353 ? 3.939 -17.671 -5.714 1.00 90.75 353 MET A O 1
ATOM 2805 N N . ILE A 1 354 ? 2.068 -18.197 -6.823 1.00 95.00 354 ILE A N 1
ATOM 2806 C CA . ILE A 1 354 ? 1.188 -18.113 -5.643 1.00 95.00 354 ILE A CA 1
ATOM 2807 C C . ILE A 1 354 ? 1.618 -19.111 -4.554 1.00 95.00 354 ILE A C 1
ATOM 2809 O O . ILE A 1 354 ? 1.660 -18.769 -3.367 1.00 95.00 354 ILE A O 1
ATOM 2813 N N . ARG A 1 355 ? 1.971 -20.344 -4.941 1.00 95.75 355 ARG A N 1
ATOM 2814 C CA . ARG A 1 355 ? 2.479 -21.363 -4.008 1.00 95.75 355 ARG A CA 1
ATOM 2815 C C . ARG A 1 355 ? 3.829 -20.962 -3.413 1.00 95.75 355 ARG A C 1
ATOM 2817 O O . ARG A 1 355 ? 4.020 -21.117 -2.208 1.00 95.75 355 ARG A O 1
ATOM 2824 N N . GLU A 1 356 ? 4.728 -20.405 -4.220 1.00 94.62 356 GLU A N 1
ATOM 2825 C CA . GLU A 1 356 ? 6.023 -19.884 -3.773 1.00 94.62 356 GLU A CA 1
ATOM 2826 C C . GLU A 1 356 ? 5.853 -18.719 -2.787 1.00 94.62 356 GLU A C 1
ATOM 2828 O O . GLU A 1 356 ? 6.461 -18.736 -1.717 1.00 94.62 356 GLU A O 1
ATOM 2833 N N . PHE A 1 357 ? 4.961 -17.764 -3.078 1.00 95.94 357 PHE A N 1
ATOM 2834 C CA . PHE A 1 357 ? 4.607 -16.674 -2.165 1.00 95.94 357 PHE A CA 1
ATOM 2835 C C . PHE A 1 357 ? 4.170 -17.219 -0.806 1.00 95.94 357 PHE A C 1
ATOM 2837 O O . PHE A 1 357 ? 4.701 -16.806 0.231 1.00 95.94 357 PHE A O 1
ATOM 2844 N N . LYS A 1 358 ? 3.254 -18.196 -0.799 1.00 97.25 358 LYS A N 1
ATOM 2845 C CA . LYS A 1 358 ? 2.790 -18.810 0.446 1.00 97.25 358 LYS A CA 1
ATOM 2846 C C . LYS A 1 358 ? 3.915 -19.536 1.184 1.00 97.25 358 LYS A C 1
ATOM 2848 O O . LYS A 1 358 ? 4.041 -19.384 2.399 1.00 97.25 358 LYS A O 1
ATOM 2853 N N . GLN A 1 359 ? 4.747 -20.290 0.468 1.00 97.00 359 GLN A N 1
ATOM 2854 C CA . GLN A 1 359 ? 5.858 -21.047 1.042 1.00 97.00 359 GLN A CA 1
ATOM 2855 C C . GLN A 1 359 ? 6.923 -20.135 1.669 1.00 97.00 359 GLN A C 1
ATOM 2857 O O . GLN A 1 359 ? 7.343 -20.363 2.804 1.00 97.00 359 GLN A O 1
ATOM 2862 N N . LEU A 1 360 ? 7.351 -19.092 0.953 1.00 96.38 360 LEU A N 1
ATOM 2863 C CA . LEU A 1 360 ? 8.356 -18.138 1.426 1.00 96.38 360 LEU A CA 1
ATOM 2864 C C . LEU A 1 360 ? 7.812 -17.263 2.561 1.00 96.38 360 LEU A C 1
ATOM 2866 O O . LEU A 1 360 ? 8.502 -17.008 3.555 1.00 96.38 360 LEU A O 1
ATOM 2870 N N . GLY A 1 361 ? 6.575 -16.784 2.422 1.00 96.56 361 GLY A N 1
ATOM 2871 C CA . GLY A 1 361 ? 5.963 -15.848 3.357 1.00 96.56 361 GLY A CA 1
ATOM 2872 C C . GLY A 1 361 ? 5.435 -16.489 4.633 1.00 96.56 361 GLY A C 1
ATOM 2873 O O . GLY A 1 361 ? 5.443 -15.824 5.669 1.00 96.56 361 GLY A O 1
ATOM 2874 N N . GLN A 1 362 ? 5.041 -17.765 4.595 1.00 96.06 362 GLN A N 1
ATOM 2875 C CA . GLN A 1 362 ? 4.437 -18.480 5.725 1.00 96.06 362 GLN A CA 1
ATOM 2876 C C . GLN A 1 362 ? 3.250 -17.686 6.310 1.00 96.06 362 GLN A C 1
ATOM 2878 O O . GLN A 1 362 ? 2.271 -17.438 5.602 1.00 96.06 362 GLN A O 1
ATOM 2883 N N . ASP A 1 363 ? 3.338 -17.251 7.569 1.00 94.38 363 ASP A N 1
ATOM 2884 C CA . ASP A 1 363 ? 2.296 -16.477 8.258 1.00 94.38 363 ASP A CA 1
ATOM 2885 C C . ASP A 1 363 ? 2.206 -15.014 7.803 1.00 94.38 363 ASP A C 1
ATOM 2887 O O . ASP A 1 363 ? 1.182 -14.358 8.024 1.00 94.38 363 ASP A O 1
ATOM 2891 N N . VAL A 1 364 ? 3.266 -14.501 7.168 1.00 96.75 364 VAL A N 1
ATOM 2892 C CA . VAL A 1 364 ? 3.275 -13.166 6.554 1.00 96.75 364 VAL A CA 1
ATOM 2893 C C . VAL A 1 364 ? 2.557 -13.191 5.209 1.00 96.75 364 VAL A C 1
ATOM 2895 O O . VAL A 1 364 ? 1.857 -12.237 4.903 1.00 96.75 364 VAL A O 1
ATOM 2898 N N . ALA A 1 365 ? 2.649 -14.272 4.431 1.00 97.75 365 ALA A N 1
ATOM 2899 C CA . ALA A 1 365 ? 1.833 -14.450 3.227 1.00 97.75 365 ALA A CA 1
ATOM 2900 C C . ALA A 1 365 ? 0.421 -14.902 3.621 1.00 97.75 365 ALA A C 1
ATOM 2902 O O . ALA A 1 365 ? 0.140 -16.098 3.744 1.00 97.75 365 ALA A O 1
ATOM 2903 N N . TYR A 1 366 ? -0.458 -13.939 3.883 1.00 98.25 366 TYR A N 1
ATOM 2904 C CA . TYR A 1 366 ? -1.727 -14.206 4.555 1.00 98.25 366 TYR A CA 1
ATOM 2905 C C . TYR A 1 366 ? -2.945 -14.054 3.648 1.00 98.25 366 TYR A C 1
ATOM 2907 O O . TYR A 1 366 ? -3.906 -14.803 3.808 1.00 98.25 366 TYR A O 1
ATOM 2915 N N . ALA A 1 367 ? -2.922 -13.103 2.714 1.00 98.25 367 ALA A N 1
ATOM 2916 C CA . ALA A 1 367 ? -4.129 -12.676 2.015 1.00 98.25 367 ALA A CA 1
ATOM 2917 C C . ALA A 1 367 ? -3.994 -12.677 0.484 1.00 98.25 367 ALA A C 1
ATOM 2919 O O . ALA A 1 367 ? -2.900 -12.800 -0.068 1.00 98.25 367 ALA A O 1
ATOM 2920 N N . ALA A 1 368 ? -5.118 -12.528 -0.206 1.00 98.00 368 ALA A N 1
ATOM 2921 C CA . ALA A 1 368 ? -5.169 -12.269 -1.640 1.00 98.00 368 ALA A CA 1
ATOM 2922 C C . ALA A 1 368 ? -6.389 -11.409 -1.971 1.00 98.00 368 ALA A C 1
ATOM 2924 O O . ALA A 1 368 ? -7.477 -11.645 -1.440 1.00 98.00 368 ALA A O 1
ATOM 2925 N N . GLU A 1 369 ? -6.219 -10.450 -2.877 1.00 96.94 369 GLU A N 1
ATOM 2926 C CA . GLU A 1 369 ? -7.264 -9.522 -3.304 1.00 96.94 369 GLU A CA 1
ATOM 2927 C C . GLU A 1 369 ? -8.273 -10.177 -4.259 1.00 96.94 369 GLU A C 1
ATOM 2929 O O . GLU A 1 369 ? -8.374 -9.872 -5.443 1.00 96.94 369 GLU A O 1
ATOM 2934 N N . ILE A 1 370 ? -9.036 -11.123 -3.718 1.00 95.12 370 ILE A N 1
ATOM 2935 C CA . ILE A 1 370 ? -10.045 -11.911 -4.435 1.00 95.12 370 ILE A CA 1
ATOM 2936 C C . ILE A 1 370 ? -11.223 -11.035 -4.891 1.00 95.12 370 ILE A C 1
ATOM 2938 O O . ILE A 1 370 ? -11.822 -11.312 -5.928 1.00 95.12 370 ILE A O 1
ATOM 2942 N N . ASN A 1 371 ? -11.557 -9.983 -4.131 1.00 94.06 371 ASN A N 1
ATOM 2943 C CA . ASN A 1 371 ? -12.699 -9.098 -4.391 1.00 94.06 371 ASN A CA 1
ATOM 2944 C C . ASN A 1 371 ? -12.287 -7.750 -5.021 1.00 94.06 371 ASN A C 1
ATOM 2946 O O . ASN A 1 371 ? -12.852 -6.709 -4.677 1.00 94.06 371 ASN A O 1
ATOM 2950 N N . TYR A 1 372 ? -11.302 -7.758 -5.921 1.00 90.69 372 TYR A N 1
ATOM 2951 C CA . TYR A 1 372 ? -10.866 -6.578 -6.677 1.00 90.69 372 TYR A CA 1
ATOM 2952 C C . TYR A 1 372 ? -11.949 -6.092 -7.652 1.00 90.69 372 TYR A C 1
ATOM 2954 O O . TYR A 1 372 ? -12.525 -6.887 -8.398 1.00 90.69 372 TYR A O 1
ATOM 2962 N N . GLN A 1 373 ? -12.249 -4.790 -7.637 1.00 84.25 373 GLN A N 1
ATOM 2963 C CA . GLN A 1 373 ? -13.387 -4.237 -8.386 1.00 84.25 373 GLN A CA 1
ATOM 2964 C C . GLN A 1 373 ? -13.055 -3.779 -9.815 1.00 84.25 373 GLN A C 1
ATOM 2966 O O . GLN A 1 373 ? -13.982 -3.619 -10.607 1.00 84.25 373 GLN A O 1
ATOM 2971 N N . ASP A 1 374 ? -11.781 -3.574 -10.160 1.00 84.31 374 ASP A N 1
ATOM 2972 C CA . ASP A 1 374 ? -11.382 -2.923 -11.422 1.00 84.31 374 ASP A CA 1
ATOM 2973 C C . ASP A 1 374 ? -10.792 -3.899 -12.459 1.00 84.31 374 ASP A C 1
ATOM 2975 O O . ASP A 1 374 ? -9.962 -3.559 -13.308 1.00 84.31 374 ASP A O 1
ATOM 2979 N N . TYR A 1 375 ? -11.187 -5.176 -12.390 1.00 85.25 375 TYR A N 1
ATOM 2980 C CA . TYR A 1 375 ? -10.780 -6.141 -13.406 1.00 85.25 375 TYR A CA 1
ATOM 2981 C C . TYR A 1 375 ? -11.416 -5.811 -14.757 1.00 85.25 375 TYR A C 1
ATOM 2983 O O . TYR A 1 375 ? -12.629 -5.645 -14.894 1.00 85.25 375 TYR A O 1
ATOM 2991 N N . LYS A 1 376 ? -10.578 -5.766 -15.795 1.00 82.81 376 LYS A N 1
ATOM 2992 C CA . LYS A 1 376 ? -11.029 -5.575 -17.177 1.00 82.81 376 LYS A CA 1
ATOM 2993 C C . LYS A 1 376 ? -11.765 -6.816 -17.681 1.00 82.81 376 LYS A C 1
ATOM 2995 O O . LYS A 1 376 ? -11.344 -7.939 -17.427 1.00 82.81 376 LYS A O 1
ATOM 3000 N N . ALA A 1 377 ? -12.770 -6.614 -18.533 1.00 83.06 377 ALA A N 1
ATOM 3001 C CA . ALA A 1 377 ? -13.568 -7.706 -19.105 1.00 83.06 377 ALA A CA 1
ATOM 3002 C C . ALA A 1 377 ? -12.730 -8.828 -19.755 1.00 83.06 377 ALA A C 1
ATOM 3004 O O . ALA A 1 377 ? -13.103 -9.996 -19.697 1.00 83.06 377 ALA A O 1
ATOM 3005 N N . ALA A 1 378 ? -11.571 -8.482 -20.326 1.00 80.94 378 ALA A N 1
ATOM 3006 C CA . ALA A 1 378 ? -10.663 -9.413 -20.995 1.00 80.94 378 ALA A CA 1
ATOM 3007 C C . ALA A 1 378 ? -10.021 -10.478 -20.081 1.00 80.94 378 ALA A C 1
ATOM 3009 O O . ALA A 1 378 ? -9.417 -11.409 -20.604 1.00 80.94 378 ALA A O 1
ATOM 3010 N N . ILE A 1 379 ? -10.107 -10.338 -18.754 1.00 83.12 379 ILE A N 1
ATOM 3011 C CA . ILE A 1 379 ? -9.553 -11.304 -17.788 1.00 83.12 379 ILE A CA 1
ATOM 3012 C C . ILE A 1 379 ? -10.630 -11.988 -16.937 1.00 83.12 379 ILE A C 1
ATOM 3014 O O . ILE A 1 379 ? -10.295 -12.763 -16.045 1.00 83.12 379 ILE A O 1
ATOM 3018 N N . ASN A 1 380 ? -11.917 -11.734 -17.204 1.00 85.56 380 ASN A N 1
ATOM 3019 C CA . ASN A 1 380 ? -13.020 -12.235 -16.380 1.00 85.56 380 ASN A CA 1
ATOM 3020 C C . ASN A 1 380 ? -13.035 -13.765 -16.252 1.00 85.56 380 ASN A C 1
ATOM 3022 O O . ASN A 1 380 ? -13.287 -14.291 -15.171 1.00 85.56 380 ASN A O 1
ATOM 3026 N N . ASP A 1 381 ? -12.717 -14.483 -17.331 1.00 87.75 381 ASP A N 1
ATOM 3027 C CA . ASP A 1 381 ? -12.648 -15.948 -17.348 1.00 87.75 381 ASP A CA 1
ATOM 3028 C C . ASP A 1 381 ? -11.453 -16.508 -16.552 1.00 87.75 381 ASP A C 1
ATOM 3030 O O . ASP A 1 381 ? -11.407 -17.703 -16.259 1.00 87.75 381 ASP A O 1
ATOM 3034 N N . LYS A 1 382 ? -10.488 -15.655 -16.182 1.00 87.62 382 LYS A N 1
ATOM 3035 C CA . LYS A 1 382 ? -9.291 -16.023 -15.413 1.00 87.62 382 LYS A CA 1
ATOM 3036 C C . LYS A 1 382 ? -9.410 -15.750 -13.917 1.00 87.62 382 LYS A C 1
ATOM 3038 O O . LYS A 1 382 ? -8.647 -16.335 -13.149 1.00 87.62 382 LYS A O 1
ATOM 3043 N N . ILE A 1 383 ? -10.361 -14.911 -13.499 1.00 90.75 383 ILE A N 1
ATOM 3044 C CA . ILE A 1 383 ? -10.521 -14.490 -12.099 1.00 90.75 383 ILE A CA 1
ATOM 3045 C C . ILE A 1 383 ? -10.742 -15.697 -11.185 1.00 90.75 383 ILE A C 1
ATOM 3047 O O . ILE A 1 383 ? -9.971 -15.929 -10.257 1.00 90.75 383 ILE A O 1
ATOM 3051 N N . GLU A 1 384 ? -11.774 -16.494 -11.455 1.00 93.94 384 GLU A N 1
ATOM 3052 C CA . GLU A 1 384 ? -12.158 -17.581 -10.553 1.00 93.94 384 GLU A CA 1
ATOM 3053 C C . GLU A 1 384 ? -11.140 -18.738 -10.507 1.00 93.94 384 GLU A C 1
ATOM 3055 O O . GLU A 1 384 ? -10.842 -19.208 -9.407 1.00 93.94 384 GLU A O 1
ATOM 3060 N N . PRO A 1 385 ? -10.519 -19.170 -11.626 1.00 94.19 385 PRO A N 1
ATOM 3061 C CA . PRO A 1 385 ? -9.398 -20.110 -11.578 1.00 94.19 385 PRO A CA 1
ATOM 3062 C C . PRO A 1 385 ? -8.248 -19.655 -10.666 1.00 94.19 385 PRO A C 1
ATOM 3064 O O . PRO A 1 385 ? -7.770 -20.441 -9.847 1.00 94.19 385 PRO A O 1
ATOM 3067 N N . ILE A 1 386 ? -7.835 -18.386 -10.750 1.00 94.38 386 ILE A N 1
ATOM 3068 C CA . ILE A 1 386 ? -6.770 -17.841 -9.896 1.00 94.38 386 ILE A CA 1
ATOM 3069 C C . ILE A 1 386 ? -7.216 -17.732 -8.439 1.00 94.38 386 ILE A C 1
ATOM 3071 O O . ILE A 1 386 ? -6.481 -18.134 -7.535 1.00 94.38 386 ILE A O 1
ATOM 3075 N N . ASN A 1 387 ? -8.439 -17.266 -8.196 1.00 95.00 387 ASN A N 1
ATOM 3076 C CA . ASN A 1 387 ? -8.995 -17.201 -6.849 1.00 95.00 387 ASN A CA 1
ATOM 3077 C C . ASN A 1 387 ? -9.061 -18.587 -6.195 1.00 95.00 387 ASN A C 1
ATOM 3079 O O . ASN A 1 387 ? -8.761 -18.719 -5.009 1.00 95.00 387 ASN A O 1
ATOM 3083 N N . ASN A 1 388 ? -9.383 -19.634 -6.958 1.00 96.19 388 ASN A N 1
ATOM 3084 C CA . ASN A 1 388 ? -9.367 -21.008 -6.465 1.00 96.19 388 ASN A CA 1
ATOM 3085 C C . ASN A 1 388 ? -7.971 -21.458 -6.035 1.00 96.19 388 ASN A C 1
ATOM 3087 O O . ASN A 1 388 ? -7.844 -22.065 -4.973 1.00 96.19 388 ASN A O 1
ATOM 3091 N N . ILE A 1 389 ? -6.924 -21.105 -6.781 1.00 96.69 389 ILE A N 1
ATOM 3092 C CA . ILE A 1 389 ? -5.541 -21.379 -6.369 1.00 96.69 389 ILE A CA 1
ATOM 3093 C C . ILE A 1 389 ? -5.220 -20.656 -5.054 1.00 96.69 389 ILE A C 1
ATOM 3095 O O . ILE A 1 389 ? -4.722 -21.285 -4.120 1.00 96.69 389 ILE A O 1
ATOM 3099 N N . CYS A 1 390 ? -5.557 -19.365 -4.938 1.00 97.44 390 CYS A N 1
ATOM 3100 C CA . CYS A 1 390 ? -5.366 -18.596 -3.702 1.00 97.44 390 CYS A CA 1
ATOM 3101 C C . CYS A 1 390 ? -6.068 -19.254 -2.499 1.00 97.44 390 CYS A C 1
ATOM 3103 O O . CYS A 1 390 ? -5.481 -19.365 -1.421 1.00 97.44 390 CYS A O 1
ATOM 3105 N N . ARG A 1 391 ? -7.299 -19.750 -2.684 1.00 96.56 391 ARG A N 1
ATOM 3106 C CA . ARG A 1 391 ? -8.042 -20.468 -1.635 1.00 96.56 391 ARG A CA 1
ATOM 3107 C C . ARG A 1 391 ? -7.397 -21.812 -1.285 1.00 96.56 391 ARG A C 1
ATOM 3109 O O . ARG A 1 391 ? -7.291 -22.127 -0.105 1.00 96.56 391 ARG A O 1
ATOM 3116 N N . GLN A 1 392 ? -6.905 -22.574 -2.265 1.00 97.69 392 GLN A N 1
ATOM 3117 C CA . GLN A 1 392 ? -6.218 -23.857 -2.030 1.00 97.69 392 GLN A CA 1
ATOM 3118 C C . GLN A 1 392 ? -4.947 -23.719 -1.183 1.00 97.69 392 GLN A C 1
ATOM 3120 O O . GLN A 1 392 ? -4.590 -24.645 -0.458 1.00 97.69 392 GLN A O 1
ATOM 3125 N N . VAL A 1 393 ? -4.257 -22.578 -1.261 1.00 97.56 393 VAL A N 1
ATOM 3126 C CA . VAL A 1 393 ? -3.085 -22.279 -0.419 1.00 97.56 393 VAL A CA 1
ATOM 3127 C C . VAL A 1 393 ? -3.443 -21.518 0.868 1.00 97.56 393 VAL A C 1
ATOM 3129 O O . VAL A 1 393 ? -2.554 -21.023 1.563 1.00 97.56 393 VAL A O 1
ATOM 3132 N N . ASN A 1 394 ? -4.734 -21.454 1.215 1.00 97.00 394 ASN A N 1
ATOM 3133 C CA . ASN A 1 394 ? -5.274 -20.815 2.417 1.00 97.00 394 ASN A CA 1
ATOM 3134 C C . ASN A 1 394 ? -4.948 -19.315 2.534 1.00 97.00 394 ASN A C 1
ATOM 3136 O O . ASN A 1 394 ? -4.624 -18.832 3.621 1.00 97.00 394 ASN A O 1
ATOM 3140 N N . LEU A 1 395 ? -5.010 -18.571 1.425 1.00 98.06 395 LEU A N 1
ATOM 3141 C CA . LEU A 1 395 ? -4.972 -17.108 1.468 1.00 98.06 395 LEU A CA 1
ATOM 3142 C C . LEU A 1 395 ? -6.367 -16.551 1.765 1.00 98.06 395 LEU A C 1
ATOM 3144 O O . LEU A 1 395 ? -7.355 -16.930 1.132 1.00 98.06 395 LEU A O 1
ATOM 3148 N N . VAL A 1 396 ? -6.441 -15.636 2.729 1.00 97.88 396 VAL A N 1
ATOM 3149 C CA . VAL A 1 396 ? -7.693 -14.996 3.144 1.00 97.88 396 VAL A CA 1
ATOM 3150 C C . VAL A 1 396 ? -8.132 -13.958 2.104 1.00 97.88 396 VAL A C 1
ATOM 3152 O O . VAL A 1 396 ? -7.305 -13.146 1.679 1.00 97.88 396 VAL A O 1
ATOM 3155 N N . PRO A 1 397 ? -9.417 -13.938 1.701 1.00 97.44 397 PRO A N 1
ATOM 3156 C CA . PRO A 1 397 ? -9.930 -12.926 0.787 1.00 97.44 397 PRO A CA 1
ATOM 3157 C C . PRO A 1 397 ? -9.801 -11.505 1.349 1.00 97.44 397 PRO A C 1
ATOM 3159 O O . PRO A 1 397 ? -10.258 -11.213 2.453 1.00 97.44 397 PRO A O 1
ATOM 3162 N N . THR A 1 398 ? -9.240 -10.603 0.551 1.00 97.94 398 THR A N 1
ATOM 3163 C CA . THR A 1 398 ? -9.357 -9.148 0.705 1.00 97.94 398 THR A CA 1
ATOM 3164 C C . THR A 1 398 ? -10.057 -8.564 -0.522 1.00 97.94 398 THR A C 1
ATOM 3166 O O . THR A 1 398 ? -10.546 -9.293 -1.394 1.00 97.94 398 THR A O 1
ATOM 3169 N N . GLY A 1 399 ? -10.152 -7.243 -0.579 1.00 95.75 399 GLY A N 1
ATOM 3170 C CA . GLY A 1 399 ? -10.709 -6.529 -1.710 1.00 95.75 399 GLY A CA 1
ATOM 3171 C C . GLY A 1 399 ? -10.432 -5.045 -1.598 1.00 95.75 399 GLY A C 1
ATOM 3172 O O . GLY A 1 399 ? -10.231 -4.503 -0.505 1.00 95.75 399 GLY A O 1
ATOM 3173 N N . GLY A 1 400 ? -10.462 -4.400 -2.744 1.00 92.56 400 GLY A N 1
ATOM 3174 C CA . GLY A 1 400 ? -10.208 -2.990 -2.877 1.00 92.56 400 GLY A CA 1
ATOM 3175 C C . GLY A 1 400 ? -10.719 -2.496 -4.214 1.00 92.56 400 GLY A C 1
ATOM 3176 O O . GLY A 1 400 ? -11.056 -3.262 -5.124 1.00 92.56 400 GLY A O 1
ATOM 3177 N N . THR A 1 401 ? -10.852 -1.184 -4.276 1.00 86.00 401 THR A N 1
ATOM 3178 C CA . THR A 1 401 ? -11.324 -0.482 -5.466 1.00 86.00 401 THR A CA 1
ATOM 3179 C C . THR A 1 401 ? -10.179 -0.073 -6.370 1.00 86.00 401 THR A C 1
ATOM 3181 O O . THR A 1 401 ? -10.453 0.323 -7.497 1.00 86.00 401 THR A O 1
ATOM 3184 N N . ASP A 1 402 ? -8.946 -0.125 -5.850 1.00 90.06 402 ASP A N 1
ATOM 3185 C CA . ASP A 1 402 ? -7.739 0.348 -6.525 1.00 90.06 402 ASP A CA 1
ATOM 3186 C C . ASP A 1 402 ? -7.944 1.772 -7.033 1.00 90.06 402 ASP A C 1
ATOM 3188 O O . ASP A 1 402 ? -7.819 2.110 -8.208 1.00 90.06 402 ASP A O 1
ATOM 3192 N N . ALA A 1 403 ? -8.467 2.597 -6.125 1.00 87.12 403 ALA A N 1
ATOM 3193 C CA . ALA A 1 403 ? -8.938 3.920 -6.473 1.00 87.12 403 ALA A CA 1
ATOM 3194 C C . ALA A 1 403 ? -7.741 4.857 -6.625 1.00 87.12 403 ALA A C 1
ATOM 3196 O O . ALA A 1 403 ? -7.037 5.116 -5.651 1.00 87.12 403 ALA A O 1
ATOM 3197 N N . HIS A 1 404 ? -7.581 5.399 -7.831 1.00 86.38 404 HIS A N 1
ATOM 3198 C CA . HIS A 1 404 ? -6.614 6.449 -8.158 1.00 86.38 404 HIS A CA 1
ATOM 3199 C C . HIS A 1 404 ? -7.291 7.819 -8.312 1.00 86.38 404 HIS A C 1
ATOM 3201 O O . HIS A 1 404 ? -6.645 8.856 -8.446 1.00 86.38 404 HIS A O 1
ATOM 3207 N N . SER A 1 405 ? -8.623 7.848 -8.322 1.00 84.31 405 SER A N 1
ATOM 3208 C CA . SER A 1 405 ? -9.415 9.058 -8.526 1.00 84.31 405 SER A CA 1
ATOM 3209 C C . SER A 1 405 ? -9.591 9.867 -7.236 1.00 84.31 405 SER A C 1
ATOM 3211 O O . SER A 1 405 ? -9.056 9.555 -6.177 1.00 84.31 405 SER A O 1
ATOM 3213 N N . ASN A 1 406 ? -10.386 10.936 -7.302 1.00 86.38 406 ASN A N 1
ATOM 3214 C CA . ASN A 1 406 ? -10.573 11.858 -6.178 1.00 86.38 406 ASN A CA 1
ATOM 3215 C C . ASN A 1 406 ? -11.549 11.368 -5.089 1.00 86.38 406 ASN A C 1
ATOM 3217 O O . ASN A 1 406 ? -12.172 12.177 -4.394 1.00 86.38 406 ASN A O 1
ATOM 3221 N N . ASN A 1 407 ? -11.749 10.052 -4.979 1.00 88.00 407 ASN A N 1
ATOM 3222 C CA . ASN A 1 407 ? -12.724 9.451 -4.075 1.00 88.00 407 ASN A CA 1
ATOM 3223 C C . ASN A 1 407 ? -12.330 8.035 -3.630 1.00 88.00 407 ASN A C 1
ATOM 3225 O O . ASN A 1 407 ? -11.551 7.364 -4.295 1.00 88.00 407 ASN A O 1
ATOM 3229 N N . ILE A 1 408 ? -12.932 7.572 -2.533 1.00 87.81 408 ILE A N 1
ATOM 3230 C CA . ILE A 1 408 ? -12.648 6.264 -1.908 1.00 87.81 408 ILE A CA 1
ATOM 3231 C C . ILE A 1 408 ? -13.472 5.081 -2.463 1.00 87.81 408 ILE A C 1
ATOM 3233 O O . ILE A 1 408 ? -13.431 3.995 -1.888 1.00 87.81 408 ILE A O 1
ATOM 3237 N N . PHE A 1 409 ? -14.295 5.285 -3.500 1.00 85.50 409 PHE A N 1
ATOM 3238 C CA . PHE A 1 409 ? -15.320 4.314 -3.917 1.00 85.50 409 PHE A CA 1
ATOM 3239 C C . PHE A 1 409 ? -15.082 3.698 -5.291 1.00 85.50 409 PHE A C 1
ATOM 3241 O O . PHE A 1 409 ? -15.376 2.522 -5.483 1.00 85.50 409 PHE A O 1
ATOM 3248 N N . ILE A 1 410 ? -14.642 4.493 -6.265 1.00 78.94 410 ILE A N 1
ATOM 3249 C CA . ILE A 1 410 ? -14.519 4.065 -7.659 1.00 78.94 410 ILE A CA 1
ATOM 3250 C C . ILE A 1 410 ? -13.243 4.616 -8.286 1.00 78.94 410 ILE A C 1
ATOM 3252 O O . ILE A 1 410 ? -12.907 5.789 -8.108 1.00 78.94 410 ILE A O 1
ATOM 3256 N N . ASN A 1 411 ? -12.595 3.783 -9.100 1.00 73.44 411 ASN A N 1
ATOM 3257 C CA . ASN A 1 411 ? -11.490 4.177 -9.967 1.00 73.44 411 ASN A CA 1
ATOM 3258 C C . ASN A 1 411 ? -12.007 4.896 -11.232 1.00 73.44 411 ASN A C 1
ATOM 3260 O O . ASN A 1 411 ? -11.844 4.437 -12.361 1.00 73.44 411 ASN A O 1
ATOM 3264 N N . LYS A 1 412 ? -12.772 5.977 -11.035 1.00 68.00 412 LYS A N 1
ATOM 3265 C CA . LYS A 1 412 ? -13.298 6.836 -12.105 1.00 68.00 412 LYS A CA 1
ATOM 3266 C C . LYS A 1 412 ? -13.229 8.296 -11.676 1.00 68.00 412 LYS A C 1
ATOM 3268 O O . LYS A 1 412 ? -13.708 8.660 -10.601 1.00 68.00 412 LYS A O 1
ATOM 3273 N N . ASP A 1 413 ? -12.697 9.140 -12.559 1.00 55.97 413 ASP A N 1
ATOM 3274 C CA . ASP A 1 413 ? -12.514 10.574 -12.292 1.00 55.97 413 ASP A CA 1
ATOM 3275 C C . ASP A 1 413 ? -13.843 11.330 -12.180 1.00 55.97 413 ASP A C 1
ATOM 3277 O O . ASP A 1 413 ? -13.946 12.333 -11.471 1.00 55.97 413 ASP A O 1
ATOM 3281 N N . ILE A 1 414 ? -14.886 10.821 -12.840 1.00 55.72 414 ILE A N 1
ATOM 3282 C CA . ILE A 1 414 ? -16.241 11.353 -12.730 1.00 55.72 414 ILE A CA 1
ATOM 3283 C C . ILE A 1 414 ? -16.948 10.635 -11.586 1.00 55.72 414 ILE A C 1
ATOM 3285 O O . ILE A 1 414 ? -17.458 9.524 -11.731 1.00 55.72 414 ILE A O 1
ATOM 3289 N N . ILE A 1 415 ? -17.000 11.321 -10.450 1.00 59.34 415 ILE A N 1
ATOM 3290 C CA . ILE A 1 415 ? -17.886 10.988 -9.342 1.00 59.34 415 ILE A CA 1
ATOM 3291 C C . ILE A 1 415 ? -19.329 11.228 -9.824 1.00 59.34 415 ILE A C 1
ATOM 3293 O O . ILE A 1 415 ? -19.647 12.370 -10.167 1.00 59.34 415 ILE A O 1
ATOM 3297 N N . PRO A 1 416 ? -20.217 10.215 -9.861 1.00 63.81 416 PRO A N 1
ATOM 3298 C CA . PRO A 1 416 ? -21.630 10.445 -10.142 1.00 63.81 416 PRO A CA 1
ATOM 3299 C C . PRO A 1 416 ? -22.179 11.513 -9.189 1.00 63.81 416 PRO A C 1
ATOM 3301 O O . PRO A 1 416 ? -21.873 11.461 -8.002 1.00 63.81 416 PRO A O 1
ATOM 3304 N N . GLU A 1 417 ? -23.005 12.451 -9.656 1.00 63.16 417 GLU A N 1
ATOM 3305 C CA . GLU A 1 417 ? -23.530 13.553 -8.820 1.00 63.16 417 GLU A CA 1
ATOM 3306 C C . GLU A 1 417 ? -24.161 13.042 -7.505 1.00 63.16 417 GLU A C 1
ATOM 3308 O O . GLU A 1 417 ? -23.927 13.579 -6.426 1.00 63.16 417 GLU A O 1
ATOM 3313 N N . LYS A 1 418 ? -24.815 11.875 -7.568 1.00 59.53 418 LYS A N 1
ATOM 3314 C CA . LYS A 1 418 ? -25.385 11.141 -6.421 1.00 59.53 418 LYS A CA 1
ATOM 3315 C C . LYS A 1 418 ? -24.370 10.759 -5.329 1.00 59.53 418 LYS A C 1
ATOM 3317 O O . LYS A 1 418 ? -24.758 10.474 -4.201 1.00 59.53 418 LYS A O 1
ATOM 3322 N N . LEU A 1 419 ? -23.083 10.681 -5.656 1.00 64.31 419 LEU A N 1
ATOM 3323 C CA . LEU A 1 419 ? -21.989 10.412 -4.721 1.00 64.31 419 LEU A CA 1
ATOM 3324 C C . LEU A 1 419 ? -21.468 11.706 -4.074 1.00 64.31 419 LEU A C 1
ATOM 3326 O O . LEU A 1 419 ? -21.008 11.662 -2.935 1.00 64.31 419 LEU A O 1
ATOM 3330 N N . ARG A 1 420 ? -21.586 12.860 -4.751 1.00 64.56 420 ARG A N 1
ATOM 3331 C CA . ARG A 1 420 ? -21.274 14.167 -4.150 1.00 64.56 420 ARG A CA 1
ATOM 3332 C C . ARG A 1 420 ? -22.233 14.480 -3.006 1.00 64.56 420 ARG A C 1
ATOM 3334 O O . ARG A 1 420 ? -21.763 14.841 -1.936 1.00 64.56 420 ARG A O 1
ATOM 3341 N N . GLU A 1 421 ? -23.526 14.205 -3.178 1.00 64.50 421 GLU A N 1
ATOM 3342 C CA . GLU A 1 421 ? -24.547 14.317 -2.116 1.00 64.50 421 GLU A CA 1
ATOM 3343 C C . GLU A 1 421 ? -24.273 13.390 -0.913 1.00 64.50 421 GLU A C 1
ATOM 3345 O O . GLU A 1 421 ? -24.615 13.687 0.230 1.00 64.50 421 GLU A O 1
ATOM 3350 N N . LEU A 1 422 ? -23.629 12.241 -1.150 1.00 63.94 422 LEU A N 1
ATOM 3351 C CA . LEU A 1 422 ? -23.206 11.316 -0.094 1.00 63.94 422 LEU A CA 1
ATOM 3352 C C . LEU A 1 422 ? -21.948 11.788 0.653 1.00 63.94 422 LEU A C 1
ATOM 3354 O O . LEU A 1 422 ? -21.656 11.233 1.714 1.00 63.94 422 LEU A O 1
ATOM 3358 N N . LEU A 1 423 ? -21.214 12.778 0.145 1.00 61.97 423 LEU A N 1
ATOM 3359 C CA . LEU A 1 423 ? -19.970 13.291 0.732 1.00 61.97 423 LEU A CA 1
ATOM 3360 C C . LEU A 1 423 ? -20.066 14.751 1.214 1.00 61.97 423 LEU A C 1
ATOM 3362 O O . LEU A 1 423 ? -19.253 15.156 2.058 1.00 61.97 423 LEU A O 1
ATOM 3366 N N . SER A 1 424 ? -21.047 15.518 0.727 1.00 56.66 424 SER A N 1
ATOM 3367 C CA . SER A 1 424 ? -21.559 16.734 1.377 1.00 56.66 424 SER A CA 1
ATOM 3368 C C . SER A 1 424 ? -22.204 16.379 2.709 1.00 56.66 424 SER A C 1
ATOM 3370 O O . SER A 1 424 ? -21.857 17.063 3.694 1.00 56.66 424 SER A O 1
#